Protein AF-0000000072834163 (afdb_homodimer)

Radius of gyration: 26.67 Å; Cα contacts (8 Å, |Δi|>4): 835; chains: 2; bounding box: 104×87×53 Å

InterPro domains:
  IPR005269 Cytokinin riboside 5'-monophosphate phosphoribohydrolase LOG [TIGR00730] (14-188)
  IPR031100 LOG family [PF03641] (57-187)

Sequence (504 aa):
MEENKVGRPSRFRRVCVFCGSSPGKRNCYQDAAVELGKELVARNVGLVYGGGSVGLMGLVSEAVHRGGGHVIGIIPRTLMCKEITGETIGEVRPVASMHQRKAEMARYSDAFIALPGGYGTLEELLEVITWAQLGIHSKPVGLLNVDGYYDSLLAFIDKAVDDGFIQPIQRRLVVSATNAGDLVQKLEVMAALLFTDLPYWPPSLLLYALNSTPNTDWSCRNTSLCRTTWLLGFAGRWSRLHPGNGLHEPCSMEENKVGRPSRFRRVCVFCGSSPGKRNCYQDAAVELGKELVARNVGLVYGGGSVGLMGLVSEAVHRGGGHVIGIIPRTLMCKEITGETIGEVRPVASMHQRKAEMARYSDAFIALPGGYGTLEELLEVITWAQLGIHSKPVGLLNVDGYYDSLLAFIDKAVDDGFIQPIQRRLVVSATNAGDLVQKLEVMAALLFTDLPYWPPSLLLYALNSTPNTDWSCRNTSLCRTTWLLGFAGRWSRLHPGNGLHEPCS

Secondary structure (DSSP, 8-state):
----------S-SEEEEE--SS--SSHHHHHHHHHHHHHHHHTT-EEEE---SSHHHHHHHHHHHHTT--EEEEEEHHHHHHH--SS--SEEEEES-HHHHHHHHHHT-SEEEE-S--HHHHHHHHHHHHHHHTTS----EEEE-GGGTTHHHHHHHHHHHHTTSS-GGGGGGEEEESSHHHHHHHHHHHHHHHHS------HHHHHHHHHS---S-TT--S-TTHHHHHHHHHHHHHHHH-----------/----------S-SEEEEE--SS--SSHHHHHHHHHHHHHHHHTT-EEEE---SSHHHHHHHHHHHHTT--EEEEEEHHHHHHH--SS--SEEEEES-HHHHHHHHHHT-SEEEE-S--HHHHHHHHHHHHHHHTTS----EEEE-GGGTTHHHHHHHHHHHHTTSS-GGGGGGEEEESSHHHHHHHHHHHHHHHHS------HHHHHHHHHS---S-TT--S-TTHHHHHHHHHHHHHHHH-----------

Structure (mmCIF, N/CA/C/O backbone):
data_AF-0000000072834163-model_v1
#
loop_
_entity.id
_entity.type
_entity.pdbx_description
1 polymer "Cytokinin riboside 5'-monophosphate phosphoribohydrolase"
#
loop_
_atom_site.group_PDB
_atom_site.id
_atom_site.type_symbol
_atom_site.label_atom_id
_atom_site.label_alt_id
_atom_site.label_comp_id
_atom_site.label_asym_id
_atom_site.label_entity_id
_atom_site.label_seq_id
_atom_site.pdbx_PDB_ins_code
_atom_site.Cartn_x
_atom_site.Cartn_y
_atom_site.Cartn_z
_atom_site.occupancy
_atom_site.B_iso_or_equiv
_atom_site.auth_seq_id
_atom_site.auth_comp_id
_atom_site.auth_asym_id
_atom_site.auth_atom_id
_atom_site.pdbx_PDB_model_num
ATOM 1 N N . MET A 1 1 ? 8.844 -44.906 -23.516 1 28.97 1 MET A N 1
ATOM 2 C CA . MET A 1 1 ? 9.812 -44.125 -22.766 1 28.97 1 MET A CA 1
ATOM 3 C C . MET A 1 1 ? 9.375 -42.656 -22.703 1 28.97 1 MET A C 1
ATOM 5 O O . MET A 1 1 ? 9.438 -41.938 -23.703 1 28.97 1 MET A O 1
ATOM 9 N N . GLU A 1 2 ? 8.203 -42.312 -22.125 1 31.52 2 GLU A N 1
ATOM 10 C CA . GLU A 1 2 ? 7.461 -41.062 -22.141 1 31.52 2 GLU A CA 1
ATOM 11 C C . GLU A 1 2 ? 8.367 -39.875 -21.797 1 31.52 2 GLU A C 1
ATOM 13 O O . GLU A 1 2 ? 9.117 -39.938 -20.828 1 31.52 2 GLU A O 1
ATOM 18 N N . GLU A 1 3 ? 8.977 -39.281 -22.781 1 35.22 3 GLU A N 1
ATOM 19 C CA . GLU A 1 3 ? 9.789 -38.062 -22.641 1 35.22 3 GLU A CA 1
ATOM 20 C C . GLU A 1 3 ? 9.289 -37.188 -21.484 1 35.22 3 GLU A C 1
ATOM 22 O O . GLU A 1 3 ? 8.156 -36.719 -21.516 1 35.22 3 GLU A O 1
ATOM 27 N N . ASN A 1 4 ? 9.523 -37.531 -20.297 1 38.59 4 ASN A N 1
ATOM 28 C CA . ASN A 1 4 ? 9.305 -36.781 -19.062 1 38.59 4 ASN A CA 1
ATOM 29 C C . ASN A 1 4 ? 9.414 -35.281 -19.281 1 38.59 4 ASN A C 1
ATOM 31 O O . ASN A 1 4 ? 10.469 -34.781 -19.688 1 38.59 4 ASN A O 1
ATOM 35 N N . LYS A 1 5 ? 8.469 -34.656 -20.016 1 41.66 5 LYS A N 1
ATOM 36 C CA . LYS A 1 5 ? 8.375 -33.219 -20.234 1 41.66 5 LYS A CA 1
ATOM 37 C C . LYS A 1 5 ? 9.133 -32.469 -19.141 1 41.66 5 LYS A C 1
ATOM 39 O O . LYS A 1 5 ? 8.641 -32.312 -18.016 1 41.66 5 LYS A O 1
ATOM 44 N N . VAL A 1 6 ? 10.445 -32.594 -18.922 1 45.59 6 VAL A N 1
ATOM 45 C CA . VAL A 1 6 ? 11.375 -31.922 -18.016 1 45.59 6 VAL A CA 1
ATOM 46 C C . VAL A 1 6 ? 11.039 -30.438 -17.938 1 45.59 6 VAL A C 1
ATOM 48 O O . VAL A 1 6 ? 11.164 -29.719 -18.922 1 45.59 6 VAL A O 1
ATOM 51 N N . GLY A 1 7 ? 10.039 -30.125 -17.25 1 53.53 7 GLY A N 1
ATOM 52 C CA . GLY A 1 7 ? 9.602 -28.75 -17.047 1 53.53 7 GLY A CA 1
ATOM 53 C C . GLY A 1 7 ? 10.758 -27.766 -16.953 1 53.53 7 GLY A C 1
ATOM 54 O O . GLY A 1 7 ? 11.914 -28.172 -16.828 1 53.53 7 GLY A O 1
ATOM 55 N N . ARG A 1 8 ? 10.773 -26.547 -17.688 1 63.5 8 ARG A N 1
ATOM 56 C CA . ARG A 1 8 ? 11.789 -25.5 -17.609 1 63.5 8 ARG A CA 1
ATOM 57 C C . ARG A 1 8 ? 12.188 -25.234 -16.172 1 63.5 8 ARG A C 1
ATOM 59 O O . ARG A 1 8 ? 11.352 -24.875 -15.336 1 63.5 8 ARG A O 1
ATOM 66 N N . PRO A 1 9 ? 13.305 -25.844 -15.766 1 78.38 9 PRO A N 1
ATOM 67 C CA . PRO A 1 9 ? 13.734 -25.578 -14.398 1 78.38 9 PRO A CA 1
ATOM 68 C C . PRO A 1 9 ? 13.695 -24.094 -14.031 1 78.38 9 PRO A C 1
ATOM 70 O O . PRO A 1 9 ? 13.922 -23.234 -14.898 1 78.38 9 PRO A O 1
ATOM 73 N N . SER A 1 10 ? 13.031 -23.766 -12.961 1 87 10 SER A N 1
ATOM 74 C CA . SER A 1 10 ? 12.961 -22.391 -12.469 1 87 10 SER A CA 1
ATOM 75 C C . SER A 1 10 ? 13.953 -22.172 -11.328 1 87 10 SER A C 1
ATOM 77 O O . SER A 1 10 ? 14.297 -23.109 -10.602 1 87 10 SER A O 1
ATOM 79 N N . ARG A 1 11 ? 14.438 -21.016 -11.281 1 90.62 11 ARG A N 1
ATOM 80 C CA . ARG A 1 11 ? 15.289 -20.625 -10.164 1 90.62 11 ARG A CA 1
ATOM 81 C C . ARG A 1 11 ? 14.484 -20.531 -8.867 1 90.62 11 ARG A C 1
ATOM 83 O O . ARG A 1 11 ? 15.055 -20.484 -7.777 1 90.62 11 ARG A O 1
ATOM 90 N N . PHE A 1 12 ? 13.18 -20.547 -9.039 1 96.94 12 PHE A N 1
ATOM 91 C CA . PHE A 1 12 ? 12.32 -20.359 -7.879 1 96.94 12 PHE A CA 1
ATOM 92 C C . PHE A 1 12 ? 11.789 -21.688 -7.375 1 96.94 12 PHE A C 1
ATOM 94 O O . PHE A 1 12 ? 11.367 -22.531 -8.164 1 96.94 12 PHE A O 1
ATOM 101 N N . ARG A 1 13 ? 11.859 -21.844 -6.129 1 97.81 13 ARG A N 1
ATOM 102 C CA . ARG A 1 13 ? 11.164 -22.969 -5.516 1 97.81 13 ARG A CA 1
ATOM 103 C C . ARG A 1 13 ? 9.688 -22.641 -5.281 1 97.81 13 ARG A C 1
ATOM 105 O O . ARG A 1 13 ? 8.82 -23.484 -5.512 1 97.81 13 ARG A O 1
ATOM 112 N N . ARG A 1 14 ? 9.438 -21.375 -4.801 1 98.75 14 ARG A N 1
ATOM 113 C CA . ARG A 1 14 ? 8.078 -20.922 -4.539 1 98.75 14 ARG A CA 1
ATOM 114 C C . ARG A 1 14 ? 7.91 -19.453 -4.898 1 98.75 14 ARG A C 1
ATOM 116 O O . ARG A 1 14 ? 8.82 -18.656 -4.68 1 98.75 14 ARG A O 1
ATOM 123 N N . VAL A 1 15 ? 6.75 -19.156 -5.375 1 98.81 15 VAL A N 1
ATOM 124 C CA . VAL A 1 15 ? 6.398 -17.781 -5.691 1 98.81 15 VAL A CA 1
ATOM 125 C C . VAL A 1 15 ? 5.168 -17.359 -4.891 1 98.81 15 VAL A C 1
ATOM 127 O O . VAL A 1 15 ? 4.211 -18.125 -4.762 1 98.81 15 VAL A O 1
ATOM 130 N N . CYS A 1 16 ? 5.246 -16.156 -4.352 1 98.94 16 CYS A N 1
ATOM 131 C CA . CYS A 1 16 ? 4.105 -15.57 -3.652 1 98.94 16 CYS A CA 1
ATOM 132 C C . CYS A 1 16 ? 3.195 -14.828 -4.621 1 98.94 16 CYS A C 1
ATOM 134 O O . CYS A 1 16 ? 3.66 -13.984 -5.387 1 98.94 16 CYS A O 1
ATOM 136 N N . VAL A 1 17 ? 1.932 -15.164 -4.566 1 98.94 17 VAL A N 1
ATOM 137 C CA . VAL A 1 17 ? 0.979 -14.484 -5.438 1 98.94 17 VAL A CA 1
ATOM 138 C C . VAL A 1 17 ? -0.027 -13.703 -4.598 1 98.94 17 VAL A C 1
ATOM 140 O O . VAL A 1 17 ? -0.688 -14.273 -3.725 1 98.94 17 VAL A O 1
ATOM 143 N N . PHE A 1 18 ? -0.089 -12.406 -4.84 1 98.88 18 PHE A N 1
ATOM 144 C CA . PHE A 1 18 ? -1.137 -11.539 -4.32 1 98.88 18 PHE A CA 1
ATOM 145 C C . PHE A 1 18 ? -2.256 -11.367 -5.34 1 98.88 18 PHE A C 1
ATOM 147 O O . PHE A 1 18 ? -1.998 -11.047 -6.504 1 98.88 18 PHE A O 1
ATOM 154 N N . CYS A 1 19 ? -3.496 -11.539 -4.898 1 98.75 19 CYS A N 1
ATOM 155 C CA . CYS A 1 19 ? -4.582 -11.352 -5.855 1 98.75 19 CYS A CA 1
ATOM 156 C C . CYS A 1 19 ? -5.914 -11.164 -5.145 1 98.75 19 CYS A C 1
ATOM 158 O O . CYS A 1 19 ? -5.992 -11.297 -3.92 1 98.75 19 CYS A O 1
ATOM 160 N N . GLY A 1 20 ? -6.891 -10.844 -5.934 1 98.06 20 GLY A N 1
ATOM 161 C CA . GLY A 1 20 ? -8.18 -10.461 -5.379 1 98.06 20 GLY A CA 1
ATOM 162 C C . GLY A 1 20 ? -8.953 -11.633 -4.809 1 98.06 20 GLY A C 1
ATOM 163 O O . GLY A 1 20 ? -8.945 -12.727 -5.379 1 98.06 20 GLY A O 1
ATOM 164 N N . SER A 1 21 ? -9.648 -11.383 -3.689 1 96.5 21 SER A N 1
ATOM 165 C CA . SER A 1 21 ? -10.648 -12.32 -3.193 1 96.5 21 SER A CA 1
ATOM 166 C C . SER A 1 21 ? -11.891 -12.328 -4.082 1 96.5 21 SER A C 1
ATOM 168 O O . SER A 1 21 ? -12.727 -13.219 -3.975 1 96.5 21 SER A O 1
ATOM 170 N N . SER A 1 22 ? -11.984 -11.391 -4.965 1 97.12 22 SER A N 1
ATOM 171 C CA . SER A 1 22 ? -13.016 -11.312 -5.996 1 97.12 22 SER A CA 1
ATOM 172 C C . SER A 1 22 ? -12.508 -11.852 -7.328 1 97.12 22 SER A C 1
ATOM 174 O O . SER A 1 22 ? -11.32 -11.719 -7.645 1 97.12 22 SER A O 1
ATOM 176 N N . PRO A 1 23 ? -13.398 -12.438 -8.125 1 97.62 23 PRO A N 1
ATOM 177 C CA . PRO A 1 23 ? -12.984 -12.906 -9.445 1 97.62 23 PRO A CA 1
ATOM 178 C C . PRO A 1 23 ? -12.859 -11.773 -10.461 1 97.62 23 PRO A C 1
ATOM 180 O O . PRO A 1 23 ? -12.336 -11.977 -11.562 1 97.62 23 PRO A O 1
ATOM 183 N N . GLY A 1 24 ? -13.328 -10.602 -10.141 1 97.69 24 GLY A N 1
ATOM 184 C CA . GLY A 1 24 ? -13.445 -9.531 -11.117 1 97.69 24 GLY A CA 1
ATOM 185 C C . GLY A 1 24 ? -14.664 -9.688 -12.016 1 97.69 24 GLY A C 1
ATOM 186 O O . GLY A 1 24 ? -15.438 -10.633 -11.867 1 97.69 24 GLY A O 1
ATOM 187 N N . LYS A 1 25 ? -14.875 -8.758 -12.906 1 97.94 25 LYS A N 1
ATOM 188 C CA . LYS A 1 25 ? -16.078 -8.734 -13.734 1 97.94 25 LYS A CA 1
ATOM 189 C C . LYS A 1 25 ? -15.797 -9.266 -15.133 1 97.94 25 LYS A C 1
ATOM 191 O O . LYS A 1 25 ? -16.719 -9.492 -15.922 1 97.94 25 LYS A O 1
ATOM 196 N N . ARG A 1 26 ? -14.531 -9.461 -15.422 1 97.69 26 ARG A N 1
ATOM 197 C CA . ARG A 1 26 ? -14.164 -9.898 -16.766 1 97.69 26 ARG A CA 1
ATOM 198 C C . ARG A 1 26 ? -13.469 -11.258 -16.719 1 97.69 26 ARG A C 1
ATOM 200 O O . ARG A 1 26 ? -12.648 -11.508 -15.836 1 97.69 26 ARG A O 1
ATOM 207 N N . ASN A 1 27 ? -13.648 -12.07 -17.672 1 98.06 27 ASN A N 1
ATOM 208 C CA . ASN A 1 27 ? -13.117 -13.43 -17.734 1 98.06 27 ASN A CA 1
ATOM 209 C C . ASN A 1 27 ? -11.602 -13.438 -17.891 1 98.06 27 ASN A C 1
ATOM 211 O O . ASN A 1 27 ? -10.93 -14.367 -17.438 1 98.06 27 ASN A O 1
ATOM 215 N N . CYS A 1 28 ? -11.109 -12.391 -18.453 1 98.38 28 CYS A N 1
ATOM 216 C CA . CYS A 1 28 ? -9.672 -12.359 -18.719 1 98.38 28 CYS A CA 1
ATOM 217 C C . CYS A 1 28 ? -8.883 -12.406 -17.422 1 98.38 28 CYS A C 1
ATOM 219 O O . CYS A 1 28 ? -7.773 -12.938 -17.375 1 98.38 28 CYS A O 1
ATOM 221 N N . TYR A 1 29 ? -9.453 -11.883 -16.359 1 98.69 29 TYR A N 1
ATOM 222 C CA . TYR A 1 29 ? -8.773 -11.93 -15.078 1 98.69 29 TYR A CA 1
ATOM 223 C C . TYR A 1 29 ? -8.734 -13.352 -14.531 1 98.69 29 TYR A C 1
ATOM 225 O O . TYR A 1 29 ? -7.703 -13.797 -14.023 1 98.69 29 TYR A O 1
ATOM 233 N N . GLN A 1 30 ? -9.805 -14.016 -14.664 1 98.75 30 GLN A N 1
ATOM 234 C CA . GLN A 1 30 ? -9.898 -15.398 -14.203 1 98.75 30 GLN A CA 1
ATOM 235 C C . GLN A 1 30 ? -8.992 -16.312 -15.023 1 98.75 30 GLN A C 1
ATOM 237 O O . GLN A 1 30 ? -8.281 -17.156 -14.469 1 98.75 30 GLN A O 1
ATOM 242 N N . ASP A 1 31 ? -9.016 -16.062 -16.297 1 98.75 31 ASP A N 1
ATOM 243 C CA . ASP A 1 31 ? -8.148 -16.828 -17.188 1 98.75 31 ASP A CA 1
ATOM 244 C C . ASP A 1 31 ? -6.676 -16.625 -16.812 1 98.75 31 ASP A C 1
ATOM 246 O O . ASP A 1 31 ? -5.895 -17.578 -16.812 1 98.75 31 ASP A O 1
ATOM 250 N N . ALA A 1 32 ? -6.328 -15.422 -16.516 1 98.81 32 ALA A N 1
ATOM 251 C CA . ALA A 1 32 ? -4.945 -15.102 -16.156 1 98.81 32 ALA A CA 1
ATOM 252 C C . ALA A 1 32 ? -4.52 -15.82 -14.891 1 98.81 32 ALA A C 1
ATOM 254 O O . ALA A 1 32 ? -3.379 -16.281 -14.781 1 98.81 32 ALA A O 1
ATOM 255 N N . ALA A 1 33 ? -5.402 -15.922 -13.93 1 98.88 33 ALA A N 1
ATOM 256 C CA . ALA A 1 33 ? -5.105 -16.641 -12.695 1 98.88 33 ALA A CA 1
ATOM 257 C C . ALA A 1 33 ? -4.832 -18.109 -12.961 1 98.88 33 ALA A C 1
ATOM 259 O O . ALA A 1 33 ? -3.85 -18.672 -12.461 1 98.88 33 ALA A O 1
ATOM 260 N N . VAL A 1 34 ? -5.672 -18.719 -13.742 1 98.88 34 VAL A N 1
ATOM 261 C CA . VAL A 1 34 ? -5.523 -20.125 -14.078 1 98.88 34 VAL A CA 1
ATOM 262 C C . VAL A 1 34 ? -4.23 -20.344 -14.875 1 98.88 34 VAL A C 1
ATOM 264 O O . VAL A 1 34 ? -3.465 -21.266 -14.586 1 98.88 34 VAL A O 1
ATOM 267 N N . GLU A 1 35 ? -3.984 -19.469 -15.805 1 98.81 35 GLU A N 1
ATOM 268 C CA . GLU A 1 35 ? -2.783 -19.562 -16.625 1 98.81 35 GLU A CA 1
ATOM 269 C C . GLU A 1 35 ? -1.521 -19.422 -15.781 1 98.81 35 GLU A C 1
ATOM 271 O O . GLU A 1 35 ? -0.521 -20.094 -16.031 1 98.81 35 GLU A O 1
ATOM 276 N N . LEU A 1 36 ? -1.562 -18.484 -14.859 1 98.88 36 LEU A N 1
ATOM 277 C CA . LEU A 1 36 ? -0.415 -18.359 -13.961 1 98.88 36 LEU A CA 1
ATOM 278 C C . LEU A 1 36 ? -0.188 -19.656 -13.188 1 98.88 36 LEU A C 1
ATOM 280 O O . LEU A 1 36 ? 0.947 -20.125 -13.062 1 98.88 36 LEU A O 1
ATOM 284 N N . GLY A 1 37 ? -1.259 -20.234 -12.648 1 98.88 37 GLY A N 1
ATOM 285 C CA . GLY A 1 37 ? -1.137 -21.516 -11.969 1 98.88 37 GLY A CA 1
ATOM 286 C C . GLY A 1 37 ? -0.509 -22.594 -12.828 1 98.88 37 GLY A C 1
ATOM 287 O O . GLY A 1 37 ? 0.399 -23.297 -12.391 1 98.88 37 GLY A O 1
ATOM 288 N N . LYS A 1 38 ? -0.965 -22.703 -14.047 1 98.69 38 LYS A N 1
ATOM 289 C CA . LYS A 1 38 ? -0.432 -23.688 -14.984 1 98.69 38 LYS A CA 1
ATOM 290 C C . LYS A 1 38 ? 1.049 -23.438 -15.258 1 98.69 38 LYS A C 1
ATOM 292 O O . LYS A 1 38 ? 1.832 -24.391 -15.367 1 98.69 38 LYS A O 1
ATOM 297 N N . GLU A 1 39 ? 1.393 -22.156 -15.406 1 98.5 39 GLU A N 1
ATOM 298 C CA . GLU A 1 39 ? 2.785 -21.797 -15.648 1 98.5 39 GLU A CA 1
ATOM 299 C C . GLU A 1 39 ? 3.678 -22.219 -14.484 1 98.5 39 GLU A C 1
ATOM 301 O O . GLU A 1 39 ? 4.777 -22.734 -14.695 1 98.5 39 GLU A O 1
ATOM 306 N N . LEU A 1 40 ? 3.221 -22.016 -13.281 1 98.56 40 LEU A N 1
ATOM 307 C CA . LEU A 1 40 ? 3.986 -22.422 -12.102 1 98.56 40 LEU A CA 1
ATOM 308 C C . LEU A 1 40 ? 4.184 -23.938 -12.07 1 98.56 40 LEU A C 1
ATOM 310 O O . LEU A 1 40 ? 5.293 -24.406 -11.82 1 98.56 40 LEU A O 1
ATOM 314 N N . VAL A 1 41 ? 3.154 -24.672 -12.367 1 98.44 41 VAL A N 1
ATOM 315 C CA . VAL A 1 41 ? 3.223 -26.125 -12.391 1 98.44 41 VAL A CA 1
ATOM 316 C C . VAL A 1 41 ? 4.215 -26.578 -13.453 1 98.44 41 VAL A C 1
ATOM 318 O O . VAL A 1 41 ? 5.051 -27.453 -13.195 1 98.44 41 VAL A O 1
ATOM 321 N N . ALA A 1 42 ? 4.109 -25.953 -14.586 1 97.62 42 ALA A N 1
ATOM 322 C CA . ALA A 1 42 ? 4.973 -26.328 -15.703 1 97.62 42 ALA A CA 1
ATOM 323 C C . ALA A 1 42 ? 6.445 -26.125 -15.352 1 97.62 42 ALA A C 1
ATOM 325 O O . ALA A 1 42 ? 7.316 -26.828 -15.859 1 97.62 42 ALA A O 1
ATOM 326 N N . ARG A 1 43 ? 6.688 -25.234 -14.461 1 97.06 43 ARG A N 1
ATOM 327 C CA . ARG A 1 43 ? 8.055 -24.906 -14.086 1 97.06 43 ARG A CA 1
ATOM 328 C C . ARG A 1 43 ? 8.438 -25.578 -12.773 1 97.06 43 ARG A C 1
ATOM 330 O O . ARG A 1 43 ? 9.539 -25.359 -12.25 1 97.06 43 ARG A O 1
ATOM 337 N N . ASN A 1 44 ? 7.562 -26.297 -12.25 1 97.56 44 ASN A N 1
ATOM 338 C CA . ASN A 1 44 ? 7.754 -26.984 -10.977 1 97.56 44 ASN A CA 1
ATOM 339 C C . ASN A 1 44 ? 7.996 -25.984 -9.844 1 97.56 44 ASN A C 1
ATOM 341 O O . ASN A 1 44 ? 8.922 -26.172 -9.047 1 97.56 44 ASN A O 1
ATOM 345 N N . VAL A 1 45 ? 7.25 -24.953 -9.844 1 98.38 45 VAL A N 1
ATOM 346 C CA . VAL A 1 45 ? 7.328 -23.906 -8.828 1 98.38 45 VAL A CA 1
ATOM 347 C C . VAL A 1 45 ? 6.102 -23.969 -7.926 1 98.38 45 VAL A C 1
ATOM 349 O O . VAL A 1 45 ? 4.969 -24.062 -8.406 1 98.38 45 VAL A O 1
ATOM 352 N N . GLY A 1 46 ? 6.309 -23.922 -6.59 1 98.69 46 GLY A N 1
ATOM 353 C CA . GLY A 1 46 ? 5.207 -23.922 -5.641 1 98.69 46 GLY A CA 1
ATOM 354 C C . GLY A 1 46 ? 4.559 -22.562 -5.488 1 98.69 46 GLY A C 1
ATOM 355 O O . GLY A 1 46 ? 5.137 -21.547 -5.871 1 98.69 46 GLY A O 1
ATOM 356 N N . LEU A 1 47 ? 3.395 -22.609 -4.906 1 98.88 47 LEU A N 1
ATOM 357 C CA . LEU A 1 47 ? 2.611 -21.391 -4.691 1 98.88 47 LEU A CA 1
ATOM 358 C C . LEU A 1 47 ? 2.514 -21.062 -3.207 1 98.88 47 LEU A C 1
ATOM 360 O O . LEU A 1 47 ? 2.219 -21.938 -2.391 1 98.88 47 LEU A O 1
ATOM 364 N N . VAL A 1 48 ? 2.779 -19.844 -2.883 1 98.94 48 VAL A N 1
ATOM 365 C CA . VAL A 1 48 ? 2.42 -19.234 -1.605 1 98.94 48 VAL A CA 1
ATOM 366 C C . VAL A 1 48 ? 1.396 -18.125 -1.83 1 98.94 48 VAL A C 1
ATOM 368 O O . VAL A 1 48 ? 1.573 -17.281 -2.707 1 98.94 48 VAL A O 1
ATOM 371 N N . TYR A 1 49 ? 0.282 -18.156 -1.101 1 98.75 49 TYR A N 1
ATOM 372 C CA . TYR A 1 49 ? -0.731 -17.125 -1.31 1 98.75 49 TYR A CA 1
ATOM 373 C C . TYR A 1 49 ? -1.527 -16.875 -0.034 1 98.75 49 TYR A C 1
ATOM 375 O O . TYR A 1 49 ? -1.195 -17.406 1.026 1 98.75 49 TYR A O 1
ATOM 383 N N . GLY A 1 50 ? -2.541 -16.062 -0.132 1 97.75 50 GLY A N 1
ATOM 384 C CA . GLY A 1 50 ? -3.223 -15.562 1.052 1 97.75 50 GLY A CA 1
ATOM 385 C C . GLY A 1 50 ? -4.191 -16.562 1.648 1 97.75 50 GLY A C 1
ATOM 386 O O . GLY A 1 50 ? -4.875 -16.266 2.629 1 97.75 50 GLY A O 1
ATOM 387 N N . GLY A 1 51 ? -4.379 -17.641 1.058 1 97.31 51 GLY A N 1
ATOM 388 C CA . GLY A 1 51 ? -5.035 -18.766 1.691 1 97.31 51 GLY A CA 1
ATOM 389 C C . GLY A 1 51 ? -6.523 -18.844 1.395 1 97.31 51 GLY A C 1
ATOM 390 O O . GLY A 1 51 ? -7.199 -19.797 1.794 1 97.31 51 GLY A O 1
ATOM 391 N N . GLY A 1 52 ? -7.082 -17.906 0.729 1 95.06 52 GLY A N 1
ATOM 392 C CA . GLY A 1 52 ? -8.5 -17.938 0.421 1 95.06 52 GLY A CA 1
ATOM 393 C C . GLY A 1 52 ? -8.852 -18.891 -0.699 1 95.06 52 GLY A C 1
ATOM 394 O O . GLY A 1 52 ? -8.039 -19.125 -1.597 1 95.06 52 GLY A O 1
ATOM 395 N N . SER A 1 53 ? -10.086 -19.375 -0.662 1 95.81 53 SER A N 1
ATOM 396 C CA . SER A 1 53 ? -10.555 -20.281 -1.704 1 95.81 53 SER A CA 1
ATOM 397 C C . SER A 1 53 ? -11.5 -19.578 -2.67 1 95.81 53 SER A C 1
ATOM 399 O O . SER A 1 53 ? -12.133 -20.219 -3.51 1 95.81 53 SER A O 1
ATOM 401 N N . VAL A 1 54 ? -11.562 -18.266 -2.566 1 95.69 54 VAL A N 1
ATOM 402 C CA . VAL A 1 54 ? -12.516 -17.5 -3.355 1 95.69 54 VAL A CA 1
ATOM 403 C C . VAL A 1 54 ? -11.773 -16.594 -4.332 1 95.69 54 VAL A C 1
ATOM 405 O O . VAL A 1 54 ? -10.57 -16.344 -4.168 1 95.69 54 VAL A O 1
ATOM 408 N N . GLY A 1 55 ? -12.484 -16.172 -5.363 1 97.38 55 GLY A N 1
ATOM 409 C CA . GLY A 1 55 ? -11.938 -15.195 -6.293 1 97.38 55 GLY A CA 1
ATOM 410 C C . GLY A 1 55 ? -10.75 -15.719 -7.078 1 97.38 55 GLY A C 1
ATOM 411 O O . GLY A 1 55 ? -10.703 -16.891 -7.43 1 97.38 55 GLY A O 1
ATOM 412 N N . LEU A 1 56 ? -9.867 -14.797 -7.363 1 98.69 56 LEU A N 1
ATOM 413 C CA . LEU A 1 56 ? -8.664 -15.188 -8.086 1 98.69 56 LEU A CA 1
ATOM 414 C C . LEU A 1 56 ? -7.77 -16.062 -7.219 1 98.69 56 LEU A C 1
ATOM 416 O O . LEU A 1 56 ? -7.059 -16.938 -7.734 1 98.69 56 LEU A O 1
ATOM 420 N N . MET A 1 57 ? -7.844 -15.836 -5.914 1 98.38 57 MET A N 1
ATOM 421 C CA . MET A 1 57 ? -7.09 -16.672 -4.992 1 98.38 57 MET A CA 1
ATOM 422 C C . MET A 1 57 ? -7.469 -18.141 -5.164 1 98.38 57 MET A C 1
ATOM 424 O O . MET A 1 57 ? -6.598 -19 -5.277 1 98.38 57 MET A O 1
ATOM 428 N N . GLY A 1 58 ? -8.766 -18.375 -5.203 1 97.94 58 GLY A N 1
ATOM 429 C CA . GLY A 1 58 ? -9.227 -19.75 -5.398 1 97.94 58 GLY A CA 1
ATOM 430 C C . GLY A 1 58 ? -8.805 -20.344 -6.727 1 97.94 58 GLY A C 1
ATOM 431 O O . GLY A 1 58 ? -8.367 -21.484 -6.785 1 97.94 58 GLY A O 1
ATOM 432 N N . LEU A 1 59 ? -8.836 -19.578 -7.738 1 98.38 59 LEU A N 1
ATOM 433 C CA . LEU A 1 59 ? -8.562 -20.062 -9.086 1 98.38 59 LEU A CA 1
ATOM 434 C C . LEU A 1 59 ? -7.086 -20.422 -9.25 1 98.38 59 LEU A C 1
ATOM 436 O O . LEU A 1 59 ? -6.754 -21.484 -9.773 1 98.38 59 LEU A O 1
ATOM 440 N N . VAL A 1 60 ? -6.199 -19.562 -8.797 1 98.75 60 VAL A N 1
ATOM 441 C CA . VAL A 1 60 ? -4.773 -19.812 -8.977 1 98.75 60 VAL A CA 1
ATOM 442 C C . VAL A 1 60 ? -4.336 -20.984 -8.102 1 98.75 60 VAL A C 1
ATOM 444 O O . VAL A 1 60 ? -3.555 -21.828 -8.531 1 98.75 60 VAL A O 1
ATOM 447 N N . SER A 1 61 ? -4.816 -21.031 -6.852 1 98.62 61 SER A N 1
ATOM 448 C CA . SER A 1 61 ? -4.43 -22.109 -5.945 1 98.62 61 SER A CA 1
ATOM 449 C C . SER A 1 61 ? -4.953 -23.453 -6.438 1 98.62 61 SER A C 1
ATOM 451 O O . SER A 1 61 ? -4.246 -24.469 -6.371 1 98.62 61 SER A O 1
ATOM 453 N N . GLU A 1 62 ? -6.141 -23.469 -6.949 1 98.12 62 GLU A N 1
ATOM 454 C CA . GLU A 1 62 ? -6.715 -24.703 -7.496 1 98.12 62 GLU A CA 1
ATOM 455 C C . GLU A 1 62 ? -5.93 -25.188 -8.711 1 98.12 62 GLU A C 1
ATOM 457 O O . GLU A 1 62 ? -5.68 -26.391 -8.852 1 98.12 62 GLU A O 1
ATOM 462 N N . ALA A 1 63 ? -5.648 -24.25 -9.57 1 98.75 63 ALA A N 1
ATOM 463 C CA . ALA A 1 63 ? -4.898 -24.594 -10.773 1 98.75 63 ALA A CA 1
ATOM 464 C C . ALA A 1 63 ? -3.561 -25.234 -10.422 1 98.75 63 ALA A C 1
ATOM 466 O O . ALA A 1 63 ? -3.17 -26.234 -11.023 1 98.75 63 ALA A O 1
ATOM 467 N N . VAL A 1 64 ? -2.885 -24.672 -9.469 1 98.81 64 VAL A N 1
ATOM 468 C CA . VAL A 1 64 ? -1.598 -25.219 -9.055 1 98.81 64 VAL A CA 1
ATOM 469 C C . VAL A 1 64 ? -1.805 -26.594 -8.414 1 98.81 64 VAL A C 1
ATOM 471 O O . VAL A 1 64 ? -1.113 -27.547 -8.758 1 98.81 64 VAL A O 1
ATOM 474 N N . HIS A 1 65 ? -2.732 -26.703 -7.547 1 98.44 65 HIS A N 1
ATOM 475 C CA . HIS A 1 65 ? -2.992 -27.938 -6.801 1 98.44 65 HIS A CA 1
ATOM 476 C C . HIS A 1 65 ? -3.404 -29.062 -7.73 1 98.44 65 HIS A C 1
ATOM 478 O O . HIS A 1 65 ? -2.887 -30.188 -7.625 1 98.44 65 HIS A O 1
ATOM 484 N N . ARG A 1 66 ? -4.258 -28.797 -8.57 1 97.56 66 ARG A N 1
ATOM 485 C CA . ARG A 1 66 ? -4.746 -29.812 -9.508 1 97.56 66 ARG A CA 1
ATOM 486 C C . ARG A 1 66 ? -3.635 -30.266 -10.453 1 97.56 66 ARG A C 1
ATOM 488 O O . ARG A 1 66 ? -3.633 -31.406 -10.914 1 97.56 66 ARG A O 1
ATOM 495 N N . GLY A 1 67 ? -2.768 -29.375 -10.734 1 98.06 67 GLY A N 1
ATOM 496 C CA . GLY A 1 67 ? -1.635 -29.719 -11.586 1 98.06 67 GLY A CA 1
ATOM 497 C C . GLY A 1 67 ? -0.547 -30.484 -10.859 1 98.06 67 GLY A C 1
ATOM 498 O O . GLY A 1 67 ? 0.474 -30.828 -11.453 1 98.06 67 GLY A O 1
ATOM 499 N N . GLY A 1 68 ? -0.72 -30.688 -9.594 1 97.56 68 GLY A N 1
ATOM 500 C CA . GLY A 1 68 ? 0.221 -31.453 -8.797 1 97.56 68 GLY A CA 1
ATOM 501 C C . GLY A 1 68 ? 1.249 -30.594 -8.086 1 97.56 68 GLY A C 1
ATOM 502 O O . GLY A 1 68 ? 2.201 -31.125 -7.5 1 97.56 68 GLY A O 1
ATOM 503 N N . GLY A 1 69 ? 1.053 -29.266 -8.18 1 97.75 69 GLY A N 1
ATOM 504 C CA . GLY A 1 69 ? 1.983 -28.375 -7.516 1 97.75 69 GLY A CA 1
ATOM 505 C C . GLY A 1 69 ? 1.722 -28.234 -6.031 1 97.75 69 GLY A C 1
ATOM 506 O O . GLY A 1 69 ? 0.632 -28.547 -5.551 1 97.75 69 GLY A O 1
ATOM 507 N N . HIS A 1 70 ? 2.736 -27.719 -5.32 1 98.25 70 HIS A N 1
ATOM 508 C CA . HIS A 1 70 ? 2.619 -27.469 -3.891 1 98.25 70 HIS A CA 1
ATOM 509 C C . HIS A 1 70 ? 2.002 -26.109 -3.617 1 98.25 70 HIS A C 1
ATOM 511 O O . HIS A 1 70 ? 2.383 -25.109 -4.238 1 98.25 70 HIS A O 1
ATOM 517 N N . VAL A 1 71 ? 1.023 -26.109 -2.697 1 98.75 71 VAL A N 1
ATOM 518 C CA . VAL A 1 71 ? 0.3 -24.875 -2.379 1 98.75 71 VAL A CA 1
ATOM 519 C C . VAL A 1 71 ? 0.347 -24.625 -0.874 1 98.75 71 VAL A C 1
ATOM 521 O O . VAL A 1 71 ? -0.028 -25.5 -0.081 1 98.75 71 VAL A O 1
ATOM 524 N N . ILE A 1 72 ? 0.83 -23.406 -0.492 1 98.69 72 ILE A N 1
ATOM 525 C CA . ILE A 1 72 ? 0.799 -22.953 0.892 1 98.69 72 ILE A CA 1
ATOM 526 C C . ILE A 1 72 ? -0.062 -21.703 0.999 1 98.69 72 ILE A C 1
ATOM 528 O O . ILE A 1 72 ? 0.245 -20.672 0.386 1 98.69 72 ILE A O 1
ATOM 532 N N . GLY A 1 73 ? -1.098 -21.828 1.75 1 98.44 73 GLY A N 1
ATOM 533 C CA . GLY A 1 73 ? -1.936 -20.672 2.064 1 98.44 73 GLY A CA 1
ATOM 534 C C . GLY A 1 73 ? -1.735 -20.156 3.475 1 98.44 73 GLY A C 1
ATOM 535 O O . GLY A 1 73 ? -1.79 -20.922 4.438 1 98.44 73 GLY A O 1
ATOM 536 N N . ILE A 1 74 ? -1.462 -18.891 3.613 1 98.5 74 ILE A N 1
ATOM 537 C CA . ILE A 1 74 ? -1.303 -18.25 4.914 1 98.5 74 ILE A CA 1
ATOM 538 C C . ILE A 1 74 ? -2.482 -17.312 5.176 1 98.5 74 ILE A C 1
ATOM 540 O O . ILE A 1 74 ? -2.717 -16.375 4.414 1 98.5 74 ILE A O 1
ATOM 544 N N . ILE A 1 75 ? -3.219 -17.562 6.281 1 97.19 75 ILE A N 1
ATOM 545 C CA . ILE A 1 75 ? -4.477 -16.828 6.434 1 97.19 75 ILE A CA 1
ATOM 546 C C . ILE A 1 75 ? -4.691 -16.484 7.906 1 97.19 75 ILE A C 1
ATOM 548 O O . ILE A 1 75 ? -4.574 -17.344 8.781 1 97.19 75 ILE A O 1
ATOM 552 N N . PRO A 1 76 ? -4.914 -15.18 8.125 1 96.12 76 PRO A N 1
ATOM 553 C CA . PRO A 1 76 ? -5.309 -14.852 9.5 1 96.12 76 PRO A CA 1
ATOM 554 C C . PRO A 1 76 ? -6.59 -15.57 9.93 1 96.12 76 PRO A C 1
ATOM 556 O O . PRO A 1 76 ? -7.547 -15.648 9.156 1 96.12 76 PRO A O 1
ATOM 559 N N . ARG A 1 77 ? -6.656 -15.984 11.133 1 94.62 77 ARG A N 1
ATOM 560 C CA . ARG A 1 77 ? -7.816 -16.688 11.656 1 94.62 77 ARG A CA 1
ATOM 561 C C . ARG A 1 77 ? -9.086 -15.867 11.477 1 94.62 77 ARG A C 1
ATOM 563 O O . ARG A 1 77 ? -10.148 -16.406 11.164 1 94.62 77 ARG A O 1
ATOM 570 N N . THR A 1 78 ? -8.984 -14.602 11.562 1 91 78 THR A N 1
ATOM 571 C CA . THR A 1 78 ? -10.133 -13.703 11.516 1 91 78 THR A CA 1
ATOM 572 C C . THR A 1 78 ? -10.703 -13.617 10.109 1 91 78 THR A C 1
ATOM 574 O O . THR A 1 78 ? -11.852 -13.195 9.922 1 91 78 THR A O 1
ATOM 577 N N . LEU A 1 79 ? -9.953 -14.062 9.133 1 92 79 LEU A N 1
ATOM 578 C CA . LEU A 1 79 ? -10.398 -13.93 7.75 1 92 79 LEU A CA 1
ATOM 579 C C . LEU A 1 79 ? -10.82 -15.281 7.18 1 92 79 LEU A C 1
ATOM 581 O O . LEU A 1 79 ? -11.312 -15.352 6.051 1 92 79 LEU A O 1
ATOM 585 N N . MET A 1 80 ? -10.641 -16.328 7.891 1 92.06 80 MET A N 1
ATOM 586 C CA . MET A 1 80 ? -10.883 -17.688 7.379 1 92.06 80 MET A CA 1
ATOM 587 C C . MET A 1 80 ? -12.336 -17.859 6.973 1 92.06 80 MET A C 1
ATOM 589 O O . MET A 1 80 ? -12.633 -18.391 5.902 1 92.06 80 MET A O 1
ATOM 593 N N . CYS A 1 81 ? -13.219 -17.328 7.77 1 87.38 81 CYS A N 1
ATOM 594 C CA . CYS A 1 81 ? -14.633 -17.516 7.477 1 87.38 81 CYS A CA 1
ATOM 595 C C . CYS A 1 81 ? -15.039 -16.719 6.234 1 87.38 81 CYS A C 1
ATOM 597 O O . CYS A 1 81 ? -15.906 -17.156 5.48 1 87.38 81 CYS A O 1
ATOM 599 N N . LYS A 1 82 ? -14.398 -15.672 6.082 1 88.75 82 LYS A N 1
ATOM 600 C CA . LYS A 1 82 ? -14.742 -14.797 4.965 1 88.75 82 LYS A CA 1
ATOM 601 C C . LYS A 1 82 ? -14.109 -15.289 3.668 1 88.75 82 LYS A C 1
ATOM 603 O O . LYS A 1 82 ? -14.719 -15.195 2.6 1 88.75 82 LYS A O 1
ATOM 608 N N . GLU A 1 83 ? -12.93 -15.82 3.766 1 90.56 83 GLU A N 1
ATOM 609 C CA . GLU A 1 83 ? -12.156 -16.078 2.553 1 90.56 83 GLU A CA 1
ATOM 610 C C . GLU A 1 83 ? -12.117 -17.562 2.229 1 90.56 83 GLU A C 1
ATOM 612 O O . GLU A 1 83 ? -11.656 -17.953 1.154 1 90.56 83 GLU A O 1
ATOM 617 N N . ILE A 1 84 ? -12.555 -18.391 3.045 1 87.12 84 ILE A N 1
ATOM 618 C CA . ILE A 1 84 ? -12.602 -19.828 2.781 1 87.12 84 ILE A CA 1
ATOM 619 C C . ILE A 1 84 ? -14.055 -20.297 2.699 1 87.12 84 ILE A C 1
ATOM 621 O O . ILE A 1 84 ? -14.789 -20.234 3.686 1 87.12 84 ILE A O 1
ATOM 625 N N . THR A 1 85 ? -14.297 -20.609 1.423 1 82.38 85 THR A N 1
ATOM 626 C CA . THR A 1 85 ? -15.625 -21.156 1.195 1 82.38 85 THR A CA 1
ATOM 627 C C . THR A 1 85 ? -15.531 -22.594 0.697 1 82.38 85 THR A C 1
ATOM 629 O O . THR A 1 85 ? -14.961 -22.859 -0.364 1 82.38 85 THR A O 1
ATOM 632 N N . GLY A 1 86 ? -15.75 -23.516 1.563 1 83.56 86 GLY A N 1
ATOM 633 C CA . GLY A 1 86 ? -15.672 -24.922 1.204 1 83.56 86 GLY A CA 1
ATOM 634 C C . GLY A 1 86 ? -14.367 -25.578 1.638 1 83.56 86 GLY A C 1
ATOM 635 O O . GLY A 1 86 ? -13.953 -25.438 2.787 1 83.56 86 GLY A O 1
ATOM 636 N N . GLU A 1 87 ? -13.773 -26.234 0.543 1 84.44 87 GLU A N 1
ATOM 637 C CA . GLU A 1 87 ? -12.57 -27 0.875 1 84.44 87 GLU A CA 1
ATOM 638 C C . GLU A 1 87 ? -11.32 -26.141 0.748 1 84.44 87 GLU A C 1
ATOM 640 O O . GLU A 1 87 ? -11.227 -25.297 -0.147 1 84.44 87 GLU A O 1
ATOM 645 N N . THR A 1 88 ? -10.461 -26.297 1.692 1 86.69 88 THR A N 1
ATOM 646 C CA . THR A 1 88 ? -9.172 -25.625 1.604 1 86.69 88 THR A CA 1
ATOM 647 C C . THR A 1 88 ? -8.297 -26.266 0.532 1 86.69 88 THR A C 1
ATOM 649 O O . THR A 1 88 ? -8.492 -27.438 0.183 1 86.69 88 THR A O 1
ATOM 652 N N . ILE A 1 89 ? -7.434 -25.5 0.063 1 91.88 89 ILE A N 1
ATOM 653 C CA . ILE A 1 89 ? -6.551 -25.969 -0.995 1 91.88 89 ILE A CA 1
ATOM 654 C C . ILE A 1 89 ? -5.121 -26.078 -0.463 1 91.88 89 ILE A C 1
ATOM 656 O O . ILE A 1 89 ? -4.586 -25.125 0.096 1 91.88 89 ILE A O 1
ATOM 660 N N . GLY A 1 90 ? -4.504 -27.25 -0.647 1 95.06 90 GLY A N 1
ATOM 661 C CA . GLY A 1 90 ? -3.135 -27.422 -0.197 1 95.06 90 GLY A CA 1
ATOM 662 C C . GLY A 1 90 ? -2.977 -27.281 1.306 1 95.06 90 GLY A C 1
ATOM 663 O O . GLY A 1 90 ? -3.873 -27.656 2.066 1 95.06 90 GLY A O 1
ATOM 664 N N . GLU A 1 91 ? -1.799 -26.812 1.685 1 96.62 91 GLU A N 1
ATOM 665 C CA . GLU A 1 91 ? -1.498 -26.562 3.09 1 96.62 91 GLU A CA 1
ATOM 666 C C . GLU A 1 91 ? -1.996 -25.188 3.516 1 96.62 91 GLU A C 1
ATOM 668 O O . GLU A 1 91 ? -1.697 -24.172 2.865 1 96.62 91 GLU A O 1
ATOM 673 N N . VAL A 1 92 ? -2.783 -25.172 4.531 1 96.25 92 VAL A N 1
ATOM 674 C CA . VAL A 1 92 ? -3.285 -23.906 5.055 1 96.25 92 VAL A CA 1
ATOM 675 C C . VAL A 1 92 ? -2.654 -23.625 6.414 1 96.25 92 VAL A C 1
ATOM 677 O O . VAL A 1 92 ? -2.721 -24.453 7.324 1 96.25 92 VAL A O 1
ATOM 680 N N . ARG A 1 93 ? -2.096 -22.484 6.543 1 97.38 93 ARG A N 1
ATOM 681 C CA . ARG A 1 93 ? -1.427 -22.078 7.773 1 97.38 93 ARG A CA 1
ATOM 682 C C . ARG A 1 93 ? -2.105 -20.859 8.383 1 97.38 93 ARG A C 1
ATOM 684 O O . ARG A 1 93 ? -1.909 -19.734 7.91 1 97.38 93 ARG A O 1
ATOM 691 N N . PRO A 1 94 ? -2.887 -21.109 9.453 1 97 94 PRO A N 1
ATOM 692 C CA . PRO A 1 94 ? -3.486 -19.969 10.133 1 97 94 PRO A CA 1
ATOM 693 C C . PRO A 1 94 ? -2.461 -19.141 10.914 1 97 94 PRO A C 1
ATOM 695 O O . PRO A 1 94 ? -1.521 -19.703 11.484 1 97 94 PRO A O 1
ATOM 698 N N . VAL A 1 95 ? -2.613 -17.828 10.906 1 97.56 95 VAL A N 1
ATOM 699 C CA . VAL A 1 95 ? -1.749 -16.922 11.664 1 97.56 95 VAL A CA 1
ATOM 700 C C . VAL A 1 95 ? -2.602 -15.977 12.5 1 97.56 95 VAL A C 1
ATOM 702 O O . VAL A 1 95 ? -3.83 -15.984 12.414 1 97.56 95 VAL A O 1
ATOM 705 N N . ALA A 1 96 ? -1.904 -15.133 13.289 1 94.75 96 ALA A N 1
ATOM 706 C CA . ALA A 1 96 ? -2.619 -14.328 14.273 1 94.75 96 ALA A CA 1
ATOM 707 C C . ALA A 1 96 ? -3.047 -12.992 13.68 1 94.75 96 ALA A C 1
ATOM 709 O O . ALA A 1 96 ? -4.02 -12.383 14.141 1 94.75 96 ALA A O 1
ATOM 710 N N . SER A 1 97 ? -2.324 -12.477 12.617 1 92.88 97 SER A N 1
ATOM 711 C CA . SER A 1 97 ? -2.6 -11.125 12.148 1 92.88 97 SER A CA 1
ATOM 712 C C . SER A 1 97 ? -2.275 -10.977 10.664 1 92.88 97 SER A C 1
ATOM 714 O O . SER A 1 97 ? -1.59 -11.828 10.086 1 92.88 97 SER A O 1
ATOM 716 N N . MET A 1 98 ? -2.775 -9.875 10.117 1 93.25 98 MET A N 1
ATOM 717 C CA . MET A 1 98 ? -2.461 -9.539 8.727 1 93.25 98 MET A CA 1
ATOM 718 C C . MET A 1 98 ? -0.961 -9.32 8.547 1 93.25 98 MET A C 1
ATOM 720 O O . MET A 1 98 ? -0.398 -9.672 7.512 1 93.25 98 MET A O 1
ATOM 724 N N . HIS A 1 99 ? -0.334 -8.734 9.586 1 92.31 99 HIS A N 1
ATOM 725 C CA . HIS A 1 99 ? 1.105 -8.508 9.547 1 92.31 99 HIS A CA 1
ATOM 726 C C . HIS A 1 99 ? 1.873 -9.82 9.5 1 92.31 99 HIS A C 1
ATOM 728 O O . HIS A 1 99 ? 2.768 -9.992 8.664 1 92.31 99 HIS A O 1
ATOM 734 N N . GLN A 1 100 ? 1.522 -10.766 10.336 1 94.88 100 GLN A N 1
ATOM 735 C CA . GLN A 1 100 ? 2.166 -12.078 10.328 1 94.88 100 GLN A CA 1
ATOM 736 C C . GLN A 1 100 ? 1.917 -12.805 9.008 1 94.88 100 GLN A C 1
ATOM 738 O O . GLN A 1 100 ? 2.793 -13.516 8.508 1 94.88 100 GLN A O 1
ATOM 743 N N . ARG A 1 101 ? 0.698 -12.664 8.453 1 96.75 101 ARG A N 1
ATOM 744 C CA . ARG A 1 101 ? 0.386 -13.234 7.148 1 96.75 101 ARG A CA 1
ATOM 745 C C . ARG A 1 101 ? 1.404 -12.797 6.102 1 96.75 101 ARG A C 1
ATOM 747 O O . ARG A 1 101 ? 2.014 -13.633 5.43 1 96.75 101 ARG A O 1
ATOM 754 N N . LYS A 1 102 ? 1.624 -11.492 5.992 1 96.81 102 LYS A N 1
ATOM 755 C CA . LYS A 1 102 ? 2.518 -10.945 4.977 1 96.81 102 LYS A CA 1
ATOM 756 C C . LYS A 1 102 ? 3.961 -11.359 5.23 1 96.81 102 LYS A C 1
ATOM 758 O O . LYS A 1 102 ? 4.695 -11.688 4.293 1 96.81 102 LYS A O 1
ATOM 763 N N . ALA A 1 103 ? 4.367 -11.391 6.484 1 95.38 103 ALA A N 1
ATOM 764 C CA . ALA A 1 103 ? 5.727 -11.789 6.84 1 95.38 103 ALA A CA 1
ATOM 765 C C . ALA A 1 103 ? 5.984 -13.25 6.461 1 95.38 103 ALA A C 1
ATOM 767 O O . ALA A 1 103 ? 7.031 -13.57 5.891 1 95.38 103 ALA A O 1
ATOM 768 N N . GLU A 1 104 ? 5.066 -14.125 6.781 1 97.75 104 GLU A N 1
ATOM 769 C CA . GLU A 1 104 ? 5.215 -15.539 6.469 1 97.75 104 GLU A CA 1
ATOM 770 C C . GLU A 1 104 ? 5.168 -15.781 4.961 1 97.75 104 GLU A C 1
ATOM 772 O O . GLU A 1 104 ? 5.934 -16.594 4.434 1 97.75 104 GLU A O 1
ATOM 777 N N . MET A 1 105 ? 4.27 -15.078 4.293 1 98.62 105 MET A N 1
ATOM 778 C CA . MET A 1 105 ? 4.215 -15.203 2.842 1 98.62 105 MET A CA 1
ATOM 779 C C . MET A 1 105 ? 5.551 -14.812 2.211 1 98.62 105 MET A C 1
ATOM 781 O O . MET A 1 105 ? 6.039 -15.5 1.314 1 98.62 105 MET A O 1
ATOM 785 N N . ALA A 1 106 ? 6.078 -13.758 2.707 1 97.88 106 ALA A N 1
ATOM 786 C CA . ALA A 1 106 ? 7.367 -13.297 2.189 1 97.88 106 ALA A CA 1
ATOM 787 C C . ALA A 1 106 ? 8.477 -14.297 2.508 1 97.88 106 ALA A C 1
ATOM 789 O O . ALA A 1 106 ? 9.328 -14.578 1.662 1 97.88 106 ALA A O 1
ATOM 790 N N . ARG A 1 107 ? 8.43 -14.852 3.691 1 97.12 107 ARG A N 1
ATOM 791 C CA . ARG A 1 107 ? 9.453 -15.789 4.148 1 97.12 107 ARG A CA 1
ATOM 792 C C . ARG A 1 107 ? 9.477 -17.047 3.287 1 97.12 107 ARG A C 1
ATOM 794 O O . ARG A 1 107 ? 10.539 -17.578 2.977 1 97.12 107 ARG A O 1
ATOM 801 N N . TYR A 1 108 ? 8.414 -17.469 2.809 1 98.12 108 TYR A N 1
ATOM 802 C CA . TYR A 1 108 ? 8.297 -18.75 2.143 1 98.12 108 TYR A CA 1
ATOM 803 C C . TYR A 1 108 ? 8.406 -18.594 0.629 1 98.12 108 TYR A C 1
ATOM 805 O O . TYR A 1 108 ? 8.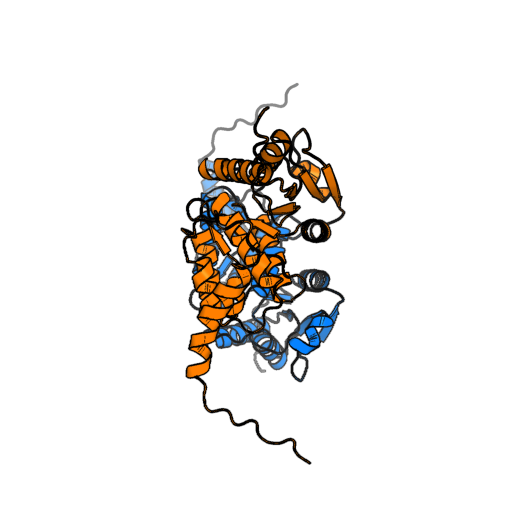148 -19.547 -0.118 1 98.12 108 TYR A O 1
ATOM 813 N N . SER A 1 109 ? 8.805 -17.438 0.153 1 98.56 109 SER A N 1
ATOM 814 C CA . SER A 1 109 ? 8.766 -17.219 -1.29 1 98.56 109 SER A CA 1
ATOM 815 C C . SER A 1 109 ? 10.102 -16.688 -1.805 1 98.56 109 SER A C 1
ATOM 817 O O . SER A 1 109 ? 10.844 -16.047 -1.064 1 98.56 109 SER A O 1
ATOM 819 N N . ASP A 1 110 ? 10.312 -16.906 -3.035 1 98 110 ASP A N 1
ATOM 820 C CA . ASP A 1 110 ? 11.531 -16.469 -3.693 1 98 110 ASP A CA 1
ATOM 821 C C . ASP A 1 110 ? 11.266 -15.242 -4.57 1 98 110 ASP A C 1
ATOM 823 O O . ASP A 1 110 ? 12.203 -14.547 -4.977 1 98 110 ASP A O 1
ATOM 827 N N . ALA A 1 111 ? 10.078 -15.039 -4.875 1 98.5 111 ALA A N 1
ATOM 828 C CA . ALA A 1 111 ? 9.625 -13.938 -5.719 1 98.5 111 ALA A CA 1
ATOM 829 C C . ALA A 1 111 ? 8.156 -13.609 -5.449 1 98.5 111 ALA A C 1
ATOM 831 O O . ALA A 1 111 ? 7.461 -14.359 -4.762 1 98.5 111 ALA A O 1
ATOM 832 N N . PHE A 1 112 ? 7.707 -12.484 -5.973 1 98.88 112 PHE A N 1
ATOM 833 C CA . PHE A 1 112 ? 6.336 -12.031 -5.758 1 98.88 112 PHE A CA 1
ATOM 834 C C . PHE A 1 112 ? 5.668 -11.688 -7.082 1 98.88 112 PHE A C 1
ATOM 836 O O . PHE A 1 112 ? 6.289 -11.094 -7.965 1 98.88 112 PHE A O 1
ATOM 843 N N . ILE A 1 113 ? 4.398 -12.078 -7.195 1 98.94 113 ILE A N 1
ATOM 844 C CA . ILE A 1 113 ? 3.58 -11.695 -8.344 1 98.94 113 ILE A CA 1
ATOM 845 C C . ILE A 1 113 ? 2.242 -11.141 -7.859 1 98.94 113 ILE A C 1
ATOM 847 O O . ILE A 1 113 ? 1.608 -11.719 -6.973 1 98.94 113 ILE A O 1
ATOM 851 N N . ALA A 1 114 ? 1.852 -10.062 -8.43 1 98.94 114 ALA A N 1
ATOM 852 C CA . ALA A 1 114 ? 0.506 -9.555 -8.172 1 98.94 114 ALA A CA 1
ATOM 853 C C . ALA A 1 114 ? -0.399 -9.773 -9.383 1 98.94 114 ALA A C 1
ATOM 855 O O . ALA A 1 114 ? -0.123 -9.258 -10.469 1 98.94 114 ALA A O 1
ATOM 856 N N . LEU A 1 115 ? -1.432 -10.539 -9.211 1 98.94 115 LEU A N 1
ATOM 857 C CA . LEU A 1 115 ? -2.598 -10.555 -10.086 1 98.94 115 LEU A CA 1
ATOM 858 C C . LEU A 1 115 ? -3.549 -9.414 -9.742 1 98.94 115 LEU A C 1
ATOM 860 O O . LEU A 1 115 ? -3.418 -8.781 -8.688 1 98.94 115 LEU A O 1
ATOM 864 N N . PRO A 1 116 ? -4.465 -9.109 -10.648 1 98.88 116 PRO A N 1
ATOM 865 C CA . PRO A 1 116 ? -5.438 -8.055 -10.336 1 98.88 116 PRO A CA 1
ATOM 866 C C . PRO A 1 116 ? -6.105 -8.266 -8.977 1 98.88 116 PRO A C 1
ATOM 868 O O . PRO A 1 116 ? -6.355 -9.398 -8.57 1 98.88 116 PRO A O 1
ATOM 871 N N . GLY A 1 117 ? -6.379 -7.172 -8.305 1 98.75 117 GLY A N 1
ATOM 872 C CA . GLY A 1 117 ? -6.98 -7.188 -6.98 1 98.75 117 GLY A CA 1
ATOM 873 C C . GLY A 1 117 ? -7.359 -5.809 -6.4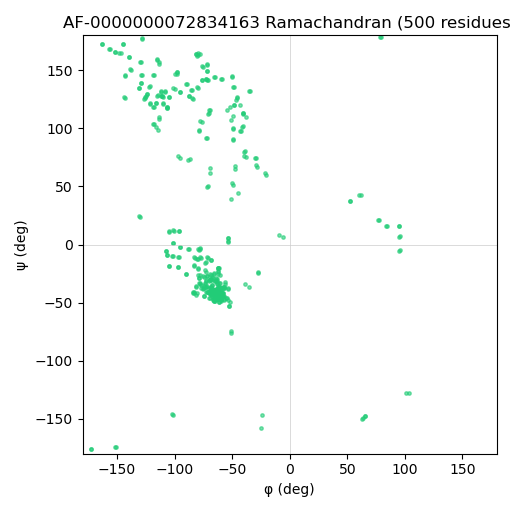8 1 98.75 117 GLY A C 1
ATOM 874 O O . GLY A 1 117 ? -7.328 -4.836 -7.238 1 98.75 117 GLY A O 1
ATOM 875 N N . GLY A 1 118 ? -7.828 -5.785 -5.254 1 98.31 118 GLY A N 1
ATOM 876 C CA . GLY A 1 118 ? -8.281 -4.543 -4.648 1 98.31 118 GLY A CA 1
ATOM 877 C C . GLY A 1 118 ? -7.273 -3.947 -3.684 1 98.31 118 GLY A C 1
ATOM 878 O O . GLY A 1 118 ? -6.066 -4.027 -3.912 1 98.31 118 GLY A O 1
ATOM 879 N N . TYR A 1 119 ? -7.762 -3.297 -2.625 1 98.25 119 TYR A N 1
ATOM 880 C CA . TYR A 1 119 ? -6.926 -2.615 -1.645 1 98.25 119 TYR A CA 1
ATOM 881 C C . TYR A 1 119 ? -5.969 -3.594 -0.971 1 98.25 119 TYR A C 1
ATOM 883 O O . TYR A 1 119 ? -4.789 -3.285 -0.781 1 98.25 119 TYR A O 1
ATOM 891 N N . GLY A 1 120 ? -6.484 -4.742 -0.6 1 97.31 120 GLY A N 1
ATOM 892 C CA . GLY A 1 120 ? -5.641 -5.727 0.06 1 97.31 120 GLY A CA 1
ATOM 893 C C . GLY A 1 120 ? -4.465 -6.168 -0.787 1 97.31 120 GLY A C 1
ATOM 894 O O . GLY A 1 120 ? -3.334 -6.242 -0.297 1 97.31 120 GLY A O 1
ATOM 895 N N . THR A 1 121 ? -4.691 -6.441 -2.014 1 98.56 121 THR A N 1
ATOM 896 C CA . THR A 1 121 ? -3.643 -6.848 -2.939 1 98.56 121 THR A CA 1
ATOM 897 C C . THR A 1 121 ? -2.605 -5.738 -3.104 1 98.56 121 THR A C 1
ATOM 899 O O . THR A 1 121 ? -1.401 -5.992 -3.047 1 98.56 121 THR A O 1
ATOM 902 N N . LEU A 1 122 ? -3.086 -4.562 -3.287 1 98.5 122 LEU A N 1
ATOM 903 C CA . LEU A 1 122 ? -2.197 -3.416 -3.451 1 98.5 122 LEU A CA 1
ATOM 904 C C . LEU A 1 122 ? -1.35 -3.203 -2.201 1 98.5 122 LEU A C 1
ATOM 906 O O . LEU A 1 122 ? -0.156 -2.908 -2.301 1 98.5 122 LEU A O 1
ATOM 910 N N . GLU A 1 123 ? -1.955 -3.297 -1.082 1 98.06 123 GLU A N 1
ATOM 911 C CA . GLU A 1 123 ? -1.242 -3.139 0.182 1 98.06 123 GLU A CA 1
ATOM 912 C C . GLU A 1 123 ? -0.156 -4.199 0.338 1 98.06 123 GLU A C 1
ATOM 914 O O . GLU A 1 123 ? 0.973 -3.889 0.722 1 98.06 123 GLU A O 1
ATOM 919 N N . GLU A 1 124 ? -0.454 -5.469 0.055 1 98.12 124 GLU A N 1
ATOM 920 C CA . GLU A 1 124 ? 0.53 -6.547 0.1 1 98.12 124 GLU A CA 1
ATOM 921 C C . GLU A 1 124 ? 1.688 -6.273 -0.856 1 98.12 124 GLU A C 1
ATOM 923 O O . GLU A 1 124 ? 2.854 -6.43 -0.487 1 98.12 124 GLU A O 1
ATOM 928 N N . LEU A 1 125 ? 1.357 -5.848 -2 1 98.5 125 LEU A N 1
ATOM 929 C CA . LEU A 1 125 ? 2.344 -5.539 -3.031 1 98.5 125 LEU A CA 1
ATOM 930 C C . LEU A 1 125 ? 3.283 -4.43 -2.568 1 98.5 125 LEU A C 1
ATOM 932 O O . LEU A 1 125 ? 4.504 -4.578 -2.635 1 98.5 125 LEU A O 1
ATOM 936 N N . LEU A 1 126 ? 2.693 -3.385 -2.092 1 98.19 126 LEU A N 1
ATOM 937 C CA . LEU A 1 126 ? 3.494 -2.219 -1.736 1 98.19 126 LEU A CA 1
ATOM 938 C C . LEU A 1 126 ? 4.359 -2.508 -0.515 1 98.19 126 LEU A C 1
ATOM 940 O O . LEU A 1 126 ? 5.465 -1.97 -0.391 1 98.19 126 LEU A O 1
ATOM 944 N N . GLU A 1 127 ? 3.891 -3.355 0.33 1 97.25 127 GLU A N 1
ATOM 945 C CA . GLU A 1 127 ? 4.723 -3.725 1.472 1 97.25 127 GLU A CA 1
ATOM 946 C C . GLU A 1 127 ? 6.004 -4.414 1.021 1 97.25 127 GLU A C 1
ATOM 948 O O . GLU A 1 127 ? 7.098 -4.059 1.466 1 97.25 127 GLU A O 1
ATOM 953 N N . VAL A 1 128 ? 5.938 -5.328 0.111 1 97.81 128 VAL A N 1
ATOM 954 C CA . VAL A 1 128 ? 7.141 -6.047 -0.3 1 97.81 128 VAL A CA 1
ATOM 955 C C . VAL A 1 128 ? 8.031 -5.129 -1.131 1 97.81 128 VAL A C 1
ATOM 957 O O . VAL A 1 128 ? 9.258 -5.25 -1.1 1 97.81 128 VAL A O 1
ATOM 960 N N . ILE A 1 129 ? 7.457 -4.207 -1.854 1 97.56 129 ILE A N 1
ATOM 961 C CA . ILE A 1 129 ? 8.25 -3.232 -2.592 1 97.56 129 ILE A CA 1
ATOM 962 C C . ILE A 1 129 ? 9.016 -2.346 -1.614 1 97.56 129 ILE A C 1
ATOM 964 O O . ILE A 1 129 ? 10.219 -2.107 -1.79 1 97.56 129 ILE A O 1
ATOM 968 N N . THR A 1 130 ? 8.289 -1.898 -0.578 1 96.44 130 THR A N 1
ATOM 969 C CA . THR A 1 130 ? 8.93 -1.053 0.422 1 96.44 130 THR A CA 1
ATOM 970 C C . THR A 1 130 ? 10.047 -1.81 1.136 1 96.44 130 THR A C 1
ATOM 972 O O . THR A 1 130 ? 11.109 -1.248 1.407 1 96.44 130 THR A O 1
ATOM 975 N N . TRP A 1 131 ? 9.844 -3.059 1.426 1 94.75 131 TRP A N 1
ATOM 976 C CA . TRP A 1 131 ? 10.867 -3.879 2.064 1 94.75 131 TRP A CA 1
ATOM 977 C C . TRP A 1 131 ? 12.094 -4.012 1.17 1 94.75 131 TRP A C 1
ATOM 979 O O . TRP A 1 131 ? 13.234 -3.977 1.652 1 94.75 131 TRP A O 1
ATOM 989 N N . ALA A 1 132 ? 11.883 -4.184 -0.09 1 94.62 132 ALA A N 1
ATOM 990 C CA . ALA A 1 132 ? 12.992 -4.223 -1.035 1 94.62 132 ALA A CA 1
ATOM 991 C C . ALA A 1 132 ? 13.734 -2.891 -1.066 1 94.62 132 ALA A C 1
ATOM 993 O O . ALA A 1 132 ? 14.969 -2.857 -1.045 1 94.62 132 ALA A O 1
ATOM 994 N N . GLN A 1 133 ? 12.984 -1.831 -1.093 1 93.38 133 GLN A N 1
ATOM 995 C CA . GLN A 1 133 ? 13.547 -0.487 -1.096 1 93.38 133 GLN A CA 1
ATOM 996 C C . GLN A 1 133 ? 14.43 -0.259 0.128 1 93.38 133 GLN A C 1
ATOM 998 O O . GLN A 1 133 ? 15.469 0.403 0.039 1 93.38 133 GLN A O 1
ATOM 1003 N N . LEU A 1 134 ? 14.016 -0.808 1.236 1 90.19 134 LEU A N 1
ATOM 1004 C CA . LEU A 1 134 ? 14.719 -0.604 2.498 1 90.19 134 LEU A CA 1
ATOM 1005 C C . LEU A 1 134 ? 15.828 -1.64 2.68 1 90.19 134 LEU A C 1
ATOM 1007 O O . LEU A 1 134 ? 16.5 -1.652 3.707 1 90.19 134 LEU A O 1
ATOM 1011 N N . GLY A 1 135 ? 15.922 -2.559 1.755 1 88.69 135 GLY A N 1
ATOM 1012 C CA . GLY A 1 135 ? 17 -3.535 1.789 1 88.69 135 GLY A CA 1
ATOM 1013 C C . GLY A 1 135 ? 16.703 -4.719 2.689 1 88.69 135 GLY A C 1
ATOM 1014 O O . GLY A 1 135 ? 17.609 -5.453 3.082 1 88.69 135 GLY A O 1
ATOM 1015 N N . ILE A 1 136 ? 15.484 -4.895 3.055 1 89.5 136 ILE A N 1
ATOM 1016 C CA . ILE A 1 136 ? 15.086 -6.004 3.914 1 89.5 136 ILE A CA 1
ATOM 1017 C C . ILE A 1 136 ? 15.117 -7.309 3.123 1 89.5 136 ILE A C 1
ATOM 1019 O O . ILE A 1 136 ? 15.43 -8.367 3.674 1 89.5 136 ILE A O 1
ATOM 1023 N N . HIS A 1 137 ? 14.805 -7.262 1.854 1 92.56 137 HIS A N 1
ATOM 1024 C CA . HIS A 1 137 ? 14.992 -8.391 0.948 1 92.56 137 HIS A CA 1
ATOM 1025 C C . HIS A 1 137 ? 15.383 -7.918 -0.447 1 92.56 137 HIS A C 1
ATOM 1027 O O . HIS A 1 137 ? 15.359 -6.719 -0.73 1 92.56 137 HIS A O 1
ATOM 1033 N N . SER A 1 138 ? 15.711 -8.875 -1.268 1 93.69 138 SER A N 1
ATOM 1034 C CA . SER A 1 138 ? 16.094 -8.539 -2.633 1 93.69 138 SER A CA 1
ATOM 1035 C C . SER A 1 138 ? 15.344 -9.391 -3.648 1 93.69 138 SER A C 1
ATOM 1037 O O . SER A 1 138 ? 15.852 -9.648 -4.746 1 93.69 138 SER A O 1
ATOM 1039 N N . LYS A 1 139 ? 14.25 -9.859 -3.277 1 96 139 LYS A N 1
ATOM 1040 C CA . LYS A 1 139 ? 13.445 -10.719 -4.137 1 96 139 LYS A CA 1
ATOM 1041 C C . LYS A 1 139 ? 12.734 -9.914 -5.219 1 96 139 LYS A C 1
ATOM 1043 O O . LYS A 1 139 ? 12.258 -8.812 -4.961 1 96 139 LYS A O 1
ATOM 1048 N N . PRO A 1 140 ? 12.656 -10.461 -6.414 1 96.94 140 PRO A N 1
ATOM 1049 C CA . PRO A 1 140 ? 12 -9.719 -7.492 1 96.94 140 PRO A CA 1
ATOM 1050 C C . PRO A 1 140 ? 10.484 -9.641 -7.32 1 96.94 140 PRO A C 1
ATOM 1052 O O . PRO A 1 140 ? 9.875 -10.562 -6.77 1 96.94 140 PRO A O 1
ATOM 1055 N N . VAL A 1 141 ? 9.891 -8.523 -7.812 1 98.5 141 VAL A N 1
ATOM 1056 C CA . VAL A 1 141 ? 8.461 -8.25 -7.711 1 98.5 141 VAL A CA 1
ATOM 1057 C C . VAL A 1 141 ? 7.887 -7.98 -9.102 1 98.5 141 VAL A C 1
ATOM 1059 O O . VAL A 1 141 ? 8.406 -7.148 -9.844 1 98.5 141 VAL A O 1
ATOM 1062 N N . GLY A 1 142 ? 6.793 -8.727 -9.453 1 98.75 142 GLY A N 1
ATOM 1063 C CA . GLY A 1 142 ? 6.211 -8.594 -10.781 1 98.75 142 GLY A CA 1
ATOM 1064 C C . GLY A 1 142 ? 4.715 -8.352 -10.75 1 98.75 142 GLY A C 1
ATOM 1065 O O . GLY A 1 142 ? 4.012 -8.875 -9.891 1 98.75 142 GLY A O 1
ATOM 1066 N N . LEU A 1 143 ? 4.242 -7.574 -11.711 1 98.88 143 LEU A N 1
ATOM 1067 C CA . LEU A 1 143 ? 2.822 -7.34 -11.953 1 98.88 143 LEU A CA 1
ATOM 1068 C C . LEU A 1 143 ? 2.361 -8.086 -13.203 1 98.88 143 LEU A C 1
ATOM 1070 O O . LEU A 1 143 ? 2.906 -7.875 -14.297 1 98.88 143 LEU A O 1
ATOM 1074 N N . LEU A 1 144 ? 1.437 -8.984 -12.961 1 98.94 144 LEU A N 1
ATOM 1075 C CA . LEU A 1 144 ? 0.762 -9.516 -14.141 1 98.94 144 LEU A CA 1
ATOM 1076 C C . LEU A 1 144 ? -0.296 -8.539 -14.648 1 98.94 144 LEU A C 1
ATOM 1078 O O . LEU A 1 144 ? -1.434 -8.547 -14.172 1 98.94 144 LEU A O 1
ATOM 1082 N N . ASN A 1 145 ? 0.045 -7.766 -15.648 1 98.88 145 ASN A N 1
ATOM 1083 C CA . ASN A 1 145 ? -0.756 -6.648 -16.125 1 98.88 145 ASN A CA 1
ATOM 1084 C C . ASN A 1 145 ? -1.771 -7.098 -17.172 1 98.88 145 ASN A C 1
ATOM 1086 O O . ASN A 1 145 ? -1.668 -6.73 -18.344 1 98.88 145 ASN A O 1
ATOM 1090 N N . VAL A 1 146 ? -2.752 -7.766 -16.672 1 98.56 146 VAL A N 1
ATOM 1091 C CA . VAL A 1 146 ? -3.805 -8.344 -17.516 1 98.56 146 VAL A CA 1
ATOM 1092 C C . VAL A 1 146 ? -4.652 -7.23 -18.109 1 98.56 146 VAL A C 1
ATOM 1094 O O . VAL A 1 146 ? -5.309 -6.473 -17.391 1 98.56 146 VAL A O 1
ATOM 1097 N N . ASP A 1 147 ? -4.629 -7.105 -19.375 1 97.75 147 ASP A N 1
ATOM 1098 C CA . ASP A 1 147 ? -5.438 -6.141 -20.109 1 97.75 147 ASP A CA 1
ATOM 1099 C C . ASP A 1 147 ? -5.266 -4.73 -19.547 1 97.75 147 ASP A C 1
ATOM 1101 O O . ASP A 1 147 ? -6.242 -3.996 -19.391 1 97.75 147 ASP A O 1
ATOM 1105 N N . GLY A 1 148 ? -4.168 -4.434 -19.172 1 98.44 148 GLY A N 1
ATOM 1106 C CA . GLY A 1 148 ? -3.822 -3.086 -18.75 1 98.44 148 GLY A CA 1
ATOM 1107 C C . GLY A 1 148 ? -4.324 -2.75 -17.344 1 98.44 148 GLY A C 1
ATOM 1108 O O . GLY A 1 148 ? -4.457 -1.575 -17 1 98.44 148 GLY A O 1
ATOM 1109 N N . TYR A 1 149 ? -4.602 -3.744 -16.547 1 98.75 149 TYR A N 1
ATOM 1110 C CA . TYR A 1 149 ? -5.18 -3.514 -15.227 1 98.75 149 TYR A CA 1
ATOM 1111 C C . TYR A 1 149 ? -4.289 -2.6 -14.398 1 98.75 149 TYR A C 1
ATOM 1113 O O . TYR A 1 149 ? -4.785 -1.741 -13.664 1 98.75 149 TYR A O 1
ATOM 1121 N N . TYR A 1 150 ? -2.982 -2.719 -14.523 1 98.81 150 TYR A N 1
ATOM 1122 C CA . TYR A 1 150 ? -2.051 -1.997 -13.664 1 98.81 150 TYR A CA 1
ATOM 1123 C C . TYR A 1 150 ? -1.483 -0.775 -14.375 1 98.81 150 TYR A C 1
ATOM 1125 O O . TYR A 1 150 ? -0.542 -0.146 -13.891 1 98.81 150 TYR A O 1
ATOM 1133 N N . ASP A 1 151 ? -2.061 -0.38 -15.539 1 98.75 151 ASP A N 1
ATOM 1134 C CA . ASP A 1 151 ? -1.508 0.732 -16.297 1 98.75 151 ASP A CA 1
ATOM 1135 C C . ASP A 1 151 ? -1.497 2.018 -15.477 1 98.75 151 ASP A C 1
ATOM 1137 O O . ASP A 1 151 ? -0.496 2.736 -15.453 1 98.75 151 ASP A O 1
ATOM 1141 N N . SER A 1 152 ? -2.584 2.314 -14.836 1 98.75 152 SER A N 1
ATOM 1142 C CA . SER A 1 152 ? -2.676 3.553 -14.07 1 98.75 152 SER A CA 1
ATOM 1143 C C . SER A 1 152 ? -1.76 3.518 -12.852 1 98.75 152 SER A C 1
ATOM 1145 O O . SER A 1 152 ? -1.204 4.547 -12.453 1 98.75 152 SER A O 1
ATOM 1147 N N . LEU A 1 153 ? -1.609 2.365 -12.203 1 98.69 153 LEU A N 1
ATOM 1148 C CA . LEU A 1 153 ? -0.669 2.238 -11.094 1 98.69 153 LEU A CA 1
ATOM 1149 C C . LEU A 1 153 ? 0.76 2.496 -11.562 1 98.69 153 LEU A C 1
ATOM 1151 O O . LEU A 1 153 ? 1.51 3.221 -10.898 1 98.69 153 LEU A O 1
ATOM 1155 N N . LEU A 1 154 ? 1.112 1.892 -12.688 1 98.62 154 LEU A N 1
ATOM 1156 C CA . LEU A 1 154 ? 2.449 2.08 -13.242 1 98.62 154 LEU A CA 1
ATOM 1157 C C . LEU A 1 154 ? 2.684 3.541 -13.609 1 98.62 154 LEU A C 1
ATOM 1159 O O . LEU A 1 154 ? 3.773 4.074 -13.398 1 98.62 154 LEU A O 1
ATOM 1163 N N . ALA A 1 155 ? 1.672 4.148 -14.109 1 98.69 155 ALA A N 1
ATOM 1164 C CA . ALA A 1 155 ? 1.762 5.574 -14.406 1 98.69 155 ALA A CA 1
ATOM 1165 C C . ALA A 1 155 ? 2.004 6.387 -13.141 1 98.69 155 ALA A C 1
ATOM 1167 O O . ALA A 1 155 ? 2.758 7.359 -13.156 1 98.69 155 ALA A O 1
ATOM 1168 N N . PHE A 1 156 ? 1.413 6.008 -12.125 1 98.69 156 PHE A N 1
ATOM 1169 C CA . PHE A 1 156 ? 1.617 6.695 -10.859 1 98.69 156 PHE A CA 1
ATOM 1170 C C . PHE A 1 156 ? 3.061 6.551 -10.391 1 98.69 156 PHE A C 1
ATOM 1172 O O . PHE A 1 156 ? 3.672 7.52 -9.938 1 98.69 156 PHE A O 1
ATOM 1179 N N . ILE A 1 157 ? 3.547 5.359 -10.445 1 98.38 157 ILE A N 1
ATOM 1180 C CA . ILE A 1 157 ? 4.926 5.117 -10.039 1 98.38 157 ILE A CA 1
ATOM 1181 C C . ILE A 1 157 ? 5.871 5.965 -10.883 1 98.38 157 ILE A C 1
ATOM 1183 O O . ILE A 1 157 ? 6.805 6.578 -10.359 1 98.38 157 ILE A O 1
ATOM 1187 N N . ASP A 1 158 ? 5.605 6.047 -12.164 1 98.56 158 ASP A N 1
ATOM 1188 C CA . ASP A 1 158 ? 6.426 6.871 -13.047 1 98.56 158 ASP A CA 1
ATOM 1189 C C . ASP A 1 158 ? 6.332 8.344 -12.672 1 98.56 158 ASP A C 1
ATOM 1191 O O . ASP A 1 158 ? 7.336 9.062 -12.688 1 98.56 158 ASP A O 1
ATOM 1195 N N . LYS A 1 159 ? 5.141 8.789 -12.344 1 98.44 159 LYS A N 1
ATOM 1196 C CA . LYS A 1 159 ? 4.945 10.156 -11.883 1 98.44 159 LYS A CA 1
ATOM 1197 C C . LYS A 1 159 ? 5.758 10.438 -10.625 1 98.44 159 LYS A C 1
ATOM 1199 O O . LYS A 1 159 ? 6.379 11.492 -10.5 1 98.44 159 LYS A O 1
ATOM 1204 N N . ALA A 1 160 ? 5.754 9.523 -9.695 1 98.62 160 ALA A N 1
ATOM 1205 C CA . ALA A 1 160 ? 6.508 9.656 -8.453 1 98.62 160 ALA A CA 1
ATOM 1206 C C . ALA A 1 160 ? 8.008 9.734 -8.719 1 98.62 160 ALA A C 1
ATOM 1208 O O . ALA A 1 160 ? 8.734 10.461 -8.039 1 98.62 160 ALA A O 1
ATOM 1209 N N . VAL A 1 161 ? 8.484 8.969 -9.695 1 98.38 161 VAL A N 1
ATOM 1210 C CA . VAL A 1 161 ? 9.883 9.031 -10.094 1 98.38 161 VAL A CA 1
ATOM 1211 C C . VAL A 1 161 ? 10.195 10.398 -10.703 1 98.38 161 VAL A C 1
ATOM 1213 O O . VAL A 1 161 ? 11.148 11.062 -10.297 1 98.38 161 VAL A O 1
ATOM 1216 N N . ASP A 1 162 ? 9.352 10.805 -11.602 1 98.31 162 ASP A N 1
ATOM 1217 C CA . ASP A 1 162 ? 9.555 12.062 -12.305 1 98.31 162 ASP A CA 1
ATOM 1218 C C . ASP A 1 162 ? 9.555 13.242 -11.344 1 98.31 162 ASP A C 1
ATOM 1220 O O . ASP A 1 162 ? 10.297 14.211 -11.539 1 98.31 162 ASP A O 1
ATOM 1224 N N . ASP A 1 163 ? 8.773 13.117 -10.305 1 98.5 163 ASP A N 1
ATOM 1225 C CA . ASP A 1 163 ? 8.609 14.234 -9.375 1 98.5 163 ASP A CA 1
ATOM 1226 C C . ASP A 1 163 ? 9.562 14.102 -8.188 1 98.5 163 ASP A C 1
ATOM 1228 O O . ASP A 1 163 ? 9.555 14.945 -7.285 1 98.5 163 ASP A O 1
ATOM 1232 N N . GLY A 1 164 ? 10.352 13.016 -8.141 1 98.38 164 GLY A N 1
ATOM 1233 C CA . GLY A 1 164 ? 11.477 12.953 -7.219 1 98.38 164 GLY A CA 1
ATOM 1234 C C . GLY A 1 164 ? 11.141 12.266 -5.91 1 98.38 164 GLY A C 1
ATOM 1235 O O . GLY A 1 164 ? 11.891 12.367 -4.938 1 98.38 164 GLY A O 1
ATOM 1236 N N . PHE A 1 165 ? 10.016 11.531 -5.867 1 98.62 165 PHE A N 1
ATOM 1237 C CA . PHE A 1 165 ? 9.625 10.867 -4.629 1 98.62 165 PHE A CA 1
ATOM 1238 C C . PHE A 1 165 ? 10.07 9.414 -4.625 1 98.62 165 PHE A C 1
ATOM 1240 O O . PHE A 1 165 ? 10.117 8.773 -3.574 1 98.62 165 PHE A O 1
ATOM 1247 N N . ILE A 1 166 ? 10.344 8.883 -5.801 1 98.06 166 ILE A N 1
ATOM 1248 C CA . ILE A 1 166 ? 10.961 7.574 -5.977 1 98.06 166 ILE A CA 1
ATOM 1249 C C . ILE A 1 166 ? 12.234 7.715 -6.809 1 98.06 166 ILE A C 1
ATOM 1251 O O . ILE A 1 166 ? 12.242 8.383 -7.848 1 98.06 166 ILE A O 1
ATOM 1255 N N . GLN A 1 167 ? 13.32 7.152 -6.301 1 96.62 167 GLN A N 1
ATOM 1256 C CA . GLN A 1 167 ? 14.547 7.188 -7.086 1 96.62 167 GLN A CA 1
ATOM 1257 C C . GLN A 1 167 ? 14.406 6.375 -8.367 1 96.62 167 GLN A C 1
ATOM 1259 O O . GLN A 1 167 ? 13.789 5.309 -8.367 1 96.62 167 GLN A O 1
ATOM 1264 N N . PRO A 1 168 ? 15.016 6.867 -9.391 1 95.62 168 PRO A N 1
ATOM 1265 C CA . PRO A 1 168 ? 14.906 6.164 -10.664 1 95.62 168 PRO A CA 1
ATOM 1266 C C . PRO A 1 168 ? 15.305 4.695 -10.57 1 95.62 168 PRO A C 1
ATOM 1268 O O . PRO A 1 168 ? 14.641 3.824 -11.133 1 95.62 168 PRO A O 1
ATOM 1271 N N . ILE A 1 169 ? 16.281 4.34 -9.812 1 92.62 169 ILE A N 1
ATOM 1272 C CA . ILE A 1 169 ? 16.781 2.969 -9.703 1 92.62 169 ILE A CA 1
ATOM 1273 C C . ILE A 1 169 ? 15.719 2.098 -9.031 1 92.62 169 ILE A C 1
ATOM 1275 O O . ILE A 1 169 ? 15.633 0.897 -9.305 1 92.62 169 ILE A O 1
ATOM 1279 N N . GLN A 1 170 ? 14.914 2.734 -8.203 1 94.81 170 GLN A N 1
ATOM 1280 C CA . GLN A 1 170 ? 13.898 1.986 -7.465 1 94.81 170 GLN A CA 1
ATOM 1281 C C . GLN A 1 170 ? 12.672 1.715 -8.336 1 94.81 170 GLN A C 1
ATOM 1283 O O . GLN A 1 170 ? 11.812 0.915 -7.973 1 94.81 170 GLN A O 1
ATOM 1288 N N . ARG A 1 171 ? 12.578 2.381 -9.5 1 95.06 171 ARG A N 1
ATOM 1289 C CA . ARG A 1 171 ? 11.523 2.057 -10.461 1 95.06 171 ARG A CA 1
ATOM 1290 C C . ARG A 1 171 ? 11.664 0.624 -10.961 1 95.06 171 ARG A C 1
ATOM 1292 O O . ARG A 1 171 ? 10.664 -0.03 -11.266 1 95.06 171 ARG A O 1
ATOM 1299 N N . ARG A 1 172 ? 12.852 0.083 -10.883 1 90.06 172 ARG A N 1
ATOM 1300 C CA . ARG A 1 172 ? 13.172 -1.226 -11.438 1 90.06 172 ARG A CA 1
ATOM 1301 C C . ARG A 1 172 ? 12.758 -2.344 -10.492 1 90.06 172 ARG A C 1
ATOM 1303 O O . ARG A 1 172 ? 12.742 -3.518 -10.875 1 90.06 172 ARG A O 1
ATOM 1310 N N . LEU A 1 173 ? 12.422 -1.975 -9.305 1 91.44 173 LEU A N 1
ATOM 1311 C CA . LEU A 1 173 ? 11.992 -2.967 -8.328 1 91.44 173 LEU A CA 1
ATOM 1312 C C . LEU A 1 173 ? 10.734 -3.689 -8.797 1 91.44 173 LEU A C 1
ATOM 1314 O O . LEU A 1 173 ? 10.422 -4.777 -8.312 1 91.44 173 LEU A O 1
ATOM 1318 N N . VAL A 1 174 ? 10.039 -3.051 -9.734 1 95.75 174 VAL A N 1
ATOM 1319 C CA . VAL A 1 174 ? 8.766 -3.596 -10.188 1 95.75 174 VAL A CA 1
ATOM 1320 C C . VAL A 1 174 ? 8.828 -3.846 -11.695 1 95.75 174 VAL A C 1
ATOM 1322 O O . VAL A 1 174 ? 9.047 -2.918 -12.477 1 95.75 174 VAL A O 1
ATOM 1325 N N . VAL A 1 175 ? 8.609 -5.07 -12.102 1 96.75 175 VAL A N 1
ATOM 1326 C CA . VAL A 1 175 ? 8.508 -5.391 -13.523 1 96.75 175 VAL A CA 1
ATOM 1327 C C . VAL A 1 175 ? 7.086 -5.848 -13.852 1 96.75 175 VAL A C 1
ATOM 1329 O O . VAL A 1 175 ? 6.332 -6.242 -12.961 1 96.75 175 VAL A O 1
ATOM 1332 N N . SER A 1 176 ? 6.715 -5.715 -15.102 1 98.5 176 SER A N 1
ATOM 1333 C CA . SER A 1 176 ? 5.363 -6.102 -15.5 1 98.5 176 SER A CA 1
ATOM 1334 C C . SER A 1 176 ? 5.367 -6.832 -16.828 1 98.5 176 SER A C 1
ATOM 1336 O O . SER A 1 176 ? 6.297 -6.688 -17.625 1 98.5 176 SER A O 1
ATOM 1338 N N . ALA A 1 177 ? 4.445 -7.672 -17.016 1 98.69 177 ALA A N 1
ATOM 1339 C CA . ALA A 1 177 ? 4.164 -8.359 -18.281 1 98.69 177 ALA A CA 1
ATOM 1340 C C . ALA A 1 177 ? 2.674 -8.648 -18.422 1 98.69 177 ALA A C 1
ATOM 1342 O O . ALA A 1 177 ? 1.929 -8.609 -17.438 1 98.69 177 ALA A O 1
ATOM 1343 N N . THR A 1 178 ? 2.225 -8.992 -19.656 1 98.38 178 THR A N 1
ATOM 1344 C CA . THR A 1 178 ? 0.8 -9.148 -19.922 1 98.38 178 THR A CA 1
ATOM 1345 C C . THR A 1 178 ? 0.393 -10.617 -19.828 1 98.38 178 THR A C 1
ATOM 1347 O O . THR A 1 178 ? -0.797 -10.938 -19.812 1 98.38 178 THR A O 1
ATOM 1350 N N . ASN A 1 179 ? 1.42 -11.492 -19.75 1 98 179 ASN A N 1
ATOM 1351 C CA . ASN A 1 179 ? 1.12 -12.914 -19.594 1 98 179 ASN A CA 1
ATOM 1352 C C . ASN A 1 179 ? 2.076 -13.586 -18.609 1 98 179 ASN A C 1
ATOM 1354 O O . ASN A 1 179 ? 3.17 -13.078 -18.344 1 98 179 ASN A O 1
ATOM 1358 N N . ALA A 1 180 ? 1.658 -14.742 -18.125 1 98.5 180 ALA A N 1
ATOM 1359 C CA . ALA A 1 180 ? 2.328 -15.43 -17.031 1 98.5 180 ALA A CA 1
ATOM 1360 C C . ALA A 1 180 ? 3.73 -15.875 -17.438 1 98.5 180 ALA A C 1
ATOM 1362 O O . ALA A 1 180 ? 4.691 -15.68 -16.688 1 98.5 180 ALA A O 1
ATOM 1363 N N . GLY A 1 181 ? 3.854 -16.453 -18.594 1 97.69 181 GLY A N 1
ATOM 1364 C CA . GLY A 1 181 ? 5.145 -16.938 -19.031 1 97.69 181 GLY A CA 1
ATOM 1365 C C . GLY A 1 181 ? 6.203 -15.859 -19.125 1 97.69 181 GLY A C 1
ATOM 1366 O O . GLY A 1 181 ? 7.301 -16.016 -18.578 1 97.69 181 GLY A O 1
ATOM 1367 N N . ASP A 1 182 ? 5.867 -14.758 -19.75 1 98.06 182 ASP A N 1
ATOM 1368 C CA . ASP A 1 182 ? 6.785 -13.633 -19.875 1 98.06 182 ASP A CA 1
ATOM 1369 C C . ASP A 1 182 ? 7.148 -13.055 -18.516 1 98.06 182 ASP A C 1
ATOM 1371 O O . ASP A 1 182 ? 8.305 -12.688 -18.281 1 98.06 182 ASP A O 1
ATOM 1375 N N . LEU A 1 183 ? 6.188 -12.984 -17.672 1 98.62 183 LEU A N 1
ATOM 1376 C CA . LEU A 1 183 ? 6.438 -12.391 -16.359 1 98.62 183 LEU A CA 1
ATOM 1377 C C . LEU A 1 183 ? 7.41 -13.242 -15.547 1 98.62 183 LEU A C 1
ATOM 1379 O O . LEU A 1 183 ? 8.367 -12.719 -14.969 1 98.62 183 LEU A O 1
ATOM 1383 N N . VAL A 1 184 ? 7.176 -14.547 -15.477 1 97.75 184 VAL A N 1
ATOM 1384 C CA . VAL A 1 184 ? 8.039 -15.422 -14.695 1 97.75 184 VAL A CA 1
ATOM 1385 C C . VAL A 1 184 ? 9.461 -15.375 -15.258 1 97.75 184 VAL A C 1
ATOM 1387 O O . VAL A 1 184 ? 10.438 -15.352 -14.5 1 97.75 184 VAL A O 1
ATOM 1390 N N . GLN A 1 185 ? 9.578 -15.297 -16.547 1 96.12 185 GLN A N 1
ATOM 1391 C CA . GLN A 1 185 ? 10.891 -15.188 -17.172 1 96.12 185 GLN A CA 1
ATOM 1392 C C . GLN A 1 185 ? 11.586 -13.891 -16.766 1 96.12 185 GLN A C 1
ATOM 1394 O O . GLN A 1 185 ? 12.773 -13.906 -16.422 1 96.12 185 GLN A O 1
ATOM 1399 N N . LYS A 1 186 ? 10.883 -12.812 -16.828 1 96.81 186 LYS A N 1
ATOM 1400 C CA . LYS A 1 186 ? 11.445 -11.531 -16.422 1 96.81 186 LYS A CA 1
ATOM 1401 C C . LYS A 1 186 ? 11.914 -11.562 -14.977 1 96.81 186 LYS A C 1
ATOM 1403 O O . LYS A 1 186 ? 12.969 -11.031 -14.641 1 96.81 186 LYS A O 1
ATOM 1408 N N . LEU A 1 187 ? 11.117 -12.18 -14.148 1 97.62 187 LEU A N 1
ATOM 1409 C CA . LEU A 1 187 ? 11.453 -12.281 -12.734 1 97.62 187 LEU A CA 1
ATOM 1410 C C . LEU A 1 187 ? 12.711 -13.109 -12.531 1 97.62 187 LEU A C 1
ATOM 1412 O O . LEU A 1 187 ? 13.547 -12.789 -11.68 1 97.62 187 LEU A O 1
ATOM 1416 N N . GLU A 1 188 ? 12.867 -14.18 -13.273 1 94.75 188 GLU A N 1
ATOM 1417 C CA . GLU A 1 188 ? 14.062 -15.016 -13.172 1 94.75 188 GLU A CA 1
ATOM 1418 C C . GLU A 1 188 ? 15.312 -14.258 -13.602 1 94.75 188 GLU A C 1
ATOM 1420 O O . GLU A 1 188 ? 16.359 -14.383 -12.969 1 94.75 188 GLU A O 1
ATOM 1425 N N . VAL A 1 189 ? 15.164 -13.492 -14.633 1 92.88 189 VAL A N 1
ATOM 1426 C CA . VAL A 1 189 ? 16.281 -12.672 -15.094 1 92.88 189 VAL A CA 1
ATOM 1427 C C . VAL A 1 189 ? 16.656 -11.664 -14.016 1 92.88 189 VAL A C 1
ATOM 1429 O O . VAL A 1 189 ? 17.844 -11.477 -13.719 1 92.88 189 VAL A O 1
ATOM 1432 N N . MET A 1 190 ? 15.664 -11.07 -13.453 1 92.69 190 MET A N 1
ATOM 1433 C CA . MET A 1 190 ? 15.906 -10.094 -12.398 1 92.69 190 MET A CA 1
ATOM 1434 C C . MET A 1 190 ? 16.578 -10.75 -11.195 1 92.69 190 MET A C 1
ATOM 1436 O O . MET A 1 190 ? 17.5 -10.172 -10.602 1 92.69 190 MET A O 1
ATOM 1440 N N . ALA A 1 191 ? 16.109 -11.906 -10.836 1 91.06 191 ALA A N 1
ATOM 1441 C CA . ALA A 1 191 ? 16.703 -12.633 -9.711 1 91.06 191 ALA A CA 1
ATOM 1442 C C . ALA A 1 191 ? 18.172 -12.922 -9.953 1 91.06 191 ALA A C 1
ATOM 1444 O O . ALA A 1 191 ? 18.984 -12.859 -9.023 1 91.06 191 ALA A O 1
ATOM 1445 N N . ALA A 1 192 ? 18.5 -13.227 -11.156 1 85.88 192 ALA A N 1
ATOM 1446 C CA . ALA A 1 192 ? 19.891 -13.516 -11.523 1 85.88 192 ALA A CA 1
ATOM 1447 C C . ALA A 1 192 ? 20.75 -12.266 -11.414 1 85.88 192 ALA A C 1
ATOM 1449 O O . ALA A 1 192 ? 21.922 -12.336 -11 1 85.88 192 ALA A O 1
ATOM 1450 N N . LEU A 1 193 ? 20.172 -11.164 -11.727 1 80 193 LEU A N 1
ATOM 1451 C CA . LEU A 1 193 ? 20.906 -9.898 -11.688 1 80 193 LEU A CA 1
ATOM 1452 C C . LEU A 1 193 ? 21.109 -9.43 -10.258 1 80 193 LEU A C 1
ATOM 1454 O O . LEU A 1 193 ? 22.141 -8.82 -9.938 1 80 193 LEU A O 1
ATOM 1458 N N . LEU A 1 194 ? 20.141 -9.648 -9.469 1 72.44 194 LEU A N 1
ATOM 1459 C CA . LEU A 1 194 ? 20.219 -9.242 -8.07 1 72.44 194 LEU A CA 1
ATOM 1460 C C . LEU A 1 194 ? 21.234 -10.094 -7.309 1 72.44 194 LEU A C 1
ATOM 1462 O O . LEU A 1 194 ? 21.844 -9.633 -6.34 1 72.44 194 LEU A O 1
ATOM 1466 N N . PHE A 1 195 ? 21.344 -11.344 -7.508 1 57.75 195 PHE A N 1
ATOM 1467 C CA . PHE A 1 195 ? 22.297 -12.25 -6.867 1 57.75 195 PHE A CA 1
ATOM 1468 C C . PHE A 1 195 ? 23.719 -11.945 -7.324 1 57.75 195 PHE A C 1
ATOM 1470 O O . PHE A 1 195 ? 24.688 -12.203 -6.59 1 57.75 195 PHE A O 1
ATOM 1477 N N . THR A 1 196 ? 23.781 -11.742 -8.609 1 50.38 196 THR A N 1
ATOM 1478 C CA . THR A 1 196 ? 25.156 -11.5 -9.047 1 50.38 196 THR A CA 1
ATOM 1479 C C . THR A 1 196 ? 25.656 -10.148 -8.531 1 50.38 196 THR A C 1
ATOM 1481 O O . THR A 1 196 ? 24.984 -9.125 -8.711 1 50.38 196 THR A O 1
ATOM 1484 N N . ASP A 1 197 ? 25.781 -10.094 -7.109 1 44.56 197 ASP A N 1
ATOM 1485 C CA . ASP A 1 197 ? 26.5 -8.945 -6.57 1 44.56 197 ASP A CA 1
ATOM 1486 C C . ASP A 1 197 ? 27.172 -8.148 -7.684 1 44.56 197 ASP A C 1
ATOM 1488 O O . ASP A 1 197 ? 28.312 -7.699 -7.535 1 44.56 197 ASP A O 1
ATOM 1492 N N . LEU A 1 198 ? 26.938 -8.414 -8.93 1 38.25 198 LEU A N 1
ATOM 1493 C CA . LEU A 1 198 ? 27.719 -7.699 -9.922 1 38.25 198 LEU A CA 1
ATOM 1494 C C . LEU A 1 198 ? 27.688 -6.195 -9.672 1 38.25 198 LEU A C 1
ATOM 1496 O O . LEU A 1 198 ? 26.609 -5.625 -9.469 1 38.25 198 LEU A O 1
ATOM 1500 N N . PRO A 1 199 ? 28.766 -5.605 -9.195 1 37.12 199 PRO A N 1
ATOM 1501 C CA . PRO A 1 199 ? 28.844 -4.16 -8.977 1 37.12 199 PRO A CA 1
ATOM 1502 C C . PRO A 1 199 ? 27.875 -3.371 -9.844 1 37.12 199 PRO A C 1
ATOM 1504 O O . PRO A 1 199 ? 27.234 -3.939 -10.734 1 37.12 199 PRO A O 1
ATOM 1507 N N . TYR A 1 200 ? 28.297 -2.072 -10.289 1 35.72 200 TYR A N 1
ATOM 1508 C CA . TYR A 1 200 ? 27.812 -0.927 -11.055 1 35.72 200 TYR A CA 1
ATOM 1509 C C . TYR A 1 200 ? 27.266 -1.364 -12.398 1 35.72 200 TYR A C 1
ATOM 1511 O O . TYR A 1 200 ? 27.984 -1.415 -13.398 1 35.72 200 TYR A O 1
ATOM 1519 N N . TRP A 1 201 ? 26.594 -2.424 -12.531 1 39.12 201 TRP A N 1
ATOM 1520 C CA . TRP A 1 201 ? 26.109 -2.439 -13.914 1 39.12 201 TRP A CA 1
ATOM 1521 C C . TRP A 1 201 ? 25.359 -1.157 -14.242 1 39.12 201 TRP A C 1
ATOM 1523 O O . TRP A 1 201 ? 24.484 -0.727 -13.484 1 39.12 201 TRP A O 1
ATOM 1533 N N . PRO A 1 202 ? 25.812 -0.37 -15.125 1 38.25 202 PRO A N 1
ATOM 1534 C CA . PRO A 1 202 ? 25.078 0.853 -15.445 1 38.25 202 PRO A CA 1
ATOM 1535 C C . PRO A 1 202 ? 23.594 0.596 -15.688 1 38.25 202 PRO A C 1
ATOM 1537 O O . PRO A 1 202 ? 23.219 -0.476 -16.172 1 38.25 202 PRO A O 1
ATOM 1540 N N . PRO A 1 203 ? 22.766 1.207 -14.906 1 40 203 PRO A N 1
ATOM 1541 C CA . PRO A 1 203 ? 21.312 1.148 -15.078 1 40 203 PRO A CA 1
ATOM 1542 C C . PRO A 1 203 ? 20.906 0.915 -16.531 1 40 203 PRO A C 1
ATOM 1544 O O . PRO A 1 203 ? 19.844 0.341 -16.781 1 40 203 PRO A O 1
ATOM 1547 N N . SER A 1 204 ? 21.75 1.279 -17.453 1 40.94 204 SER A N 1
ATOM 1548 C CA . SER A 1 204 ? 21.422 1.209 -18.859 1 40.94 204 SER A CA 1
ATOM 1549 C C . SER A 1 204 ? 21.375 -0.235 -19.359 1 40.94 204 SER A C 1
ATOM 1551 O O . SER A 1 204 ? 20.594 -0.577 -20.234 1 40.94 204 SER A O 1
ATOM 1553 N N . LEU A 1 205 ? 22.266 -1.018 -18.938 1 42.62 205 LEU A N 1
ATOM 1554 C CA . LEU A 1 205 ? 22.344 -2.369 -19.484 1 42.62 205 LEU A CA 1
ATOM 1555 C C . LEU A 1 205 ? 21.188 -3.225 -18.969 1 42.62 205 LEU A C 1
ATOM 1557 O O . LEU A 1 205 ? 20.672 -4.078 -19.688 1 42.62 205 LEU A O 1
ATOM 1561 N N . LEU A 1 206 ? 20.859 -2.99 -17.781 1 43.91 206 LEU A N 1
ATOM 1562 C CA . LEU A 1 206 ? 19.75 -3.725 -17.188 1 43.91 206 LEU A CA 1
ATOM 1563 C C . LEU A 1 206 ? 18.453 -3.436 -17.922 1 43.91 206 LEU A C 1
ATOM 1565 O O . LEU A 1 206 ? 17.656 -4.344 -18.172 1 43.91 206 LEU A O 1
ATOM 1569 N N . LEU A 1 207 ? 18.234 -2.248 -18.297 1 44.28 207 LEU A N 1
ATOM 1570 C CA . LEU A 1 207 ? 17.031 -1.87 -19.047 1 44.28 207 LEU A CA 1
ATOM 1571 C C . LEU A 1 207 ? 17 -2.562 -20.391 1 44.28 207 LEU A C 1
ATOM 1573 O O . LEU A 1 207 ? 15.938 -2.975 -20.859 1 44.28 207 LEU A O 1
ATOM 1577 N N . TYR A 1 208 ? 18.156 -2.662 -21.047 1 40.25 208 TYR A N 1
ATOM 1578 C CA . TYR A 1 208 ? 18.234 -3.305 -22.359 1 40.25 208 TYR A CA 1
ATOM 1579 C C . TYR A 1 208 ? 17.875 -4.785 -22.266 1 40.25 208 TYR A C 1
ATOM 1581 O O . TYR A 1 208 ? 17.188 -5.32 -23.125 1 40.25 208 TYR A O 1
ATOM 1589 N N . ALA A 1 209 ? 18.359 -5.363 -21.25 1 42.25 209 ALA A N 1
ATOM 1590 C CA . ALA A 1 209 ? 18.125 -6.797 -21.109 1 42.25 209 ALA A CA 1
ATOM 1591 C C . ALA A 1 209 ? 16.641 -7.074 -20.828 1 42.25 209 ALA A C 1
ATOM 1593 O O . ALA A 1 209 ? 16.094 -8.055 -21.328 1 42.25 209 ALA A O 1
ATOM 1594 N N . LEU A 1 210 ? 16.047 -6.223 -20.047 1 45.47 210 LEU A N 1
ATOM 1595 C CA . LEU A 1 210 ? 14.648 -6.414 -19.672 1 45.47 210 LEU A CA 1
ATOM 1596 C C . LEU A 1 210 ? 13.719 -6.113 -20.828 1 45.47 210 LEU A C 1
ATOM 1598 O O . LEU A 1 210 ? 12.617 -6.672 -20.922 1 45.47 210 LEU A O 1
ATOM 1602 N N . ASN A 1 211 ? 14.031 -5.109 -21.656 1 41.16 211 ASN A N 1
ATOM 1603 C CA . ASN A 1 211 ? 13.219 -4.754 -22.812 1 41.16 211 ASN A CA 1
ATOM 1604 C C . ASN A 1 211 ? 13.539 -5.637 -24.016 1 41.16 211 ASN A C 1
ATOM 1606 O O . ASN A 1 211 ? 12.891 -5.523 -25.062 1 41.16 211 ASN A O 1
ATOM 1610 N N . SER A 1 212 ? 14.68 -6.344 -24.047 1 34.47 212 SER A N 1
ATOM 1611 C CA . SER A 1 212 ? 15.016 -7.152 -25.219 1 34.47 212 SER A CA 1
ATOM 1612 C C . SER A 1 212 ? 14.227 -8.453 -25.234 1 34.47 212 SER A C 1
ATOM 1614 O O . SER A 1 212 ? 14.094 -9.117 -24.203 1 34.47 212 SER A O 1
ATOM 1616 N N . THR A 1 213 ? 13.266 -8.57 -26.078 1 34.81 213 THR A N 1
ATOM 1617 C CA . THR A 1 213 ? 12.633 -9.836 -26.422 1 34.81 213 THR A CA 1
ATOM 1618 C C . THR A 1 213 ? 13.68 -10.938 -26.562 1 34.81 213 THR A C 1
ATOM 1620 O O . THR A 1 213 ? 14.664 -10.789 -27.297 1 34.81 213 THR A O 1
ATOM 1623 N N . PRO A 1 214 ? 13.844 -11.789 -25.578 1 33.72 214 PRO A N 1
ATOM 1624 C CA . PRO A 1 214 ? 14.836 -12.852 -25.734 1 33.72 214 PRO A CA 1
ATOM 1625 C C . PRO A 1 214 ? 14.68 -13.609 -27.062 1 33.72 214 PRO A C 1
ATOM 1627 O O . PRO A 1 214 ? 13.719 -14.367 -27.219 1 33.72 214 PRO A O 1
ATOM 1630 N N . ASN A 1 215 ? 14.641 -13.062 -28.203 1 30.53 215 ASN A N 1
ATOM 1631 C CA . ASN A 1 215 ? 14.797 -14.039 -29.281 1 30.53 215 ASN A CA 1
ATOM 1632 C C . ASN A 1 215 ? 16.062 -14.883 -29.094 1 30.53 215 ASN A C 1
ATOM 1634 O O . ASN A 1 215 ? 16.656 -15.328 -30.062 1 30.53 215 ASN A O 1
ATOM 1638 N N . THR A 1 216 ? 16.859 -14.727 -27.984 1 31.09 216 THR A N 1
ATOM 1639 C CA . THR A 1 216 ? 18.078 -15.539 -28 1 31.09 216 THR A CA 1
ATOM 1640 C C . THR A 1 216 ? 17.734 -17.016 -27.797 1 31.09 216 THR A C 1
ATOM 1642 O O . THR A 1 216 ? 16.859 -17.344 -27.016 1 31.09 216 THR A O 1
ATOM 1645 N N . ASP A 1 217 ? 17.938 -17.812 -28.828 1 28.17 217 ASP A N 1
ATOM 1646 C CA . ASP A 1 217 ? 17.953 -19.266 -28.828 1 28.17 217 ASP A CA 1
ATOM 1647 C C . ASP A 1 217 ? 18.641 -19.812 -27.578 1 28.17 217 ASP A C 1
ATOM 1649 O O . ASP A 1 217 ? 19.859 -19.672 -27.422 1 28.17 217 ASP A O 1
ATOM 1653 N N . TRP A 1 218 ? 18 -19.859 -26.5 1 30.52 218 TRP A N 1
ATOM 1654 C CA . TRP A 1 218 ? 18.453 -20.422 -25.234 1 30.52 218 TRP A CA 1
ATOM 1655 C C . TRP A 1 218 ? 18.922 -21.859 -25.406 1 30.52 218 TRP A C 1
ATOM 1657 O O . TRP A 1 218 ? 19.156 -22.578 -24.422 1 30.52 218 TRP A O 1
ATOM 1667 N N . SER A 1 219 ? 18.984 -22.375 -26.641 1 27.94 219 SER A N 1
ATOM 1668 C CA . SER A 1 219 ? 19.516 -23.719 -26.766 1 27.94 219 SER A CA 1
ATOM 1669 C C . SER A 1 219 ? 20.969 -23.797 -26.312 1 27.94 219 SER A C 1
ATOM 1671 O O . SER A 1 219 ? 21.609 -24.828 -26.438 1 27.94 219 SER A O 1
ATOM 1673 N N . CYS A 1 220 ? 21.688 -22.578 -26.281 1 28.03 220 CYS A N 1
ATOM 1674 C CA . CYS A 1 220 ? 23.109 -22.734 -25.938 1 28.03 220 CYS A CA 1
ATOM 1675 C C . CYS A 1 220 ? 23.281 -23.109 -24.469 1 28.03 220 CYS A C 1
ATOM 1677 O O . CYS A 1 220 ? 23.391 -22.234 -23.609 1 28.03 220 CYS A O 1
ATOM 1679 N N . ARG A 1 221 ? 22.594 -24.125 -23.906 1 30.94 221 ARG A N 1
ATOM 1680 C CA . ARG A 1 221 ? 22.531 -24.641 -22.547 1 30.94 221 ARG A CA 1
ATOM 1681 C C . ARG A 1 221 ? 23.922 -24.906 -22 1 30.94 221 ARG A C 1
ATOM 1683 O O . ARG A 1 221 ? 24.203 -24.625 -20.828 1 30.94 221 ARG A O 1
ATOM 1690 N N . ASN A 1 222 ? 24.734 -26.016 -22.406 1 26.5 222 ASN A N 1
ATOM 1691 C CA . ASN A 1 222 ? 25.75 -26.812 -21.734 1 26.5 222 ASN A CA 1
ATOM 1692 C C . ASN A 1 222 ? 27.109 -26.109 -21.75 1 26.5 222 ASN A C 1
ATOM 1694 O O . ASN A 1 222 ? 28.094 -26.656 -21.25 1 26.5 222 ASN A O 1
ATOM 1698 N N . THR A 1 223 ? 27.609 -25.484 -22.875 1 25.45 223 THR A N 1
ATOM 1699 C CA . THR A 1 223 ? 29.062 -25.406 -22.922 1 25.45 223 THR A CA 1
ATOM 1700 C C . THR A 1 223 ? 29.578 -24.266 -22.047 1 25.45 223 THR A C 1
ATOM 1702 O O . THR A 1 223 ? 28.906 -23.234 -21.906 1 25.45 223 THR A O 1
ATOM 1705 N N . SER A 1 224 ? 30.75 -24.422 -21.109 1 27.78 224 SER A N 1
ATOM 1706 C CA . SER A 1 224 ? 31.625 -23.656 -20.25 1 27.78 224 SER A CA 1
ATOM 1707 C C . SER A 1 224 ? 31.922 -22.281 -20.844 1 27.78 224 SER A C 1
ATOM 1709 O O . SER A 1 224 ? 32.312 -21.359 -20.125 1 27.78 224 SER A O 1
ATOM 1711 N N . LEU A 1 225 ? 32.062 -22.172 -22.203 1 26.94 225 LEU A N 1
ATOM 1712 C CA . LEU A 1 225 ? 32.656 -21.047 -22.922 1 26.94 225 LEU A CA 1
ATOM 1713 C C . LEU A 1 225 ? 31.656 -19.891 -23.031 1 26.94 225 LEU A C 1
ATOM 1715 O O . LEU A 1 225 ? 32 -18.812 -23.516 1 26.94 225 LEU A O 1
ATOM 1719 N N . CYS A 1 226 ? 30.375 -20.156 -23.047 1 28.25 226 CYS A N 1
ATOM 1720 C CA . CYS A 1 226 ? 29.469 -19.062 -23.391 1 28.25 226 CYS A CA 1
ATOM 1721 C C . CYS A 1 226 ? 29.375 -18.047 -22.266 1 28.25 226 CYS A C 1
ATOM 1723 O O . CYS A 1 226 ? 28.656 -17.062 -22.375 1 28.25 226 CYS A O 1
ATOM 1725 N N . ARG A 1 227 ? 29.672 -18.484 -21.062 1 30.14 227 ARG A N 1
ATOM 1726 C CA . ARG A 1 227 ? 29.641 -17.547 -19.938 1 30.14 227 ARG A CA 1
ATOM 1727 C C . ARG A 1 227 ? 30.594 -16.375 -20.172 1 30.14 227 ARG A C 1
ATOM 1729 O O . ARG A 1 227 ? 30.328 -15.258 -19.734 1 30.14 227 ARG A O 1
ATOM 1736 N N . THR A 1 228 ? 31.828 -16.656 -20.656 1 29.92 228 THR A N 1
ATOM 1737 C CA . THR A 1 228 ? 32.938 -15.727 -20.719 1 29.92 228 THR A CA 1
ATOM 1738 C C . THR A 1 228 ? 32.781 -14.75 -21.891 1 29.92 228 THR A C 1
ATOM 1740 O O . THR A 1 228 ? 33.344 -13.656 -21.875 1 29.92 228 THR A O 1
ATOM 1743 N N . THR A 1 229 ? 32.188 -15.258 -23.016 1 29.7 229 THR A N 1
ATOM 1744 C CA . THR A 1 229 ? 32.312 -14.43 -24.219 1 29.7 229 THR A CA 1
ATOM 1745 C C . THR A 1 229 ? 31.375 -13.234 -24.141 1 29.7 229 THR A C 1
ATOM 1747 O O . THR A 1 229 ? 31.641 -12.195 -24.766 1 29.7 229 THR A O 1
ATOM 1750 N N . TRP A 1 230 ? 30.172 -13.461 -23.594 1 31.31 230 TRP A N 1
ATOM 1751 C CA . TRP A 1 230 ? 29.344 -12.266 -23.625 1 31.31 230 TRP A CA 1
ATOM 1752 C C . TRP A 1 230 ? 29.938 -11.172 -22.734 1 31.31 230 TRP A C 1
ATOM 1754 O O . TRP A 1 230 ? 29.766 -9.984 -23.016 1 31.31 230 TRP A O 1
ATOM 1764 N N . LEU A 1 231 ? 30.75 -11.586 -21.719 1 30.92 231 LEU A N 1
ATOM 1765 C CA . LEU A 1 231 ? 31.469 -10.617 -20.906 1 30.92 231 LEU A CA 1
ATOM 1766 C C . LEU A 1 231 ? 32.594 -9.953 -21.719 1 30.92 231 LEU A C 1
ATOM 1768 O O . LEU A 1 231 ? 32.844 -8.758 -21.562 1 30.92 231 LEU A O 1
ATOM 1772 N N . LEU A 1 232 ? 33.25 -10.766 -22.578 1 31.28 232 LEU A N 1
ATOM 1773 C CA . LEU A 1 232 ? 34.438 -10.258 -23.25 1 31.28 232 LEU A CA 1
ATOM 1774 C C . LEU A 1 232 ? 34.062 -9.281 -24.359 1 31.28 232 LEU A C 1
ATOM 1776 O O . LEU A 1 232 ? 34.812 -8.336 -24.641 1 31.28 232 LEU A O 1
ATOM 1780 N N . GLY A 1 233 ? 33.062 -9.656 -25.141 1 30.62 233 GLY A N 1
ATOM 1781 C CA . GLY A 1 233 ? 32.812 -8.703 -26.203 1 30.62 233 GLY A CA 1
ATOM 1782 C C . GLY A 1 233 ? 32.438 -7.316 -25.703 1 30.62 233 GLY A C 1
ATOM 1783 O O . GLY A 1 233 ? 32.844 -6.312 -26.297 1 30.62 233 GLY A O 1
ATOM 1784 N N . PHE A 1 234 ? 31.688 -7.285 -24.609 1 31.02 234 PHE A N 1
ATOM 1785 C CA . PHE A 1 234 ? 31.297 -5.973 -24.109 1 31.02 234 PHE A CA 1
ATOM 1786 C C . PHE A 1 234 ? 32.438 -5.32 -23.328 1 31.02 234 PHE A C 1
ATOM 1788 O O . PHE A 1 234 ? 32.375 -4.133 -23.016 1 31.02 234 PHE A O 1
ATOM 1795 N N . ALA A 1 235 ? 33.344 -6.094 -22.75 1 29.39 235 ALA A N 1
ATOM 1796 C CA . ALA A 1 235 ? 34.531 -5.512 -22.125 1 29.39 235 ALA A CA 1
ATOM 1797 C C . ALA A 1 235 ? 35.406 -4.805 -23.141 1 29.39 235 ALA A C 1
ATOM 1799 O O . ALA A 1 235 ? 36.219 -3.949 -22.781 1 29.39 235 ALA A O 1
ATOM 1800 N N . GLY A 1 236 ? 35.406 -5.289 -24.344 1 29 236 GLY A N 1
ATOM 1801 C CA . GLY A 1 236 ? 36.344 -4.684 -25.281 1 29 236 GLY A CA 1
ATOM 1802 C C . GLY A 1 236 ? 36.031 -3.234 -25.594 1 29 236 GLY A C 1
ATOM 1803 O O . GLY A 1 236 ? 36.938 -2.432 -25.828 1 29 236 GLY A O 1
ATOM 1804 N N . ARG A 1 237 ? 34.75 -2.938 -25.719 1 30.5 237 ARG A N 1
ATOM 1805 C CA . ARG A 1 237 ? 34.562 -1.574 -26.203 1 30.5 237 ARG A CA 1
ATOM 1806 C C . ARG A 1 237 ? 34.719 -0.566 -25.078 1 30.5 237 ARG A C 1
ATOM 1808 O O . ARG A 1 237 ? 34.812 0.638 -25.312 1 30.5 237 ARG A O 1
ATOM 1815 N N . TRP A 1 238 ? 34.562 -1.076 -23.828 1 27.83 238 TRP A N 1
ATOM 1816 C CA . TRP A 1 238 ? 34.625 -0.07 -22.766 1 27.83 238 TRP A CA 1
ATOM 1817 C C . TRP A 1 238 ? 36.062 0.383 -22.531 1 27.83 238 TRP A C 1
ATOM 1819 O O . TRP A 1 238 ? 36.312 1.451 -21.969 1 27.83 238 TRP A O 1
ATOM 1829 N N . SER A 1 239 ? 37.031 -0.474 -22.812 1 29.19 239 SER A N 1
ATOM 1830 C CA . SER A 1 239 ? 38.406 0.028 -22.578 1 29.19 239 SER A CA 1
ATOM 1831 C C . SER A 1 239 ? 38.656 1.3 -23.375 1 29.19 239 SER A C 1
ATOM 1833 O O . SER A 1 239 ? 39.594 2.033 -23.078 1 29.19 239 SER A O 1
ATOM 1835 N N . ARG A 1 240 ? 38.125 1.36 -24.562 1 31.48 240 ARG A N 1
ATOM 1836 C CA . ARG A 1 240 ? 38.625 2.465 -25.375 1 31.48 240 ARG A CA 1
ATOM 1837 C C . ARG A 1 240 ? 38.094 3.801 -24.875 1 31.48 240 ARG A C 1
ATOM 1839 O O . ARG A 1 240 ? 38.594 4.863 -25.266 1 31.48 240 ARG A O 1
ATOM 1846 N N . LEU A 1 241 ? 36.906 3.832 -24.219 1 27.84 241 LEU A N 1
ATOM 1847 C CA . LEU A 1 241 ? 36.406 5.191 -24.062 1 27.84 241 LEU A CA 1
ATOM 1848 C C . LEU A 1 241 ? 37.031 5.879 -22.859 1 27.84 241 LEU A C 1
ATOM 1850 O O . LEU A 1 241 ? 36.938 7.102 -22.719 1 27.84 241 LEU A O 1
ATOM 1854 N N . HIS A 1 242 ? 37.25 5.258 -21.672 1 26.2 242 HIS A N 1
ATOM 1855 C CA . HIS A 1 242 ? 37.75 6.117 -20.609 1 26.2 242 HIS A CA 1
ATOM 1856 C C . HIS A 1 242 ? 39.281 6.012 -20.5 1 26.2 242 HIS A C 1
ATOM 1858 O O . HIS A 1 242 ? 39.781 5.082 -19.875 1 26.2 242 HIS A O 1
ATOM 1864 N N . PRO A 1 243 ? 40.031 6.637 -21.406 1 28.05 243 PRO A N 1
ATOM 1865 C CA . PRO A 1 243 ? 41.5 6.656 -21.344 1 28.05 243 PRO A CA 1
ATOM 1866 C C . PRO A 1 243 ? 42.031 7.145 -20 1 28.05 243 PRO A C 1
ATOM 1868 O O . PRO A 1 243 ? 43.125 6.746 -19.578 1 28.05 243 PRO A O 1
ATOM 1871 N N . GLY A 1 244 ? 41.5 8.312 -19.453 1 29.03 244 GLY A N 1
ATOM 1872 C CA . GLY A 1 244 ? 42.312 9.281 -18.766 1 29.03 244 GLY A CA 1
ATOM 1873 C C . GLY A 1 244 ? 42.688 8.859 -17.359 1 29.03 244 GLY A C 1
ATOM 1874 O O . GLY A 1 244 ? 43.375 9.586 -16.641 1 29.03 244 GLY A O 1
ATOM 1875 N N . ASN A 1 245 ? 41.844 8.164 -16.609 1 27.11 245 ASN A N 1
ATOM 1876 C CA . ASN A 1 245 ? 42.188 8.367 -15.195 1 27.11 245 ASN A CA 1
ATOM 1877 C C . ASN A 1 245 ? 43.469 7.652 -14.812 1 27.11 245 ASN A C 1
ATOM 1879 O O . ASN A 1 245 ? 43.594 6.438 -15 1 27.11 245 ASN A O 1
ATOM 1883 N N . GLY A 1 246 ? 44.625 8.336 -14.906 1 26.73 246 GLY A N 1
ATOM 1884 C CA . GLY A 1 246 ? 45.969 8.094 -14.398 1 26.73 246 GLY A CA 1
ATOM 1885 C C . GLY A 1 246 ? 45.969 7.547 -12.984 1 26.73 246 GLY A C 1
ATOM 1886 O O . GLY A 1 246 ? 45.188 7.961 -12.148 1 26.73 246 GLY A O 1
ATOM 1887 N N . LEU A 1 247 ? 46.375 6.336 -12.773 1 26.8 247 LEU A N 1
ATOM 1888 C CA . LEU A 1 247 ? 46.688 5.621 -11.547 1 26.8 247 LEU A CA 1
ATOM 1889 C C . LEU A 1 247 ? 47.594 6.465 -10.648 1 26.8 247 LEU A C 1
ATOM 1891 O O . LEU A 1 247 ? 48.75 6.746 -11.008 1 26.8 247 LEU A O 1
ATOM 1895 N N . HIS A 1 248 ? 47.094 7.621 -10.078 1 24.41 248 HIS A N 1
ATOM 1896 C CA . HIS A 1 248 ? 47.938 8.422 -9.195 1 24.41 248 HIS A CA 1
ATOM 1897 C C . HIS A 1 248 ? 48.719 7.543 -8.219 1 24.41 248 HIS A C 1
ATOM 1899 O O . HIS A 1 248 ? 48.188 6.543 -7.727 1 24.41 248 HIS A O 1
ATOM 1905 N N . GLU A 1 249 ? 50.031 7.566 -8.227 1 25.44 249 GLU A N 1
ATOM 1906 C CA . GLU A 1 249 ? 51.156 6.973 -7.496 1 25.44 249 GLU A CA 1
ATOM 1907 C C . GLU A 1 249 ? 50.969 7.102 -5.988 1 25.44 249 GLU A C 1
ATOM 1909 O O . GLU A 1 249 ? 50.344 8.055 -5.52 1 25.44 249 GLU A O 1
ATOM 1914 N N . PRO A 1 250 ? 51.25 5.996 -5.207 1 23.88 250 PRO A N 1
ATOM 1915 C CA . PRO A 1 250 ? 51.219 5.832 -3.754 1 23.88 250 PRO A CA 1
ATOM 1916 C C . PRO A 1 250 ? 51.969 6.949 -3.012 1 23.88 250 PRO A C 1
ATOM 1918 O O . PRO A 1 250 ? 52.906 7.523 -3.539 1 23.88 250 PRO A O 1
ATOM 1921 N N . CYS A 1 251 ? 51.25 8.031 -2.443 1 23.7 251 CYS A N 1
ATOM 1922 C CA . CYS A 1 251 ? 51.969 9 -1.624 1 23.7 251 CYS A CA 1
ATOM 1923 C C . CYS A 1 251 ? 53 8.312 -0.719 1 23.7 251 CYS A C 1
ATOM 1925 O O . CYS A 1 251 ? 52.656 7.359 -0.012 1 23.7 251 CYS A O 1
ATOM 1927 N N . SER A 1 252 ? 54.312 8.484 -0.898 1 22.94 252 SER A N 1
ATOM 1928 C CA . SER A 1 252 ? 55.438 8.25 -0.008 1 22.94 25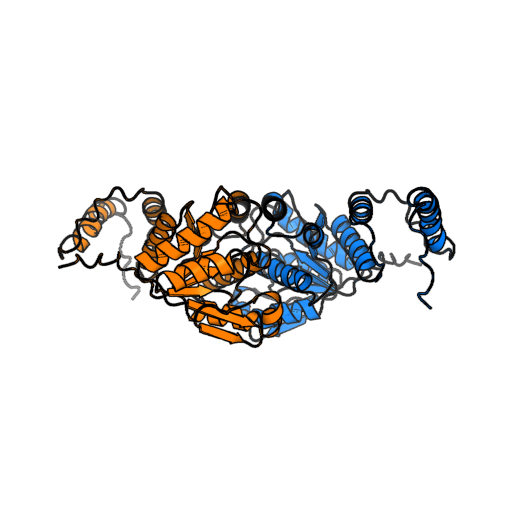2 SER A CA 1
ATOM 1929 C C . SER A 1 252 ? 55.25 8.984 1.317 1 22.94 252 SER A C 1
ATOM 1931 O O . SER A 1 252 ? 54.875 10.148 1.339 1 22.94 252 SER A O 1
ATOM 1933 N N . MET B 1 1 ? -8.141 44.344 23.344 1 29.09 1 MET B N 1
ATOM 1934 C CA . MET B 1 1 ? -8.875 43.125 23.594 1 29.09 1 MET B CA 1
ATOM 1935 C C . MET B 1 1 ? -8.766 42.188 22.406 1 29.09 1 MET B C 1
ATOM 1937 O O . MET B 1 1 ? -9.344 42.438 21.344 1 29.09 1 MET B O 1
ATOM 1941 N N . GLU B 1 2 ? -7.555 41.719 22 1 31.28 2 GLU B N 1
ATOM 1942 C CA . GLU B 1 2 ? -7.137 41.062 20.781 1 31.28 2 GLU B CA 1
ATOM 1943 C C . GLU B 1 2 ? -8.07 39.906 20.438 1 31.28 2 GLU B C 1
ATOM 1945 O O . GLU B 1 2 ? -8.375 39.062 21.281 1 31.28 2 GLU B O 1
ATOM 1950 N N . GLU B 1 3 ? -9.109 40.125 19.672 1 35.19 3 GLU B N 1
ATOM 1951 C CA . GLU B 1 3 ? -10.047 39.125 19.156 1 35.19 3 GLU B CA 1
ATOM 1952 C C . GLU B 1 3 ? -9.367 37.781 18.953 1 35.19 3 GLU B C 1
ATOM 1954 O O . GLU B 1 3 ? -8.43 37.688 18.156 1 35.19 3 GLU B O 1
ATOM 1959 N N . ASN B 1 4 ? -9.086 37.062 19.953 1 37.66 4 ASN B N 1
ATOM 1960 C CA . ASN B 1 4 ? -8.594 35.688 20.016 1 37.66 4 ASN B CA 1
ATOM 1961 C C . ASN B 1 4 ? -9.062 34.875 18.812 1 37.66 4 ASN B C 1
ATOM 1963 O O . ASN B 1 4 ? -10.266 34.688 18.609 1 37.66 4 ASN B O 1
ATOM 1967 N N . LYS B 1 5 ? -8.594 35.188 17.578 1 41.38 5 LYS B N 1
ATOM 1968 C CA . LYS B 1 5 ? -8.859 34.438 16.359 1 41.38 5 LYS B CA 1
ATOM 1969 C C . LYS B 1 5 ? -9.281 33 16.672 1 41.38 5 LYS B C 1
ATOM 1971 O O . LYS B 1 5 ? -8.438 32.156 17.016 1 41.38 5 LYS B O 1
ATOM 1976 N N . VAL B 1 6 ? -10.352 32.656 17.406 1 45.31 6 VAL B N 1
ATOM 1977 C CA . VAL B 1 6 ? -10.969 31.391 17.766 1 45.31 6 VAL B CA 1
ATOM 1978 C C . VAL B 1 6 ? -10.898 30.438 16.578 1 45.31 6 VAL B C 1
ATOM 1980 O O . VAL B 1 6 ? -11.508 30.688 15.531 1 45.31 6 VAL B O 1
ATOM 1983 N N . GLY B 1 7 ? -9.781 29.938 16.359 1 52.75 7 GLY B N 1
ATOM 1984 C CA . GLY B 1 7 ? -9.562 28.984 15.281 1 52.75 7 GLY B CA 1
ATOM 1985 C C . GLY B 1 7 ? -10.742 28.078 15.039 1 52.75 7 GLY B C 1
ATOM 1986 O O . GLY B 1 7 ? -11.695 28.062 15.828 1 52.75 7 GLY B O 1
ATOM 1987 N N . ARG B 1 8 ? -11.281 27.828 13.734 1 63.12 8 ARG B N 1
ATOM 1988 C CA . ARG B 1 8 ? -12.359 26.906 13.383 1 63.12 8 ARG B CA 1
ATOM 1989 C C . ARG B 1 8 ? -12.211 25.594 14.125 1 63.12 8 ARG B C 1
ATOM 1991 O O . ARG B 1 8 ? -11.203 24.906 13.992 1 63.12 8 ARG B O 1
ATOM 1998 N N . PRO B 1 9 ? -12.945 25.469 15.234 1 78.19 9 PRO B N 1
ATOM 1999 C CA . PRO B 1 9 ? -12.852 24.203 15.953 1 78.19 9 PRO B CA 1
ATOM 2000 C C . PRO B 1 9 ? -12.945 22.984 15.031 1 78.19 9 PRO B C 1
ATOM 2002 O O . PRO B 1 9 ? -13.641 23.047 14.008 1 78.19 9 PRO B O 1
ATOM 2005 N N . SER B 1 10 ? -12 22.109 15.109 1 86.94 10 SER B N 1
ATOM 2006 C CA . SER B 1 10 ? -12 20.875 14.336 1 86.94 10 SER B CA 1
ATOM 2007 C C . SER B 1 10 ? -12.516 19.703 15.164 1 86.94 10 SER B C 1
ATOM 2009 O O . SER B 1 10 ? -12.383 19.703 16.391 1 86.94 10 SER B O 1
ATOM 2011 N N . ARG B 1 11 ? -13.133 18.859 14.516 1 90.44 11 ARG B N 1
ATOM 2012 C CA . ARG B 1 11 ? -13.555 17.609 15.148 1 90.44 11 ARG B CA 1
ATOM 2013 C C . ARG B 1 11 ? -12.352 16.734 15.492 1 90.44 11 ARG B C 1
ATOM 2015 O O . ARG B 1 11 ? -12.469 15.789 16.281 1 90.44 11 ARG B O 1
ATOM 2022 N N . PHE B 1 12 ? -11.227 17.109 14.93 1 96.88 12 PHE B N 1
ATOM 2023 C CA . PHE B 1 12 ? -10.039 16.281 15.109 1 96.88 12 PHE B CA 1
ATOM 2024 C C . PHE B 1 12 ? -9.125 16.875 16.172 1 96.88 12 PHE B C 1
ATOM 2026 O O . PHE B 1 12 ? -8.891 18.078 16.203 1 96.88 12 PHE B O 1
ATOM 2033 N N . ARG B 1 13 ? -8.68 16.031 17 1 97.81 13 ARG B N 1
ATOM 2034 C CA . ARG B 1 13 ? -7.609 16.438 17.922 1 97.81 13 ARG B CA 1
ATOM 2035 C C . ARG B 1 13 ? -6.246 16.312 17.25 1 97.81 13 ARG B C 1
ATOM 2037 O O . ARG B 1 13 ? -5.387 17.188 17.422 1 97.81 13 ARG B O 1
ATOM 2044 N N . ARG B 1 14 ? -6.07 15.195 16.484 1 98.69 14 ARG B N 1
ATOM 2045 C CA . ARG B 1 14 ? -4.816 14.945 15.766 1 98.69 14 ARG B CA 1
ATOM 2046 C C . ARG B 1 14 ? -5.078 14.297 14.414 1 98.69 14 ARG B C 1
ATOM 2048 O O . ARG B 1 14 ? -5.969 13.453 14.281 1 98.69 14 ARG B O 1
ATOM 2055 N N . VAL B 1 15 ? -4.25 14.664 13.492 1 98.81 15 VAL B N 1
ATOM 2056 C CA . VAL B 1 15 ? -4.301 14.078 12.156 1 98.81 15 VAL B CA 1
ATOM 2057 C C . VAL B 1 15 ? -2.955 13.438 11.82 1 98.81 15 VAL B C 1
ATOM 2059 O O . VAL B 1 15 ? -1.899 14.008 12.102 1 98.81 15 VAL B O 1
ATOM 2062 N N . CYS B 1 16 ? -3.041 12.242 11.258 1 98.94 16 CYS B N 1
ATOM 2063 C CA . CYS B 1 16 ? -1.846 11.555 10.773 1 98.94 16 CYS B CA 1
ATOM 2064 C C . CYS B 1 16 ? -1.525 11.953 9.344 1 98.94 16 CYS B C 1
ATOM 2066 O O . CYS B 1 16 ? -2.393 11.898 8.469 1 98.94 16 CYS B O 1
ATOM 2068 N N . VAL B 1 17 ? -0.295 12.367 9.148 1 98.94 17 VAL B N 1
ATOM 2069 C CA . VAL B 1 17 ? 0.114 12.75 7.801 1 98.94 17 VAL B CA 1
ATOM 2070 C C . VAL B 1 17 ? 1.205 11.805 7.305 1 98.94 17 VAL B C 1
ATOM 2072 O O . VAL B 1 17 ? 2.24 11.641 7.953 1 98.94 17 VAL B O 1
ATOM 2075 N N . PHE B 1 18 ? 0.937 11.156 6.188 1 98.88 18 PHE B N 1
ATOM 2076 C CA . PHE B 1 18 ? 1.927 10.398 5.434 1 98.88 18 PHE B CA 1
ATOM 2077 C C . PHE B 1 18 ? 2.521 11.242 4.316 1 98.88 18 PHE B C 1
ATOM 2079 O O . PHE B 1 18 ? 1.786 11.852 3.535 1 98.88 18 PHE B O 1
ATOM 2086 N N . CYS B 1 19 ? 3.842 11.25 4.211 1 98.75 19 CYS B N 1
ATOM 2087 C CA . CYS B 1 19 ? 4.426 12.039 3.131 1 98.75 19 CYS B CA 1
ATOM 2088 C C . CYS B 1 19 ? 5.871 11.633 2.877 1 98.75 19 CYS B C 1
ATOM 2090 O O . CYS B 1 19 ? 6.434 10.828 3.621 1 98.75 19 CYS B O 1
ATOM 2092 N N . GLY B 1 20 ? 6.402 12.188 1.83 1 98.06 20 GLY B N 1
ATOM 2093 C CA . GLY B 1 20 ? 7.711 11.766 1.361 1 98.06 20 GLY B CA 1
ATOM 2094 C C . GLY B 1 20 ? 8.844 12.234 2.252 1 98.06 20 GLY B C 1
ATOM 2095 O O . GLY B 1 20 ? 8.82 13.359 2.756 1 98.06 20 GLY B O 1
ATOM 2096 N N . SER B 1 21 ? 9.844 11.367 2.408 1 96.5 21 SER B N 1
ATOM 2097 C CA . SER B 1 21 ? 11.109 11.789 3 1 96.5 21 SER B CA 1
ATOM 2098 C C . SER B 1 21 ? 11.906 12.672 2.043 1 96.5 21 SER B C 1
ATOM 2100 O O . SER B 1 21 ? 12.875 13.312 2.445 1 96.5 21 SER B O 1
ATOM 2102 N N . SER B 1 22 ? 11.5 12.75 0.829 1 97.19 22 SER B N 1
ATOM 2103 C CA . SER B 1 22 ? 12.016 13.648 -0.194 1 97.19 22 SER B CA 1
ATOM 2104 C C . SER B 1 22 ? 11.148 14.898 -0.331 1 97.19 22 SER B C 1
ATOM 2106 O O . SER B 1 22 ? 9.93 14.836 -0.145 1 97.19 22 SER B O 1
ATOM 2108 N N . PRO B 1 23 ? 11.773 16.016 -0.678 1 97.62 23 PRO B N 1
ATOM 2109 C CA . PRO B 1 23 ? 10.977 17.234 -0.896 1 97.62 23 PRO B CA 1
ATOM 2110 C C . PRO B 1 23 ? 10.266 17.234 -2.25 1 97.62 23 PRO B C 1
ATOM 2112 O O . PRO B 1 23 ? 9.414 18.078 -2.502 1 97.62 23 PRO B O 1
ATOM 2115 N N . GLY B 1 24 ? 10.594 16.312 -3.117 1 97.75 24 GLY B N 1
ATOM 2116 C CA . GLY B 1 24 ? 10.133 16.375 -4.496 1 97.75 24 GLY B CA 1
ATOM 2117 C C . GLY B 1 24 ? 10.922 17.359 -5.336 1 97.75 24 GLY B C 1
ATOM 2118 O O . GLY B 1 24 ? 11.859 18 -4.844 1 97.75 24 GLY B O 1
ATOM 2119 N N . LYS B 1 25 ? 10.609 17.484 -6.602 1 97.94 25 LYS B N 1
ATOM 2120 C CA . LYS B 1 25 ? 11.391 18.297 -7.527 1 97.94 25 LYS B CA 1
ATOM 2121 C C . LYS B 1 25 ? 10.695 19.641 -7.789 1 97.94 25 LYS B C 1
ATOM 2123 O O . LYS B 1 25 ? 11.289 20.531 -8.391 1 97.94 25 LYS B O 1
ATOM 2128 N N . ARG B 1 26 ? 9.469 19.734 -7.328 1 97.69 26 ARG B N 1
ATOM 2129 C CA . ARG B 1 26 ? 8.711 20.953 -7.598 1 97.69 26 ARG B CA 1
ATOM 2130 C C . ARG B 1 26 ? 8.352 21.672 -6.301 1 97.69 26 ARG B C 1
ATOM 2132 O O . ARG B 1 26 ? 7.977 21.031 -5.316 1 97.69 26 ARG B O 1
ATOM 2139 N N . ASN B 1 27 ? 8.305 22.938 -6.301 1 98.12 27 ASN B N 1
ATOM 2140 C CA . ASN B 1 27 ? 8.055 23.75 -5.117 1 98.12 27 ASN B CA 1
ATOM 2141 C C . ASN B 1 27 ? 6.617 23.609 -4.625 1 98.12 27 ASN B C 1
ATOM 2143 O O . ASN B 1 27 ? 6.352 23.75 -3.43 1 98.12 27 ASN B O 1
ATOM 2147 N N . CYS B 1 28 ? 5.758 23.266 -5.527 1 98.38 28 CYS B N 1
ATOM 2148 C CA . CYS B 1 28 ? 4.352 23.188 -5.148 1 98.38 28 CYS B CA 1
ATOM 2149 C C . CYS B 1 28 ? 4.133 22.094 -4.102 1 98.38 28 CYS B C 1
ATOM 2151 O O . CYS B 1 28 ? 3.242 22.219 -3.26 1 98.38 28 CYS B O 1
ATOM 2153 N N . TYR B 1 29 ? 4.965 21.078 -4.129 1 98.69 29 TYR B N 1
ATOM 2154 C CA . TYR B 1 29 ? 4.84 20.031 -3.127 1 98.69 29 TYR B CA 1
ATOM 2155 C C . TYR B 1 29 ? 5.27 20.531 -1.754 1 98.69 29 TYR B C 1
ATOM 2157 O O . TYR B 1 29 ? 4.609 20.25 -0.75 1 98.69 29 TYR B O 1
ATOM 2165 N N . GLN B 1 30 ? 6.309 21.266 -1.736 1 98.75 30 GLN B N 1
ATOM 2166 C CA . GLN B 1 30 ? 6.816 21.828 -0.491 1 98.75 30 GLN B CA 1
ATOM 2167 C C . GLN B 1 30 ? 5.848 22.859 0.078 1 98.75 30 GLN B C 1
ATOM 2169 O O . GLN B 1 30 ? 5.562 22.859 1.278 1 98.75 30 GLN B O 1
ATOM 2174 N N . ASP B 1 31 ? 5.34 23.656 -0.814 1 98.81 31 ASP B N 1
ATOM 2175 C CA . ASP B 1 31 ? 4.352 24.641 -0.402 1 98.81 31 ASP B CA 1
ATOM 2176 C C . ASP B 1 31 ? 3.121 23.969 0.206 1 98.81 31 ASP B C 1
ATOM 2178 O O . ASP B 1 31 ? 2.584 24.438 1.211 1 98.81 31 ASP B O 1
ATOM 2182 N N . ALA B 1 32 ? 2.709 22.906 -0.386 1 98.81 32 ALA B N 1
ATOM 2183 C CA . ALA B 1 32 ? 1.53 22.188 0.09 1 98.81 32 ALA B CA 1
ATOM 2184 C C . ALA B 1 32 ? 1.757 21.625 1.492 1 98.81 32 ALA B C 1
ATOM 2186 O O . ALA B 1 32 ? 0.847 21.641 2.324 1 98.81 32 ALA B O 1
ATOM 2187 N N . ALA B 1 33 ? 2.939 21.141 1.749 1 98.88 33 ALA B N 1
ATOM 2188 C CA . ALA B 1 33 ? 3.27 20.625 3.076 1 98.88 33 ALA B CA 1
ATOM 2189 C C . ALA B 1 33 ? 3.188 21.719 4.129 1 98.88 33 ALA B C 1
ATOM 2191 O O . ALA B 1 33 ? 2.588 21.531 5.188 1 98.88 33 ALA B O 1
ATOM 2192 N N . VAL B 1 34 ? 3.762 22.844 3.832 1 98.88 34 VAL B N 1
ATOM 2193 C CA . VAL B 1 34 ? 3.756 23.969 4.746 1 98.88 34 VAL B CA 1
ATOM 2194 C C . VAL B 1 34 ? 2.324 24.469 4.957 1 98.88 34 VAL B C 1
ATOM 2196 O O . VAL B 1 34 ? 1.904 24.719 6.09 1 98.88 34 VAL B O 1
ATOM 2199 N N . GLU B 1 35 ? 1.58 24.547 3.889 1 98.81 35 GLU B N 1
ATOM 2200 C CA . GLU B 1 35 ? 0.194 25.016 3.959 1 98.81 35 GLU B CA 1
ATOM 2201 C C . GLU B 1 35 ? -0.654 24.062 4.805 1 98.81 35 GLU B C 1
ATOM 2203 O O . GLU B 1 35 ? -1.533 24.5 5.547 1 98.81 35 GLU B O 1
ATOM 2208 N N . LEU B 1 36 ? -0.432 22.781 4.609 1 98.88 36 LEU B N 1
ATOM 2209 C CA . LEU B 1 36 ? -1.156 21.828 5.445 1 98.88 36 LEU B CA 1
ATOM 2210 C C . LEU B 1 36 ? -0.834 22.047 6.918 1 98.88 36 LEU B C 1
ATOM 2212 O O . LEU B 1 36 ? -1.733 22.047 7.762 1 98.88 36 LEU B O 1
ATOM 2216 N N . GLY B 1 37 ? 0.45 22.203 7.227 1 98.88 37 GLY B N 1
ATOM 2217 C CA . GLY B 1 37 ? 0.83 22.5 8.602 1 98.88 37 GLY B CA 1
ATOM 2218 C C . GLY B 1 37 ? 0.129 23.719 9.164 1 98.88 37 GLY B C 1
ATOM 2219 O O . GLY B 1 37 ? -0.4 23.688 10.273 1 98.88 37 GLY B O 1
ATOM 2220 N N . LYS B 1 38 ? 0.096 24.781 8.406 1 98.62 38 LYS B N 1
ATOM 2221 C CA . LYS B 1 38 ? -0.562 26.016 8.82 1 98.62 38 LYS B CA 1
ATOM 2222 C C . LYS B 1 38 ? -2.055 25.797 9.047 1 98.62 38 LYS B C 1
ATOM 2224 O O . LYS B 1 38 ? -2.633 26.344 9.992 1 98.62 38 LYS B O 1
ATOM 2229 N N . GLU B 1 39 ? -2.656 25.016 8.148 1 98.5 39 GLU B N 1
ATOM 2230 C CA . GLU B 1 39 ? -4.078 24.703 8.273 1 98.5 39 GLU B CA 1
ATOM 2231 C C . GLU B 1 39 ? -4.371 23.953 9.57 1 98.5 39 GLU B C 1
ATOM 2233 O O . GLU B 1 39 ? -5.352 24.234 10.25 1 98.5 39 GLU B O 1
ATOM 2238 N N . LEU B 1 40 ? -3.533 23.016 9.914 1 98.56 40 LEU B N 1
ATOM 2239 C CA . LEU B 1 40 ? -3.711 22.25 11.148 1 98.56 40 LEU B CA 1
ATOM 2240 C C . LEU B 1 40 ? -3.604 23.172 12.367 1 98.56 40 LEU B C 1
ATOM 2242 O O . LEU B 1 40 ? -4.43 23.094 13.281 1 98.56 40 LEU B O 1
ATOM 2246 N N . VAL B 1 41 ? -2.646 24.062 12.359 1 98.44 41 VAL B N 1
ATOM 2247 C CA . VAL B 1 41 ? -2.449 25 13.453 1 98.44 41 VAL B CA 1
ATOM 2248 C C . VAL B 1 41 ? -3.672 25.906 13.586 1 98.44 41 VAL B C 1
ATOM 2250 O O . VAL B 1 41 ? -4.176 26.125 14.688 1 98.44 41 VAL B O 1
ATOM 2253 N N . ALA B 1 42 ? -4.125 26.359 12.461 1 97.62 42 ALA B N 1
ATOM 2254 C CA . ALA B 1 42 ? -5.266 27.281 12.453 1 97.62 42 ALA B CA 1
ATOM 2255 C C . ALA B 1 42 ? -6.504 26.609 13.047 1 97.62 42 ALA B C 1
ATOM 2257 O O . ALA B 1 42 ? -7.359 27.297 13.625 1 97.62 42 ALA B O 1
ATOM 2258 N N . ARG B 1 43 ? -6.539 25.328 12.977 1 97 43 ARG B N 1
ATOM 2259 C CA . ARG B 1 43 ? -7.699 24.578 13.453 1 97 43 ARG B CA 1
ATOM 2260 C C . ARG B 1 43 ? -7.426 23.969 14.828 1 97 43 ARG B C 1
ATOM 2262 O O . ARG B 1 43 ? -8.266 23.25 15.367 1 97 43 ARG B O 1
ATOM 2269 N N . ASN B 1 44 ? -6.305 24.219 15.32 1 97.56 44 ASN B N 1
ATOM 2270 C CA . ASN B 1 44 ? -5.867 23.672 16.594 1 97.56 44 ASN B CA 1
ATOM 2271 C C . ASN B 1 44 ? -5.84 22.156 16.578 1 97.56 44 ASN B C 1
ATOM 2273 O O . ASN B 1 44 ? -6.34 21.5 17.5 1 97.56 44 ASN B O 1
ATOM 2277 N N . VAL B 1 45 ? -5.352 21.625 15.516 1 98.38 45 VAL B N 1
ATOM 2278 C CA . VAL B 1 45 ? -5.23 20.172 15.328 1 98.38 45 VAL B CA 1
ATOM 2279 C C . VAL B 1 45 ? -3.758 19.766 15.406 1 98.38 45 VAL B C 1
ATOM 2281 O O . VAL B 1 45 ? -2.9 20.391 14.781 1 98.38 45 VAL B O 1
ATOM 2284 N N . GLY B 1 46 ? -3.451 18.719 16.203 1 98.69 46 GLY B N 1
ATOM 2285 C CA . GLY B 1 46 ? -2.094 18.203 16.297 1 98.69 46 GLY B CA 1
ATOM 2286 C C . GLY B 1 46 ? -1.692 17.328 15.125 1 98.69 46 GLY B C 1
ATOM 2287 O O . GLY B 1 46 ? -2.549 16.859 14.375 1 98.69 46 GLY B O 1
ATOM 2288 N N . LEU B 1 47 ? -0.401 17.141 15.039 1 98.88 47 LEU B N 1
ATOM 2289 C CA . LEU B 1 47 ? 0.172 16.344 13.953 1 98.88 47 LEU B CA 1
ATOM 2290 C C . LEU B 1 47 ? 0.763 15.039 14.5 1 98.88 47 LEU B C 1
ATOM 2292 O O . LEU B 1 47 ? 1.499 15.055 15.484 1 98.88 47 LEU B O 1
ATOM 2296 N N . VAL B 1 48 ? 0.423 13.969 13.867 1 98.94 48 VAL B N 1
ATOM 2297 C CA . VAL B 1 48 ? 1.124 12.695 13.992 1 98.94 48 VAL B CA 1
ATOM 2298 C C . VAL B 1 48 ? 1.766 12.328 12.648 1 98.94 48 VAL B C 1
ATOM 2300 O O . VAL B 1 48 ? 1.117 12.406 11.602 1 98.94 48 VAL B O 1
ATOM 2303 N N . TYR B 1 49 ? 3.059 12.016 12.648 1 98.69 49 TYR B N 1
ATOM 2304 C CA . TYR B 1 49 ? 3.711 11.695 11.383 1 98.69 49 TYR B CA 1
ATOM 2305 C C . TYR B 1 49 ? 4.871 10.727 11.602 1 98.69 49 TYR B C 1
ATOM 2307 O O . TYR B 1 49 ? 5.066 10.219 12.711 1 98.69 49 TYR B O 1
ATOM 2315 N N . GLY B 1 50 ? 5.609 10.461 10.555 1 97.69 50 GLY B N 1
ATOM 2316 C CA . GLY B 1 50 ? 6.586 9.383 10.578 1 97.69 50 GLY B CA 1
ATOM 2317 C C . GLY B 1 50 ? 7.875 9.758 11.281 1 97.69 50 GLY B C 1
ATOM 2318 O O . GLY B 1 50 ? 8.82 8.961 11.328 1 97.69 50 GLY B O 1
ATOM 2319 N N . GLY B 1 51 ? 8.023 10.922 11.695 1 97.19 51 GLY B N 1
ATOM 2320 C CA . GLY B 1 51 ? 9.07 11.297 12.633 1 97.19 51 GLY B CA 1
ATOM 2321 C C . GLY B 1 51 ? 10.312 11.828 11.945 1 97.19 51 GLY B C 1
ATOM 2322 O O . GLY B 1 51 ? 11.25 12.273 12.617 1 97.19 51 GLY B O 1
ATOM 2323 N N . GLY B 1 52 ? 10.391 11.805 10.672 1 94.94 52 GLY B N 1
ATOM 2324 C CA . GLY B 1 52 ? 11.57 12.312 9.977 1 94.94 52 GLY B CA 1
ATOM 2325 C C . GLY B 1 52 ? 11.633 13.828 9.945 1 94.94 52 GLY B C 1
AT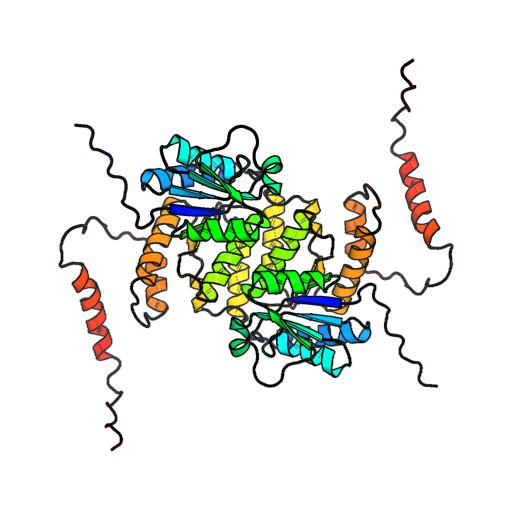OM 2326 O O . GLY B 1 52 ? 10.594 14.5 9.93 1 94.94 52 GLY B O 1
ATOM 2327 N N . SER B 1 53 ? 12.867 14.336 9.859 1 95.69 53 SER B N 1
ATOM 2328 C CA . SER B 1 53 ? 13.055 15.781 9.773 1 95.69 53 SER B CA 1
ATOM 2329 C C . SER B 1 53 ? 13.414 16.203 8.359 1 95.69 53 SER B C 1
ATOM 2331 O O . SER B 1 53 ? 13.797 17.359 8.125 1 95.69 53 SER B O 1
ATOM 2333 N N . VAL B 1 54 ? 13.266 15.297 7.418 1 95.62 54 VAL B N 1
ATOM 2334 C CA . VAL B 1 54 ? 13.695 15.555 6.047 1 95.62 54 VAL B CA 1
ATOM 2335 C C . VAL B 1 54 ? 12.477 15.57 5.121 1 95.62 54 VAL B C 1
ATOM 2337 O O . VAL B 1 54 ? 11.414 15.07 5.477 1 95.62 54 VAL B O 1
ATOM 2340 N N . GLY B 1 55 ? 12.656 16.203 3.969 1 97.38 55 GLY B N 1
ATOM 2341 C CA . GLY B 1 55 ? 11.625 16.172 2.938 1 97.38 55 GLY B CA 1
ATOM 2342 C C . GLY B 1 55 ? 10.352 16.875 3.35 1 97.38 55 GLY B C 1
ATOM 2343 O O . GLY B 1 55 ? 10.391 17.891 4.047 1 97.38 55 GLY B O 1
ATOM 2344 N N . LEU B 1 56 ? 9.273 16.344 2.846 1 98.69 56 LEU B N 1
ATOM 2345 C CA . LEU B 1 56 ? 7.98 16.906 3.195 1 98.69 56 LEU B CA 1
ATOM 2346 C C . LEU B 1 56 ? 7.656 16.672 4.668 1 98.69 56 LEU B C 1
ATOM 2348 O O . LEU B 1 56 ? 6.969 17.484 5.297 1 98.69 56 LEU B O 1
ATOM 2352 N N . MET B 1 57 ? 8.18 15.555 5.18 1 98.31 57 MET B N 1
ATOM 2353 C CA . MET B 1 57 ? 7.996 15.281 6.602 1 98.31 57 MET B CA 1
ATOM 2354 C C . MET B 1 57 ? 8.547 16.422 7.449 1 98.31 57 MET B C 1
ATOM 2356 O O . MET B 1 57 ? 7.871 16.906 8.359 1 98.31 57 MET B O 1
ATOM 2360 N N . GLY B 1 58 ? 9.742 16.844 7.109 1 97.94 58 GLY B N 1
ATOM 2361 C CA . GLY B 1 58 ? 10.344 17.953 7.84 1 97.94 58 GLY B CA 1
ATOM 2362 C C . GLY B 1 58 ? 9.562 19.234 7.715 1 97.94 58 GLY B C 1
ATOM 2363 O O . GLY B 1 58 ? 9.359 19.953 8.703 1 97.94 58 GLY B O 1
ATOM 2364 N N . LEU B 1 59 ? 9.07 19.516 6.586 1 98.31 59 LEU B N 1
ATOM 2365 C CA . LEU B 1 59 ? 8.391 20.781 6.301 1 98.31 59 LEU B CA 1
ATOM 2366 C C . LEU B 1 59 ? 7.062 20.859 7.035 1 98.31 59 LEU B C 1
ATOM 2368 O O . LEU B 1 59 ? 6.754 21.875 7.66 1 98.31 59 LEU B O 1
ATOM 2372 N N . VAL B 1 60 ? 6.273 19.797 6.992 1 98.75 60 VAL B N 1
ATOM 2373 C CA . VAL B 1 60 ? 4.953 19.844 7.613 1 98.75 60 VAL B CA 1
ATOM 2374 C C . VAL B 1 60 ? 5.102 19.859 9.133 1 98.75 60 VAL B C 1
ATOM 2376 O O . VAL B 1 60 ? 4.383 20.578 9.828 1 98.75 60 VAL B O 1
ATOM 2379 N N . SER B 1 61 ? 6.027 19.062 9.68 1 98.62 61 SER B N 1
ATOM 2380 C CA . SER B 1 61 ? 6.219 19.016 11.125 1 98.62 61 SER B CA 1
ATOM 2381 C C . SER B 1 61 ? 6.75 20.344 11.656 1 98.62 61 SER B C 1
ATOM 2383 O O . SER B 1 61 ? 6.316 20.812 12.711 1 98.62 61 SER B O 1
ATOM 2385 N N . GLU B 1 62 ? 7.637 20.938 10.93 1 98.06 62 GLU B N 1
ATOM 2386 C CA . GLU B 1 62 ? 8.172 22.25 11.32 1 98.06 62 GLU B CA 1
ATOM 2387 C C . GLU B 1 62 ? 7.086 23.312 11.305 1 98.06 62 GLU B C 1
ATOM 2389 O O . GLU B 1 62 ? 7.023 24.156 12.211 1 98.06 62 GLU B O 1
ATOM 2394 N N . ALA B 1 63 ? 6.328 23.297 10.25 1 98.75 63 ALA B N 1
ATOM 2395 C CA . ALA B 1 63 ? 5.254 24.281 10.125 1 98.75 63 ALA B CA 1
ATOM 2396 C C . ALA B 1 63 ? 4.289 24.188 11.305 1 98.75 63 ALA B C 1
ATOM 2398 O O . ALA B 1 63 ? 3.891 25.219 11.867 1 98.75 63 ALA B O 1
ATOM 2399 N N . VAL B 1 64 ? 3.934 22.984 11.664 1 98.81 64 VAL B N 1
ATOM 2400 C CA . VAL B 1 64 ? 3.023 22.812 12.789 1 98.81 64 VAL B CA 1
ATOM 2401 C C . VAL B 1 64 ? 3.705 23.25 14.086 1 98.81 64 VAL B C 1
ATOM 2403 O O . VAL B 1 64 ? 3.127 24 14.875 1 98.81 64 VAL B O 1
ATOM 2406 N N . HIS B 1 65 ? 4.898 22.859 14.289 1 98.44 65 HIS B N 1
ATOM 2407 C CA . HIS B 1 65 ? 5.645 23.141 15.508 1 98.44 65 HIS B CA 1
ATOM 2408 C C . HIS B 1 65 ? 5.871 24.641 15.68 1 98.44 65 HIS B C 1
ATOM 2410 O O . HIS B 1 65 ? 5.652 25.188 16.766 1 98.44 65 HIS B O 1
ATOM 2416 N N . ARG B 1 66 ? 6.273 25.25 14.695 1 97.56 66 ARG B N 1
ATOM 2417 C CA . ARG B 1 66 ? 6.539 26.672 14.734 1 97.56 66 ARG B CA 1
ATOM 2418 C C . ARG B 1 66 ? 5.258 27.469 14.969 1 97.56 66 ARG B C 1
ATOM 2420 O O . ARG B 1 66 ? 5.289 28.547 15.57 1 97.56 66 ARG B O 1
ATOM 2427 N N . GLY B 1 67 ? 4.199 26.953 14.5 1 98.06 67 GLY B N 1
ATOM 2428 C CA . GLY B 1 67 ? 2.912 27.594 14.711 1 98.06 67 GLY B CA 1
ATOM 2429 C C . GLY B 1 67 ? 2.342 27.359 16.094 1 98.06 67 GLY B C 1
ATOM 2430 O O . GLY B 1 67 ? 1.253 27.828 16.422 1 98.06 67 GLY B O 1
ATOM 2431 N N . GLY B 1 68 ? 3.014 26.578 16.875 1 97.5 68 GLY B N 1
ATOM 2432 C CA . GLY B 1 68 ? 2.604 26.312 18.25 1 97.5 68 GLY B CA 1
ATOM 2433 C C . GLY B 1 68 ? 1.788 25.047 18.391 1 97.5 68 GLY B C 1
ATOM 2434 O O . GLY B 1 68 ? 1.245 24.781 19.469 1 97.5 68 GLY B O 1
ATOM 2435 N N . GLY B 1 69 ? 1.693 24.281 17.281 1 97.81 69 GLY B N 1
ATOM 2436 C CA . GLY B 1 69 ? 0.935 23.047 17.328 1 97.81 69 GLY B CA 1
ATOM 2437 C C . GLY B 1 69 ? 1.709 21.891 17.953 1 97.81 69 GLY B C 1
ATOM 2438 O O . GLY B 1 69 ? 2.938 21.938 18.031 1 97.81 69 GLY B O 1
ATOM 2439 N N . HIS B 1 70 ? 0.962 20.875 18.359 1 98.25 70 HIS B N 1
ATOM 2440 C CA . HIS B 1 70 ? 1.565 19.672 18.922 1 98.25 70 HIS B CA 1
ATOM 2441 C C . HIS B 1 70 ? 1.978 18.688 17.812 1 98.25 70 HIS B C 1
ATOM 2443 O O . HIS B 1 70 ? 1.215 18.453 16.875 1 98.25 70 HIS B O 1
ATOM 2449 N N . VAL B 1 71 ? 3.217 18.188 17.953 1 98.75 71 VAL B N 1
ATOM 2450 C CA . VAL B 1 71 ? 3.768 17.281 16.953 1 98.75 71 VAL B CA 1
ATOM 2451 C C . VAL B 1 71 ? 4.25 16 17.609 1 98.75 71 VAL B C 1
ATOM 2453 O O . VAL B 1 71 ? 5.047 16.031 18.547 1 98.75 71 VAL B O 1
ATOM 2456 N N . ILE B 1 72 ? 3.742 14.852 17.094 1 98.69 72 ILE B N 1
ATOM 2457 C CA . ILE B 1 72 ? 4.211 13.531 17.516 1 98.69 72 ILE B CA 1
ATOM 2458 C C . ILE B 1 72 ? 4.809 12.797 16.312 1 98.69 72 ILE B C 1
ATOM 2460 O O . ILE B 1 72 ? 4.113 12.539 15.328 1 98.69 72 ILE B O 1
ATOM 2464 N N . GLY B 1 73 ? 6.062 12.508 16.438 1 98.38 73 GLY B N 1
ATOM 2465 C CA . GLY B 1 73 ? 6.734 11.695 15.438 1 98.38 73 GLY B CA 1
ATOM 2466 C C . GLY B 1 73 ? 6.992 10.273 15.906 1 98.38 73 GLY B C 1
ATOM 2467 O O . GLY B 1 73 ? 7.543 10.062 16.984 1 98.38 73 GLY B O 1
ATOM 2468 N N . ILE B 1 74 ? 6.566 9.305 15.141 1 98.44 74 ILE B N 1
ATOM 2469 C CA . ILE B 1 74 ? 6.797 7.898 15.445 1 98.44 74 ILE B CA 1
ATOM 2470 C C . ILE B 1 74 ? 7.793 7.312 14.445 1 98.44 74 ILE B C 1
ATOM 2472 O O . ILE B 1 74 ? 7.543 7.316 13.234 1 98.44 74 ILE B O 1
ATOM 2476 N N . ILE B 1 75 ? 8.914 6.77 14.945 1 97.12 75 ILE B N 1
ATOM 2477 C CA . ILE B 1 75 ? 9.984 6.414 14.016 1 97.12 75 ILE B CA 1
ATOM 2478 C C . ILE B 1 75 ? 10.672 5.133 14.492 1 97.12 75 ILE B C 1
ATOM 2480 O O . ILE B 1 75 ? 11.047 5.02 15.656 1 97.12 75 ILE B O 1
ATOM 2484 N N . PRO B 1 76 ? 10.734 4.172 13.562 1 96.06 76 PRO B N 1
ATOM 2485 C CA . PRO B 1 76 ? 11.547 3.014 13.93 1 96.06 76 PRO B CA 1
ATOM 2486 C C . PRO B 1 76 ? 13 3.385 14.211 1 96.06 76 PRO B C 1
ATOM 2488 O O . PRO B 1 76 ? 13.594 4.184 13.484 1 96.06 76 PRO B O 1
ATOM 2491 N N . ARG B 1 77 ? 13.594 2.773 15.164 1 94.56 77 ARG B N 1
ATOM 2492 C CA . ARG B 1 77 ? 14.977 3.055 15.539 1 94.56 77 ARG B CA 1
ATOM 2493 C C . ARG B 1 77 ? 15.914 2.883 14.344 1 94.56 77 ARG B C 1
ATOM 2495 O O . ARG B 1 77 ? 16.844 3.66 14.172 1 94.56 77 ARG B O 1
ATOM 2502 N N . THR B 1 78 ? 15.609 1.99 13.484 1 90.81 78 THR B N 1
ATOM 2503 C CA . THR B 1 78 ? 16.469 1.646 12.367 1 90.81 78 THR B CA 1
ATOM 2504 C C . THR B 1 78 ? 16.438 2.744 11.305 1 90.81 78 THR B C 1
ATOM 2506 O O . THR B 1 78 ? 17.328 2.822 10.461 1 90.81 78 THR B O 1
ATOM 2509 N N . LEU B 1 79 ? 15.477 3.611 11.375 1 91.94 79 LEU B N 1
ATOM 2510 C CA . LEU B 1 79 ? 15.336 4.633 10.344 1 91.94 79 LEU B CA 1
ATOM 2511 C C . LEU B 1 79 ? 15.742 6.004 10.875 1 91.94 79 LEU B C 1
ATOM 2513 O O . LEU B 1 79 ? 15.781 6.98 10.125 1 91.94 79 LEU B O 1
ATOM 2517 N N . MET B 1 80 ? 16.031 6.125 12.117 1 91.88 80 MET B N 1
ATOM 2518 C CA . MET B 1 80 ? 16.312 7.414 12.75 1 91.88 80 MET B CA 1
ATOM 2519 C C . MET B 1 80 ? 17.516 8.094 12.102 1 91.88 80 MET B C 1
ATOM 2521 O O . MET B 1 80 ? 17.469 9.289 11.797 1 91.88 80 MET B O 1
ATOM 2525 N N . CYS B 1 81 ? 18.516 7.312 11.828 1 87.31 81 CYS B N 1
ATOM 2526 C CA . CYS B 1 81 ? 19.719 7.906 11.266 1 87.31 81 CYS B CA 1
ATOM 2527 C C . CYS B 1 81 ? 19.484 8.391 9.844 1 87.31 81 CYS B C 1
ATOM 2529 O O . CYS B 1 81 ? 20.078 9.391 9.414 1 87.31 81 CYS B O 1
ATOM 2531 N N . LYS B 1 82 ? 18.641 7.723 9.227 1 88.75 82 LYS B N 1
ATOM 2532 C CA . LYS B 1 82 ? 18.375 8.047 7.824 1 88.75 82 LYS B CA 1
ATOM 2533 C C . LYS B 1 82 ? 17.406 9.219 7.711 1 88.75 82 LYS B C 1
ATOM 2535 O O . LYS B 1 82 ? 17.547 10.062 6.82 1 88.75 82 LYS B O 1
ATOM 2540 N N . GLU B 1 83 ? 16.469 9.273 8.602 1 90.62 83 GLU B N 1
ATOM 2541 C CA . GLU B 1 83 ? 15.359 10.203 8.406 1 90.62 83 GLU B CA 1
ATOM 2542 C C . GLU B 1 83 ? 15.469 11.398 9.352 1 90.62 83 GLU B C 1
ATOM 2544 O O . GLU B 1 83 ? 14.711 12.367 9.227 1 90.62 83 GLU B O 1
ATOM 2549 N N . ILE B 1 84 ? 16.312 11.406 10.25 1 87.12 84 ILE B N 1
ATOM 2550 C CA . ILE B 1 84 ? 16.516 12.531 11.156 1 87.12 84 ILE B CA 1
ATOM 2551 C C . ILE B 1 84 ? 17.891 13.156 10.914 1 87.12 84 ILE B C 1
ATOM 2553 O O . ILE B 1 84 ? 18.922 12.516 11.148 1 87.12 84 ILE B O 1
ATOM 2557 N N . THR B 1 85 ? 17.688 14.336 10.312 1 82.31 85 THR B N 1
ATOM 2558 C CA . THR B 1 85 ? 18.906 15.102 10.094 1 82.31 85 THR B CA 1
ATOM 2559 C C . THR B 1 85 ? 18.906 16.375 10.922 1 82.31 85 THR B C 1
ATOM 2561 O O . THR B 1 85 ? 18.047 17.25 10.727 1 82.31 85 THR B O 1
ATOM 2564 N N . GLY B 1 86 ? 19.562 16.344 12.031 1 83.38 86 GLY B N 1
ATOM 2565 C CA . GLY B 1 86 ? 19.625 17.516 12.906 1 83.38 86 GLY B CA 1
ATOM 2566 C C . GLY B 1 86 ? 18.719 17.391 14.125 1 83.38 86 GLY B C 1
ATOM 2567 O O . GLY B 1 86 ? 18.734 16.359 14.812 1 83.38 86 GLY B O 1
ATOM 2568 N N . GLU B 1 87 ? 17.891 18.531 14.234 1 84.25 87 GLU B N 1
ATOM 2569 C CA . GLU B 1 87 ? 17.062 18.562 15.438 1 84.25 87 GLU B CA 1
ATOM 2570 C C . GLU B 1 87 ? 15.719 17.875 15.203 1 84.25 87 GLU B C 1
ATOM 2572 O O . GLU B 1 87 ? 15.141 17.984 14.125 1 84.25 87 GLU B O 1
ATOM 2577 N N . THR B 1 88 ? 15.328 17.109 16.188 1 86.31 88 THR B N 1
ATOM 2578 C CA . THR B 1 88 ? 14.008 16.516 16.125 1 86.31 88 THR B CA 1
ATOM 2579 C C . THR B 1 88 ? 12.922 17.562 16.344 1 86.31 88 THR B C 1
ATOM 2581 O O . THR B 1 88 ? 13.18 18.609 16.938 1 86.31 88 THR B O 1
ATOM 2584 N N . ILE B 1 89 ? 11.828 17.266 15.828 1 91.88 89 ILE B N 1
ATOM 2585 C CA . ILE B 1 89 ? 10.711 18.203 15.93 1 91.88 89 ILE B CA 1
ATOM 2586 C C . ILE B 1 89 ? 9.633 17.625 16.844 1 91.88 89 ILE B C 1
ATOM 2588 O O . ILE B 1 89 ? 9.188 16.484 16.641 1 91.88 89 ILE B O 1
ATOM 2592 N N . GLY B 1 90 ? 9.219 18.406 17.844 1 94.94 90 GLY B N 1
ATOM 2593 C CA . GLY B 1 90 ? 8.18 17.938 18.734 1 94.94 90 GLY B CA 1
ATOM 2594 C C . GLY B 1 90 ? 8.578 16.703 19.531 1 94.94 90 GLY B C 1
ATOM 2595 O O . GLY B 1 90 ? 9.75 16.531 19.875 1 94.94 90 GLY B O 1
ATOM 2596 N N . GLU B 1 91 ? 7.559 15.898 19.828 1 96.56 91 GLU B N 1
ATOM 2597 C CA . GLU B 1 91 ? 7.773 14.641 20.531 1 96.56 91 GLU B CA 1
ATOM 2598 C C . GLU B 1 91 ? 8.141 13.523 19.547 1 96.56 91 GLU B C 1
ATOM 2600 O O . GLU B 1 91 ? 7.445 13.312 18.562 1 96.56 91 GLU B O 1
ATOM 2605 N N . VAL B 1 92 ? 9.234 12.906 19.828 1 96.25 92 VAL B N 1
ATOM 2606 C CA . VAL B 1 92 ? 9.664 11.789 18.984 1 96.25 92 VAL B CA 1
ATOM 2607 C C . VAL B 1 92 ? 9.555 10.484 19.766 1 96.25 92 VAL B C 1
ATOM 2609 O O . VAL B 1 92 ? 10.102 10.359 20.859 1 96.25 92 VAL B O 1
ATOM 2612 N N . ARG B 1 93 ? 8.898 9.547 19.188 1 97.38 93 ARG B N 1
ATOM 2613 C CA . ARG B 1 93 ? 8.68 8.242 19.812 1 97.38 93 ARG B CA 1
ATOM 2614 C C . ARG B 1 93 ? 9.305 7.129 18.984 1 97.38 93 ARG B C 1
ATOM 2616 O O . ARG B 1 93 ? 8.742 6.719 17.969 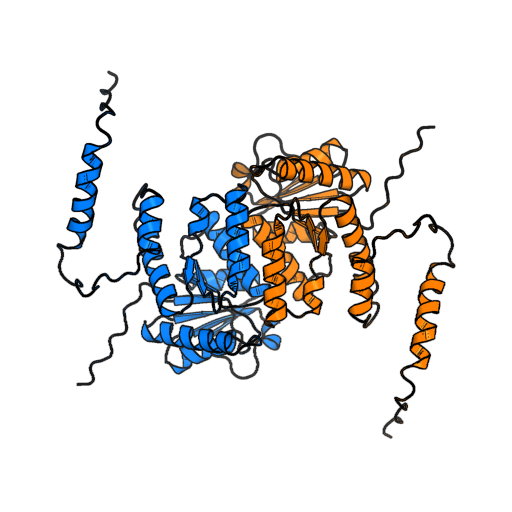1 97.38 93 ARG B O 1
ATOM 2623 N N . PRO B 1 94 ? 10.453 6.641 19.484 1 96.88 94 PRO B N 1
ATOM 2624 C CA . PRO B 1 94 ? 11.047 5.5 18.781 1 96.88 94 PRO B CA 1
ATOM 2625 C C . PRO B 1 94 ? 10.266 4.207 18.984 1 96.88 94 PRO B C 1
ATOM 2627 O O . PRO B 1 94 ? 9.727 3.971 20.062 1 96.88 94 PRO B O 1
ATOM 2630 N N . VAL B 1 95 ? 10.164 3.398 17.938 1 97.5 95 VAL B N 1
ATOM 2631 C CA . VAL B 1 95 ? 9.508 2.1 18.016 1 97.5 95 VAL B CA 1
ATOM 2632 C C . VAL B 1 95 ? 10.422 1.018 17.453 1 97.5 95 VAL B C 1
ATOM 2634 O O . VAL B 1 95 ? 11.508 1.315 16.938 1 97.5 95 VAL B O 1
ATOM 2637 N N . ALA B 1 96 ? 9.922 -0.233 17.531 1 94.75 96 ALA B N 1
ATOM 2638 C CA . ALA B 1 96 ? 10.805 -1.356 17.203 1 94.75 96 ALA B CA 1
ATOM 2639 C C . ALA B 1 96 ? 10.727 -1.708 15.727 1 94.75 96 ALA B C 1
ATOM 2641 O O . ALA B 1 96 ? 11.672 -2.262 15.164 1 94.75 96 ALA B O 1
ATOM 2642 N N . SER B 1 97 ? 9.57 -1.386 15.031 1 92.81 97 SER B N 1
ATOM 2643 C CA . SER B 1 97 ? 9.391 -1.86 13.664 1 92.81 97 SER B CA 1
ATOM 2644 C C . SER B 1 97 ? 8.508 -0.911 12.859 1 92.81 97 SER B C 1
ATOM 2646 O O . SER B 1 97 ? 7.82 -0.062 13.43 1 92.81 97 SER B O 1
ATOM 2648 N N . MET B 1 98 ? 8.562 -1.119 11.539 1 93.19 98 MET B N 1
ATOM 2649 C CA . MET B 1 98 ? 7.691 -0.364 10.641 1 93.19 98 MET B CA 1
ATOM 2650 C C . MET B 1 98 ? 6.223 -0.641 10.953 1 93.19 98 MET B C 1
ATOM 2652 O O . MET B 1 98 ? 5.383 0.258 10.859 1 93.19 98 MET B O 1
ATOM 2656 N N . HIS B 1 99 ? 5.941 -1.902 11.328 1 92.19 99 HIS B N 1
ATOM 2657 C CA . HIS B 1 99 ? 4.578 -2.283 11.688 1 92.19 99 HIS B CA 1
ATOM 2658 C C . HIS B 1 99 ? 4.105 -1.535 12.93 1 92.19 99 HIS B C 1
ATOM 2660 O O . HIS B 1 99 ? 3.012 -0.968 12.938 1 92.19 99 HIS B O 1
ATOM 2666 N N . GLN B 1 100 ? 4.914 -1.479 13.961 1 94.81 100 GLN B N 1
ATOM 2667 C CA . GLN B 1 100 ? 4.566 -0.745 15.172 1 94.81 100 GLN B CA 1
ATOM 2668 C C . GLN B 1 100 ? 4.426 0.748 14.891 1 94.81 100 GLN B C 1
ATOM 2670 O O . GLN B 1 100 ? 3.57 1.417 15.469 1 94.81 100 GLN B O 1
ATOM 2675 N N . ARG B 1 101 ? 5.297 1.286 14.016 1 96.75 101 ARG B N 1
ATOM 2676 C CA . ARG B 1 101 ? 5.191 2.682 13.594 1 96.75 101 ARG B CA 1
ATOM 2677 C C . ARG B 1 101 ? 3.791 2.992 13.078 1 96.75 101 ARG B C 1
ATOM 2679 O O . ARG B 1 101 ? 3.137 3.92 13.562 1 96.75 101 ARG B O 1
ATOM 2686 N N . LYS B 1 102 ? 3.314 2.199 12.141 1 96.81 102 LYS B N 1
ATOM 2687 C CA . LYS B 1 102 ? 2.02 2.443 11.508 1 96.81 102 LYS B CA 1
ATOM 2688 C C . LYS B 1 102 ? 0.88 2.262 12.508 1 96.81 102 LYS B C 1
ATOM 2690 O O . LYS B 1 102 ? -0.08 3.035 12.508 1 96.81 102 LYS B O 1
ATOM 2695 N N . ALA B 1 103 ? 0.991 1.276 13.375 1 95.38 103 ALA B N 1
ATOM 2696 C CA . ALA B 1 103 ? -0.034 1.026 14.383 1 95.38 103 ALA B CA 1
ATOM 2697 C C . ALA B 1 103 ? -0.148 2.199 15.352 1 95.38 103 ALA B C 1
ATOM 2699 O O . ALA B 1 103 ? -1.253 2.643 15.672 1 95.38 103 ALA B O 1
ATOM 2700 N N . GLU B 1 104 ? 0.972 2.688 15.82 1 97.69 104 GLU B N 1
ATOM 2701 C CA . GLU B 1 104 ? 0.978 3.809 16.766 1 97.69 104 GLU B CA 1
ATOM 2702 C C . GLU B 1 104 ? 0.492 5.09 16.094 1 97.69 104 GLU B C 1
ATOM 2704 O O . GLU B 1 104 ? -0.255 5.867 16.688 1 97.69 104 GLU B O 1
ATOM 2709 N N . MET B 1 105 ? 0.918 5.293 14.859 1 98.62 105 MET B N 1
ATOM 2710 C CA . MET B 1 105 ? 0.443 6.465 14.133 1 98.62 105 MET B CA 1
ATOM 2711 C C . MET B 1 105 ? -1.076 6.445 14 1 98.62 105 MET B C 1
ATOM 2713 O O . MET B 1 105 ? -1.733 7.469 14.203 1 98.62 105 MET B O 1
ATOM 2717 N N . ALA B 1 106 ? -1.562 5.293 13.695 1 97.88 106 ALA B N 1
ATOM 2718 C CA . ALA B 1 106 ? -3.008 5.152 13.562 1 97.88 106 ALA B CA 1
ATOM 2719 C C . ALA B 1 106 ? -3.711 5.359 14.898 1 97.88 106 ALA B C 1
ATOM 2721 O O . ALA B 1 106 ? -4.754 6.016 14.961 1 97.88 106 ALA B O 1
ATOM 2722 N N . ARG B 1 107 ? -3.123 4.848 15.938 1 97.19 107 ARG B N 1
ATOM 2723 C CA . ARG B 1 107 ? -3.709 4.922 17.281 1 97.19 107 ARG B CA 1
ATOM 2724 C C . ARG B 1 107 ? -3.822 6.371 17.734 1 97.19 107 ARG B C 1
ATOM 2726 O O . ARG B 1 107 ? -4.809 6.75 18.375 1 97.19 107 ARG B O 1
ATOM 2733 N N . TYR B 1 108 ? -2.961 7.188 17.391 1 98.12 108 TYR B N 1
ATOM 2734 C CA . TYR B 1 108 ? -2.871 8.539 17.922 1 98.12 108 TYR B CA 1
ATOM 2735 C C . TYR B 1 108 ? -3.568 9.539 17.016 1 98.12 108 TYR B C 1
ATOM 2737 O O . TYR B 1 108 ? -3.443 10.758 17.203 1 98.12 108 TYR B O 1
ATOM 2745 N N . SER B 1 109 ? -4.332 9.078 16.047 1 98.56 109 SER B N 1
ATOM 2746 C CA . SER B 1 109 ? -4.883 10.016 15.078 1 98.56 109 SER B CA 1
ATOM 2747 C C . SER B 1 109 ? -6.383 9.812 14.898 1 98.56 109 SER B C 1
ATOM 2749 O O . SER B 1 109 ? -6.895 8.703 15.102 1 98.56 109 SER B O 1
ATOM 2751 N N . ASP B 1 110 ? -7.004 10.828 14.461 1 98 110 ASP B N 1
ATOM 2752 C CA . ASP B 1 110 ? -8.445 10.812 14.227 1 98 110 ASP B CA 1
ATOM 2753 C C . ASP B 1 110 ? -8.758 10.719 12.734 1 98 110 ASP B C 1
ATOM 2755 O O . ASP B 1 110 ? -9.883 10.398 12.352 1 98 110 ASP B O 1
ATOM 2759 N N . ALA B 1 111 ? -7.828 11.023 11.969 1 98.5 111 ALA B N 1
ATOM 2760 C CA . ALA B 1 111 ? -7.934 11.023 10.516 1 98.5 111 ALA B CA 1
ATOM 2761 C C . ALA B 1 111 ? -6.559 10.883 9.867 1 98.5 111 ALA B C 1
ATOM 2763 O O . ALA B 1 111 ? -5.535 10.984 10.539 1 98.5 111 ALA B O 1
ATOM 2764 N N . PHE B 1 112 ? -6.555 10.633 8.57 1 98.88 112 PHE B N 1
ATOM 2765 C CA . PHE B 1 112 ? -5.312 10.43 7.832 1 98.88 112 PHE B CA 1
ATOM 2766 C C . PHE B 1 112 ? -5.27 11.312 6.59 1 98.88 112 PHE B C 1
ATOM 2768 O O . PHE B 1 112 ? -6.277 11.469 5.898 1 98.88 112 PHE B O 1
ATOM 2775 N N . ILE B 1 113 ? -4.094 11.875 6.344 1 98.94 113 ILE B N 1
ATOM 2776 C CA . ILE B 1 113 ? -3.855 12.633 5.117 1 98.94 113 ILE B CA 1
ATOM 2777 C C . ILE B 1 113 ? -2.561 12.156 4.461 1 98.94 113 ILE B C 1
ATOM 2779 O O . ILE B 1 113 ? -1.545 11.977 5.137 1 98.94 113 ILE B O 1
ATOM 2783 N N . ALA B 1 114 ? -2.621 11.953 3.191 1 98.94 114 ALA B N 1
ATOM 2784 C CA . ALA B 1 114 ? -1.397 11.68 2.443 1 98.94 114 ALA B CA 1
ATOM 2785 C C . ALA B 1 114 ? -0.996 12.875 1.592 1 98.94 114 ALA B C 1
ATOM 2787 O O . ALA B 1 114 ? -1.753 13.305 0.717 1 98.94 114 ALA B O 1
ATOM 2788 N N . LEU B 1 115 ? 0.152 13.438 1.874 1 98.94 115 LEU B N 1
ATOM 2789 C CA . LEU B 1 115 ? 0.881 14.312 0.96 1 98.94 115 LEU B CA 1
ATOM 2790 C C . LEU B 1 115 ? 1.669 13.492 -0.059 1 98.94 115 LEU B C 1
ATOM 2792 O O . LEU B 1 115 ? 1.831 12.281 0.101 1 98.94 115 LEU B O 1
ATOM 2796 N N . PRO B 1 116 ? 2.102 14.133 -1.145 1 98.88 116 PRO B N 1
ATOM 2797 C CA . PRO B 1 116 ? 2.912 13.398 -2.119 1 98.88 116 PRO B CA 1
ATOM 2798 C C . PRO B 1 116 ? 4.07 12.648 -1.474 1 98.88 116 PRO B C 1
ATOM 2800 O O . PRO B 1 116 ? 4.656 13.125 -0.499 1 98.88 116 PRO B O 1
ATOM 2803 N N . GLY B 1 117 ? 4.371 11.484 -2.016 1 98.75 117 GLY B N 1
ATOM 2804 C CA . GLY B 1 117 ? 5.422 10.625 -1.501 1 98.75 117 GLY B CA 1
ATOM 2805 C C . GLY B 1 117 ? 5.707 9.43 -2.396 1 98.75 117 GLY B C 1
ATOM 2806 O O . GLY B 1 117 ? 5.211 9.367 -3.523 1 98.75 117 GLY B O 1
ATOM 2807 N N . GLY B 1 118 ? 6.59 8.594 -1.915 1 98.31 118 GLY B N 1
ATOM 2808 C CA . GLY B 1 118 ? 7 7.43 -2.676 1 98.31 118 GLY B CA 1
ATOM 2809 C C . GLY B 1 118 ? 6.348 6.145 -2.199 1 98.31 118 GLY B C 1
ATOM 2810 O O . GLY B 1 118 ? 5.18 6.148 -1.805 1 98.31 118 GLY B O 1
ATOM 2811 N N . TYR B 1 119 ? 7.078 5.023 -2.281 1 98.25 119 TYR B N 1
ATOM 2812 C CA . TYR B 1 119 ? 6.57 3.705 -1.927 1 98.25 119 TYR B CA 1
ATOM 2813 C C . TYR B 1 119 ? 6.133 3.66 -0.467 1 98.25 119 TYR B C 1
ATOM 2815 O O . TYR B 1 119 ? 5.082 3.105 -0.142 1 98.25 119 TYR B O 1
ATOM 2823 N N . GLY B 1 120 ? 6.949 4.227 0.398 1 97.31 120 GLY B N 1
ATOM 2824 C CA . GLY B 1 120 ? 6.617 4.219 1.813 1 97.31 120 GLY B CA 1
ATOM 2825 C C . GLY B 1 120 ? 5.309 4.918 2.121 1 97.31 120 GLY B C 1
ATOM 2826 O O . GLY B 1 120 ? 4.484 4.398 2.877 1 97.31 120 GLY B O 1
ATOM 2827 N N . THR B 1 121 ? 5.094 6.043 1.555 1 98.56 121 THR B N 1
ATOM 2828 C CA . THR B 1 121 ? 3.863 6.801 1.746 1 98.56 121 THR B CA 1
ATOM 2829 C C . THR B 1 121 ? 2.66 6.02 1.224 1 98.56 121 THR B C 1
ATOM 2831 O O . THR B 1 121 ? 1.635 5.922 1.901 1 98.56 121 THR B O 1
ATOM 2834 N N . LEU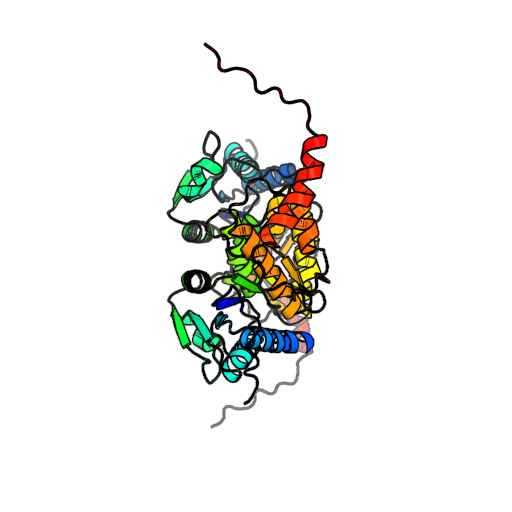 B 1 122 ? 2.818 5.484 0.069 1 98.5 122 LEU B N 1
ATOM 2835 C CA . LEU B 1 122 ? 1.741 4.707 -0.535 1 98.5 122 LEU B CA 1
ATOM 2836 C C . LEU B 1 122 ? 1.406 3.488 0.318 1 98.5 122 LEU B C 1
ATOM 2838 O O . LEU B 1 122 ? 0.233 3.154 0.498 1 98.5 122 LEU B O 1
ATOM 2842 N N . GLU B 1 123 ? 2.4 2.826 0.781 1 98.06 123 GLU B N 1
ATOM 2843 C CA . GLU B 1 123 ? 2.203 1.657 1.633 1 98.06 123 GLU B CA 1
ATOM 2844 C C . GLU B 1 123 ? 1.47 2.029 2.918 1 98.06 123 GLU B C 1
ATOM 2846 O O . GLU B 1 123 ? 0.532 1.34 3.326 1 98.06 123 GLU B O 1
ATOM 2851 N N . GLU B 1 124 ? 1.855 3.111 3.588 1 98.12 124 GLU B N 1
ATOM 2852 C CA . GLU B 1 124 ? 1.174 3.596 4.785 1 98.12 124 GLU B CA 1
ATOM 2853 C C . GLU B 1 124 ? -0.289 3.92 4.496 1 98.12 124 GLU B C 1
ATOM 2855 O O . GLU B 1 124 ? -1.179 3.533 5.258 1 98.12 124 GLU B O 1
ATOM 2860 N N . LEU B 1 125 ? -0.498 4.555 3.418 1 98.5 125 LEU B N 1
ATOM 2861 C CA . LEU B 1 125 ? -1.839 4.941 2.994 1 98.5 125 LEU B CA 1
ATOM 2862 C C . LEU B 1 125 ? -2.717 3.713 2.781 1 98.5 125 LEU B C 1
ATOM 2864 O O . LEU B 1 125 ? -3.824 3.635 3.318 1 98.5 125 LEU B O 1
ATOM 2868 N N . LEU B 1 126 ? -2.188 2.793 2.053 1 98.1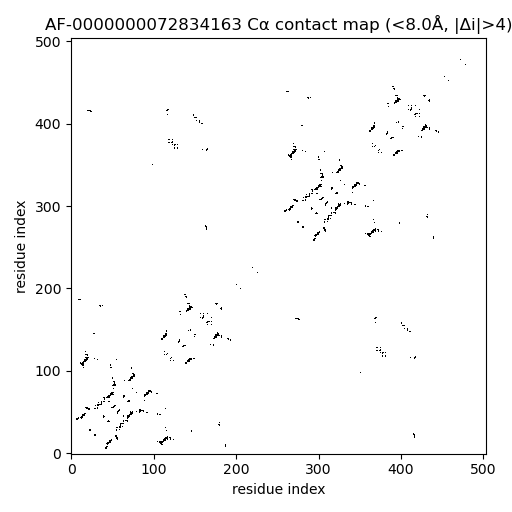9 126 LEU B N 1
ATOM 2869 C CA . LEU B 1 126 ? -2.99 1.63 1.689 1 98.19 126 LEU B CA 1
ATOM 2870 C C . LEU B 1 126 ? -3.26 0.752 2.908 1 98.19 126 LEU B C 1
ATOM 2872 O O . LEU B 1 126 ? -4.309 0.112 2.998 1 98.19 126 LEU B O 1
ATOM 2876 N N . GLU B 1 127 ? -2.359 0.757 3.822 1 97.19 127 GLU B N 1
ATOM 2877 C CA . GLU B 1 127 ? -2.611 -0.002 5.043 1 97.19 127 GLU B CA 1
ATOM 2878 C C . GLU B 1 127 ? -3.82 0.546 5.793 1 97.19 127 GLU B C 1
ATOM 2880 O O . GLU B 1 127 ? -4.707 -0.213 6.188 1 97.19 127 GLU B O 1
ATOM 2885 N N . VAL B 1 128 ? -3.941 1.816 5.941 1 97.81 128 VAL B N 1
ATOM 2886 C CA . VAL B 1 128 ? -5.055 2.367 6.703 1 97.81 128 VAL B CA 1
ATOM 2887 C C . VAL B 1 128 ? -6.348 2.23 5.902 1 97.81 128 VAL B C 1
ATOM 2889 O O . VAL B 1 128 ? -7.426 2.061 6.477 1 97.81 128 VAL B O 1
ATOM 2892 N N . ILE B 1 129 ? -6.266 2.281 4.602 1 97.56 129 ILE B N 1
ATOM 2893 C CA . ILE B 1 129 ? -7.445 2.057 3.773 1 97.56 129 ILE B CA 1
ATOM 2894 C C . ILE B 1 129 ? -7.93 0.621 3.949 1 97.56 129 ILE B C 1
ATOM 2896 O O . ILE B 1 129 ? -9.125 0.382 4.133 1 97.56 129 ILE B O 1
ATOM 2900 N N . THR B 1 130 ? -6.961 -0.306 3.916 1 96.44 130 THR B N 1
ATOM 2901 C CA . THR B 1 130 ? -7.316 -1.71 4.082 1 96.44 130 THR B CA 1
ATOM 2902 C C . THR B 1 130 ? -7.922 -1.954 5.461 1 96.44 130 THR B C 1
ATOM 2904 O O . THR B 1 130 ? -8.883 -2.713 5.598 1 96.44 130 THR B O 1
ATOM 2907 N N . TRP B 1 131 ? -7.398 -1.326 6.477 1 94.81 131 TRP B N 1
ATOM 2908 C CA . TRP B 1 131 ? -7.938 -1.457 7.824 1 94.81 131 TRP B CA 1
ATOM 2909 C C . TRP B 1 131 ? -9.367 -0.929 7.898 1 94.81 131 TRP B C 1
ATOM 2911 O O . TRP B 1 131 ? -10.219 -1.518 8.562 1 94.81 131 TRP B O 1
ATOM 2921 N N . ALA B 1 132 ? -9.617 0.161 7.242 1 94.69 132 ALA B N 1
ATOM 2922 C CA . ALA B 1 132 ? -10.977 0.686 7.176 1 94.69 132 ALA B CA 1
ATOM 2923 C C . ALA B 1 132 ? -11.898 -0.284 6.445 1 94.69 132 ALA B C 1
ATOM 2925 O O . ALA B 1 132 ? -13.016 -0.545 6.898 1 94.69 132 ALA B O 1
ATOM 2926 N N . GLN B 1 133 ? -11.422 -0.814 5.359 1 93.5 133 GLN B N 1
ATOM 2927 C CA . GLN B 1 133 ? -12.18 -1.779 4.574 1 93.5 133 GLN B CA 1
ATOM 2928 C C . GLN B 1 133 ? -12.562 -2.996 5.41 1 93.5 133 GLN B C 1
ATOM 2930 O O . GLN B 1 133 ? -13.656 -3.543 5.262 1 93.5 133 GLN B O 1
ATOM 2935 N N . LEU B 1 134 ? -11.672 -3.391 6.277 1 90.31 134 LEU B N 1
ATOM 2936 C CA . LEU B 1 134 ? -11.867 -4.59 7.086 1 90.31 134 LEU B CA 1
ATOM 2937 C C . LEU B 1 134 ? -12.617 -4.258 8.375 1 90.31 134 LEU B C 1
ATOM 2939 O O . LEU B 1 134 ? -12.844 -5.137 9.203 1 90.31 134 LEU B O 1
ATOM 2943 N N . GLY B 1 135 ? -12.875 -3.012 8.586 1 88.81 135 GLY B N 1
ATOM 2944 C CA . GLY B 1 135 ? -13.664 -2.604 9.742 1 88.81 135 GLY B CA 1
ATOM 2945 C C . GLY B 1 135 ? -12.836 -2.455 11 1 88.81 135 GLY B C 1
ATOM 2946 O O . GLY B 1 135 ? -13.375 -2.438 12.109 1 88.81 135 GLY B O 1
ATOM 2947 N N . ILE B 1 136 ? -11.562 -2.383 10.867 1 89.62 136 ILE B N 1
ATOM 2948 C CA . ILE B 1 136 ? -10.672 -2.234 12.016 1 89.62 136 ILE B CA 1
ATOM 2949 C C . ILE B 1 136 ? -10.766 -0.811 12.555 1 89.62 136 ILE B C 1
ATOM 2951 O O . ILE B 1 136 ? -10.648 -0.593 13.766 1 89.62 136 ILE B O 1
ATOM 2955 N N . HIS B 1 137 ? -10.977 0.167 11.711 1 92.69 137 HIS B N 1
ATOM 2956 C CA . HIS B 1 137 ? -11.281 1.533 12.117 1 92.69 137 HIS B CA 1
ATOM 2957 C C . HIS B 1 137 ? -12.25 2.193 11.148 1 92.69 137 HIS B C 1
ATOM 2959 O O . HIS B 1 137 ? -12.562 1.633 10.094 1 92.69 137 HIS B O 1
ATOM 2965 N N . SER B 1 138 ? -12.688 3.355 11.523 1 93.69 138 SER B N 1
ATOM 2966 C CA . SER B 1 138 ? -13.625 4.082 10.672 1 93.69 138 SER B CA 1
ATOM 2967 C C . SER B 1 138 ? -13.164 5.523 10.453 1 93.69 138 SER B C 1
ATOM 2969 O O . SER B 1 138 ? -13.992 6.41 10.219 1 93.69 138 SER B O 1
ATOM 2971 N N . LYS B 1 139 ? -11.945 5.746 10.586 1 96.06 139 LYS B N 1
ATOM 2972 C CA . LYS B 1 139 ? -11.383 7.09 10.453 1 96.06 139 LYS B CA 1
ATOM 2973 C C . LYS B 1 139 ? -11.297 7.504 8.984 1 96.06 139 LYS B C 1
ATOM 2975 O O . LYS B 1 139 ? -10.961 6.688 8.125 1 96.06 139 LYS B O 1
ATOM 2980 N N . PRO B 1 140 ? -11.578 8.75 8.703 1 96.94 140 PRO B N 1
ATOM 2981 C CA . PRO B 1 140 ? -11.531 9.195 7.309 1 96.94 140 PRO B CA 1
ATOM 2982 C C . PRO B 1 140 ? -10.102 9.289 6.773 1 96.94 140 PRO B C 1
ATOM 2984 O O . PRO B 1 140 ? -9.172 9.586 7.531 1 96.94 140 PRO B O 1
ATOM 2987 N N . VAL B 1 141 ? -9.961 9.047 5.441 1 98.5 141 VAL B N 1
ATOM 2988 C CA . VAL B 1 141 ? -8.672 9.055 4.75 1 98.5 141 VAL B CA 1
ATOM 2989 C C . VAL B 1 141 ? -8.727 10.016 3.566 1 98.5 141 VAL B C 1
ATOM 2991 O O . VAL B 1 141 ? -9.633 9.938 2.734 1 98.5 141 VAL B O 1
ATOM 2994 N N . GLY B 1 142 ? -7.73 10.961 3.521 1 98.75 142 GLY B N 1
ATOM 2995 C CA . GLY B 1 142 ? -7.73 11.961 2.469 1 98.75 142 GLY B CA 1
ATOM 2996 C C . GLY B 1 142 ? -6.41 12.055 1.732 1 98.75 142 GLY B C 1
ATOM 2997 O O . GLY B 1 142 ? -5.348 11.883 2.33 1 98.75 142 GLY B O 1
ATOM 2998 N N . LEU B 1 143 ? -6.488 12.352 0.44 1 98.88 143 LEU B N 1
ATOM 2999 C CA . LEU B 1 143 ? -5.336 12.641 -0.408 1 98.88 143 LEU B CA 1
ATOM 3000 C C . LEU B 1 143 ? -5.258 14.133 -0.72 1 98.88 143 LEU B C 1
ATOM 3002 O O . LEU B 1 143 ? -6.203 14.711 -1.266 1 98.88 143 LEU B O 1
ATOM 3006 N N . LEU B 1 144 ? -4.16 14.703 -0.26 1 98.94 144 LEU B N 1
ATOM 3007 C CA . LEU B 1 144 ? -3.898 16.047 -0.771 1 98.94 144 LEU B CA 1
ATOM 3008 C C . LEU B 1 144 ? -3.307 15.984 -2.174 1 98.94 144 LEU B C 1
ATOM 3010 O O . LEU B 1 144 ? -2.092 15.852 -2.336 1 98.94 144 LEU B O 1
ATOM 3014 N N . ASN B 1 145 ? -4.137 16.156 -3.174 1 98.88 145 ASN B N 1
ATOM 3015 C CA . ASN B 1 145 ? -3.797 15.945 -4.578 1 98.88 145 ASN B CA 1
ATOM 3016 C C . ASN B 1 145 ? -3.191 17.203 -5.203 1 98.88 145 ASN B C 1
ATOM 3018 O O . ASN B 1 145 ? -3.801 17.812 -6.078 1 98.88 145 ASN B O 1
ATOM 3022 N N . VAL B 1 146 ? -1.982 17.438 -4.816 1 98.56 146 VAL B N 1
ATOM 3023 C CA . VAL B 1 146 ? -1.241 18.625 -5.246 1 98.56 146 VAL B CA 1
ATOM 3024 C C . VAL B 1 146 ? -0.905 18.5 -6.73 1 98.56 146 VAL B C 1
ATOM 3026 O O . VAL B 1 146 ? -0.172 17.609 -7.141 1 98.56 146 VAL B O 1
ATOM 3029 N N . ASP B 1 147 ? -1.427 19.344 -7.504 1 97.81 147 ASP B N 1
ATOM 3030 C CA . ASP B 1 147 ? -1.149 19.422 -8.938 1 97.81 147 ASP B CA 1
ATOM 3031 C C . ASP B 1 147 ? -1.35 18.062 -9.602 1 97.81 147 ASP B C 1
ATOM 3033 O O . ASP B 1 147 ? -0.54 17.641 -10.438 1 97.81 147 ASP B O 1
ATOM 3037 N N . GLY B 1 148 ? -2.264 17.406 -9.195 1 98.44 148 GLY B N 1
ATOM 3038 C CA . GLY B 1 148 ? -2.662 16.156 -9.828 1 98.44 148 GLY B CA 1
ATOM 3039 C C . GLY B 1 148 ? -1.74 14.992 -9.5 1 98.44 148 GLY B C 1
ATOM 3040 O O . GLY B 1 148 ? -1.7 14 -10.227 1 98.44 148 GLY B O 1
ATOM 3041 N N . TYR B 1 149 ? -1 15.086 -8.422 1 98.75 149 TYR B N 1
ATOM 3042 C CA . TYR B 1 149 ? -0.014 14.062 -8.086 1 98.75 149 TYR B CA 1
ATOM 3043 C C . TYR B 1 149 ? -0.668 12.695 -7.969 1 98.75 149 TYR B C 1
ATOM 3045 O O . TYR B 1 149 ? -0.091 11.688 -8.383 1 98.75 149 TYR B O 1
ATOM 3053 N N . TYR B 1 150 ? -1.879 12.617 -7.457 1 98.81 150 TYR B N 1
ATOM 3054 C CA . TYR B 1 150 ? -2.525 11.344 -7.168 1 98.81 150 TYR B CA 1
ATOM 3055 C C . TYR B 1 150 ? -3.531 10.984 -8.25 1 98.81 150 TYR B C 1
ATOM 3057 O O . TYR B 1 150 ? -4.316 10.039 -8.094 1 98.81 150 TYR B O 1
ATOM 3065 N N . ASP B 1 151 ? -3.525 11.695 -9.406 1 98.75 151 ASP B N 1
ATOM 3066 C CA . ASP B 1 151 ? -4.52 11.445 -10.445 1 98.75 151 ASP B CA 1
ATOM 3067 C C . ASP B 1 151 ? -4.453 10.008 -10.938 1 98.75 151 ASP B C 1
ATOM 3069 O O . ASP B 1 151 ? -5.48 9.336 -11.078 1 98.75 151 ASP B O 1
ATOM 3073 N N . SER B 1 152 ? -3.277 9.531 -11.219 1 98.75 152 SER B N 1
ATOM 3074 C CA . SER B 1 152 ? -3.129 8.18 -11.75 1 98.75 152 SER B CA 1
ATOM 3075 C C . SER B 1 152 ? -3.49 7.133 -10.703 1 98.75 152 SER B C 1
ATOM 3077 O O . SER B 1 152 ? -4.031 6.078 -11.031 1 98.75 152 SER B O 1
ATOM 3079 N N . LEU B 1 153 ? -3.17 7.367 -9.43 1 98.69 153 LEU B N 1
ATOM 3080 C CA . LEU B 1 153 ? -3.58 6.453 -8.367 1 98.69 153 LEU B CA 1
ATOM 3081 C C . LEU B 1 153 ? -5.098 6.375 -8.273 1 98.69 153 LEU B C 1
ATOM 3083 O O . LEU B 1 153 ? -5.66 5.281 -8.164 1 98.69 153 LEU B O 1
ATOM 3087 N N . LEU B 1 154 ? -5.738 7.543 -8.32 1 98.62 154 LEU B N 1
ATOM 3088 C CA . LEU B 1 154 ? -7.195 7.59 -8.258 1 98.62 154 LEU B CA 1
ATOM 3089 C C . LEU B 1 154 ? -7.812 6.879 -9.461 1 98.62 154 LEU B C 1
ATOM 3091 O O . LEU B 1 154 ? -8.82 6.176 -9.32 1 98.62 154 LEU B O 1
ATOM 3095 N N . ALA B 1 155 ? -7.195 7.047 -10.562 1 98.69 155 ALA B N 1
ATOM 3096 C CA . ALA B 1 155 ? -7.652 6.332 -11.75 1 98.69 155 ALA B CA 1
ATOM 3097 C C . ALA B 1 155 ? -7.535 4.824 -11.562 1 98.69 155 ALA B C 1
ATOM 3099 O O . ALA B 1 155 ? -8.406 4.066 -12.008 1 98.69 155 ALA B O 1
ATOM 3100 N N . PHE B 1 156 ? -6.543 4.426 -10.945 1 98.69 156 PHE B N 1
ATOM 3101 C CA . PHE B 1 156 ? -6.367 3.002 -10.68 1 98.69 156 PHE B CA 1
ATOM 3102 C C . PHE B 1 156 ? -7.473 2.484 -9.766 1 98.69 156 PHE B C 1
ATOM 3104 O O . PHE B 1 156 ? -8.031 1.413 -10.008 1 98.69 156 PHE B O 1
ATOM 3111 N N . ILE B 1 157 ? -7.723 3.197 -8.727 1 98.38 157 ILE B N 1
ATOM 3112 C CA . ILE B 1 157 ? -8.773 2.799 -7.793 1 98.38 157 ILE B CA 1
ATOM 3113 C C . ILE B 1 157 ? -10.109 2.707 -8.531 1 98.38 157 ILE B C 1
ATOM 3115 O O . ILE B 1 157 ? -10.859 1.749 -8.344 1 98.38 157 ILE B O 1
ATOM 3119 N N . ASP B 1 158 ? -10.367 3.652 -9.398 1 98.56 158 ASP B N 1
ATOM 3120 C CA . ASP B 1 158 ? -11.594 3.627 -10.188 1 98.56 158 ASP B CA 1
ATOM 3121 C C . ASP B 1 158 ? -11.633 2.408 -11.109 1 98.56 158 ASP B C 1
ATOM 3123 O O . ASP B 1 158 ? -12.68 1.777 -11.266 1 98.56 158 ASP B O 1
ATOM 3127 N N . LYS B 1 159 ? -10.508 2.107 -11.719 1 98.44 159 LYS B N 1
ATOM 3128 C CA . LYS B 1 159 ? -10.406 0.917 -12.555 1 98.44 159 LYS B CA 1
ATOM 3129 C C . LYS B 1 159 ? -10.711 -0.346 -11.758 1 98.44 159 LYS B C 1
ATOM 3131 O O . LYS B 1 159 ? -11.414 -1.235 -12.234 1 98.44 159 LYS B O 1
ATOM 3136 N N . ALA B 1 160 ? -10.188 -0.452 -10.562 1 98.62 160 ALA B N 1
ATOM 3137 C CA . ALA B 1 160 ? -10.422 -1.6 -9.688 1 98.62 160 ALA B CA 1
ATOM 3138 C C . ALA B 1 160 ? -11.898 -1.722 -9.328 1 98.62 160 ALA B C 1
ATOM 3140 O O . ALA B 1 160 ? -12.43 -2.83 -9.211 1 98.62 160 ALA B O 1
ATOM 3141 N N . VAL B 1 161 ? -12.562 -0.586 -9.109 1 98.38 161 VAL B N 1
ATOM 3142 C CA . VAL B 1 161 ? -14 -0.582 -8.844 1 98.38 161 VAL B CA 1
ATOM 3143 C C . VAL B 1 161 ? -14.758 -1.072 -10.078 1 98.38 161 VAL B C 1
ATOM 3145 O O . VAL B 1 161 ? -15.586 -1.978 -9.984 1 98.38 161 VAL B O 1
ATOM 3148 N N . ASP B 1 162 ? -14.414 -0.513 -11.203 1 98.38 162 ASP B N 1
ATOM 3149 C CA . ASP B 1 162 ? -15.094 -0.838 -12.453 1 98.38 162 ASP B CA 1
ATOM 3150 C C . ASP B 1 162 ? -14.945 -2.318 -12.789 1 98.38 162 ASP B C 1
ATOM 3152 O O . ASP B 1 162 ? -15.859 -2.934 -13.336 1 98.38 162 ASP B O 1
ATOM 3156 N N . ASP B 1 163 ? -13.812 -2.857 -12.414 1 98.5 163 ASP B N 1
ATOM 3157 C CA . ASP B 1 163 ? -13.516 -4.234 -12.789 1 98.5 163 ASP B CA 1
ATOM 3158 C C . ASP B 1 163 ? -13.906 -5.207 -11.68 1 98.5 163 ASP B C 1
ATOM 3160 O O . ASP B 1 163 ? -13.711 -6.418 -11.805 1 98.5 163 ASP B O 1
ATOM 3164 N N . GLY B 1 164 ? -14.406 -4.699 -10.547 1 98.38 164 GLY B N 1
ATOM 3165 C CA . GLY B 1 164 ? -15.07 -5.543 -9.562 1 98.38 164 GLY B CA 1
ATOM 3166 C C . GLY B 1 164 ? -14.141 -6.008 -8.461 1 98.38 164 GLY B C 1
ATOM 3167 O O . GLY B 1 164 ? -14.469 -6.93 -7.711 1 98.38 164 GLY B O 1
ATOM 3168 N N . PHE B 1 165 ? -12.969 -5.359 -8.32 1 98.62 165 PHE B N 1
ATOM 3169 C CA . PHE B 1 165 ? -12.023 -5.781 -7.289 1 98.62 165 PHE B CA 1
ATOM 3170 C C . PHE B 1 165 ? -12.164 -4.922 -6.039 1 98.62 165 PHE B C 1
ATOM 3172 O O . PHE B 1 165 ? -11.695 -5.297 -4.965 1 98.62 165 PHE B O 1
ATOM 3179 N N . ILE B 1 166 ? -12.766 -3.756 -6.188 1 98.06 166 ILE B N 1
ATOM 3180 C CA . ILE B 1 166 ? -13.156 -2.891 -5.082 1 98.06 166 ILE B CA 1
ATOM 3181 C C . ILE B 1 166 ? -14.648 -2.596 -5.164 1 98.06 166 ILE B C 1
ATOM 3183 O O . ILE B 1 166 ? -15.172 -2.264 -6.234 1 98.06 166 ILE B O 1
ATOM 3187 N N . GLN B 1 167 ? -15.336 -2.795 -4.055 1 96.62 167 GLN B N 1
ATOM 3188 C CA . GLN B 1 167 ? -16.766 -2.457 -4.051 1 96.62 167 GLN B CA 1
ATOM 3189 C C . GLN B 1 167 ? -16.969 -0.954 -4.211 1 96.62 167 GLN B C 1
ATOM 3191 O O . GLN B 1 167 ? -16.219 -0.153 -3.656 1 96.62 167 GLN B O 1
ATOM 3196 N N . PRO B 1 168 ? -18 -0.637 -4.914 1 95.69 168 PRO B N 1
ATOM 3197 C CA . PRO B 1 168 ? -18.266 0.787 -5.141 1 95.69 168 PRO B CA 1
ATOM 3198 C C . PRO B 1 168 ? -18.328 1.589 -3.84 1 95.69 168 PRO B C 1
ATOM 3200 O O . PRO B 1 168 ? -17.781 2.691 -3.764 1 95.69 168 PRO B O 1
ATOM 3203 N N . ILE B 1 169 ? -18.875 1.094 -2.793 1 92.69 169 ILE B N 1
ATOM 3204 C CA . ILE B 1 169 ? -19.016 1.806 -1.528 1 92.69 169 ILE B CA 1
ATOM 3205 C C . ILE B 1 169 ? -17.641 2.059 -0.911 1 92.69 169 ILE B C 1
ATOM 3207 O O . ILE B 1 169 ? -17.453 3.053 -0.207 1 92.69 169 ILE B O 1
ATOM 3211 N N . GLN B 1 170 ? -16.719 1.17 -1.228 1 94.81 170 GLN B N 1
ATOM 3212 C CA . GLN B 1 170 ? -15.383 1.291 -0.651 1 94.81 170 GLN B CA 1
ATOM 3213 C C . GLN B 1 170 ? -14.555 2.336 -1.394 1 94.81 170 GLN B C 1
ATOM 3215 O O . GLN B 1 170 ? -13.484 2.736 -0.926 1 94.81 170 GLN B O 1
ATOM 3220 N N . ARG B 1 171 ? -15.023 2.785 -2.566 1 95.19 171 ARG B N 1
ATOM 3221 C CA . ARG B 1 171 ? -14.375 3.896 -3.256 1 95.19 171 ARG B CA 1
ATOM 3222 C C . ARG B 1 171 ? -14.43 5.168 -2.416 1 95.19 171 ARG B C 1
ATOM 3224 O O . ARG B 1 171 ? -13.531 6.004 -2.484 1 95.19 171 ARG B O 1
ATOM 3231 N N . ARG B 1 172 ? -15.375 5.242 -1.514 1 90.19 172 ARG B N 1
ATOM 3232 C CA . ARG B 1 172 ? -15.641 6.445 -0.729 1 90.19 172 ARG B CA 1
ATOM 3233 C C . ARG B 1 172 ? -14.703 6.539 0.466 1 90.19 172 ARG B C 1
ATOM 3235 O O . ARG B 1 172 ? -14.625 7.578 1.125 1 90.19 172 ARG B O 1
ATOM 3242 N N . LEU B 1 173 ? -14.008 5.477 0.716 1 91.44 173 LEU B N 1
ATOM 3243 C CA . LEU B 1 173 ? -13.07 5.461 1.832 1 91.44 173 LEU B CA 1
ATOM 3244 C C . LEU B 1 173 ? -11.977 6.504 1.632 1 91.44 173 LEU B C 1
ATOM 3246 O O . LEU B 1 173 ? -11.312 6.906 2.59 1 91.44 173 LEU B O 1
ATOM 3250 N N . VAL B 1 174 ? -11.812 6.918 0.378 1 95.75 174 VAL B N 1
ATOM 3251 C CA . VAL B 1 174 ? -10.734 7.84 0.047 1 95.75 174 VAL B CA 1
ATOM 3252 C C . VAL B 1 174 ? -11.312 9.109 -0.579 1 95.75 174 VAL B C 1
ATOM 3254 O O . VAL B 1 174 ? -11.977 9.047 -1.619 1 95.75 174 VAL B O 1
ATOM 3257 N N . VAL B 1 175 ? -11.047 10.242 0.04 1 96.81 175 VAL B N 1
ATOM 3258 C CA . VAL B 1 175 ? -11.438 11.523 -0.545 1 96.81 175 VAL B CA 1
ATOM 3259 C C . VAL B 1 175 ? -10.195 12.32 -0.931 1 96.81 175 VAL B C 1
ATOM 3261 O O . VAL B 1 175 ? -9.102 12.047 -0.432 1 96.81 175 VAL B O 1
ATOM 3264 N N . SER B 1 176 ? -10.359 13.219 -1.882 1 98.5 176 SER B N 1
ATOM 3265 C CA . SER B 1 176 ? -9.211 14.008 -2.326 1 98.5 176 SER B CA 1
ATOM 3266 C C . SER B 1 176 ? -9.586 15.477 -2.52 1 98.5 176 SER B C 1
ATOM 3268 O O . SER B 1 176 ? -10.758 15.797 -2.715 1 98.5 176 SER B O 1
ATOM 3270 N N . ALA B 1 177 ? -8.672 16.328 -2.326 1 98.69 177 ALA B N 1
ATOM 3271 C CA . ALA B 1 177 ? -8.766 17.75 -2.617 1 98.69 177 ALA B CA 1
ATOM 3272 C C . ALA B 1 177 ? -7.414 18.312 -3.051 1 98.69 177 ALA B C 1
ATOM 3274 O O . ALA B 1 177 ? -6.375 17.688 -2.824 1 98.69 177 ALA B O 1
ATOM 3275 N N . THR B 1 178 ? -7.418 19.531 -3.65 1 98.38 178 THR B N 1
ATOM 3276 C CA . THR B 1 178 ? -6.195 20.094 -4.219 1 98.38 178 THR B CA 1
ATOM 3277 C C . THR B 1 178 ? -5.523 21.031 -3.232 1 98.38 178 THR B C 1
ATOM 3279 O O . THR B 1 178 ? -4.383 21.453 -3.441 1 98.38 178 THR B O 1
ATOM 3282 N N . ASN B 1 179 ? -6.258 21.359 -2.146 1 98 179 ASN B N 1
ATOM 3283 C CA . ASN B 1 179 ? -5.672 22.219 -1.119 1 98 179 ASN B CA 1
ATOM 3284 C C . ASN B 1 179 ? -6.043 21.75 0.284 1 98 179 ASN B C 1
ATOM 3286 O O . ASN B 1 179 ? -7.031 21.031 0.461 1 98 179 ASN B O 1
ATOM 3290 N N . ALA B 1 180 ? -5.277 22.203 1.239 1 98.56 180 ALA B N 1
ATOM 3291 C CA . ALA B 1 180 ? -5.344 21.703 2.611 1 98.56 180 ALA B CA 1
ATOM 3292 C C . ALA B 1 180 ? -6.688 22.047 3.252 1 98.56 180 ALA B C 1
ATOM 3294 O O . ALA B 1 180 ? -7.312 21.188 3.885 1 98.56 180 ALA B O 1
ATOM 3295 N N . GLY B 1 181 ? -7.137 23.25 3.09 1 97.69 181 GLY B N 1
ATOM 3296 C CA . GLY B 1 181 ? -8.391 23.672 3.697 1 97.69 181 GLY B CA 1
ATOM 3297 C C . GLY B 1 181 ? -9.578 22.844 3.248 1 97.69 181 GLY B C 1
ATOM 3298 O O . GLY B 1 181 ? -10.344 22.344 4.074 1 97.69 181 GLY B O 1
ATOM 3299 N N . ASP B 1 182 ? -9.703 22.656 1.962 1 98.12 182 ASP B N 1
ATOM 3300 C CA . ASP B 1 182 ? -10.797 21.859 1.396 1 98.12 182 ASP B CA 1
ATOM 3301 C C . ASP B 1 182 ? -10.711 20.406 1.857 1 98.12 182 ASP B C 1
ATOM 3303 O O . ASP B 1 182 ? -11.734 19.781 2.152 1 98.12 182 ASP B O 1
ATOM 3307 N N . LEU B 1 183 ? -9.531 19.906 1.919 1 98.62 183 LEU B N 1
ATOM 3308 C CA . LEU B 1 183 ? -9.375 18.5 2.289 1 98.62 183 LEU B CA 1
ATOM 3309 C C . LEU B 1 183 ? -9.797 18.266 3.738 1 98.62 183 LEU B C 1
ATOM 3311 O O . LEU B 1 183 ? -10.539 17.328 4.031 1 98.62 183 LEU B O 1
ATOM 3315 N N . VAL B 1 184 ? -9.312 19.109 4.656 1 97.75 184 VAL B N 1
ATOM 3316 C CA . VAL B 1 184 ? -9.648 18.938 6.066 1 97.75 184 VAL B CA 1
ATOM 3317 C C . VAL B 1 184 ? -11.156 19.078 6.262 1 97.75 184 VAL B C 1
ATOM 3319 O O . VAL B 1 184 ? -11.758 18.312 7.027 1 97.75 184 VAL B O 1
ATOM 3322 N N . GLN B 1 185 ? -11.758 19.953 5.527 1 96.19 185 GLN B N 1
ATOM 3323 C CA . GLN B 1 185 ? -13.203 20.109 5.598 1 96.19 185 GLN B CA 1
ATOM 3324 C C . GLN B 1 185 ? -13.914 18.844 5.129 1 96.19 185 GLN B C 1
ATOM 3326 O O . GLN B 1 185 ? -14.867 18.375 5.77 1 96.19 185 GLN B O 1
ATOM 3331 N N . LYS B 1 186 ? -13.508 18.312 4.031 1 96.88 186 LYS B N 1
ATOM 3332 C CA . LYS B 1 186 ? -14.094 17.094 3.514 1 96.88 186 LYS B CA 1
ATOM 3333 C C . LYS B 1 186 ? -13.961 15.945 4.52 1 96.88 186 LYS B C 1
ATOM 3335 O O . LYS B 1 186 ? -14.891 15.164 4.703 1 96.88 186 LYS B O 1
ATOM 3340 N N . LEU B 1 187 ? -12.812 15.883 5.125 1 97.62 187 LEU B N 1
ATOM 3341 C CA . LEU B 1 187 ? -12.562 14.836 6.109 1 97.62 187 LEU B CA 1
ATOM 3342 C C . LEU B 1 187 ? -13.477 14.992 7.312 1 97.62 187 LEU B C 1
ATOM 3344 O O . LEU B 1 187 ? -13.969 14 7.859 1 97.62 187 LEU B O 1
ATOM 3348 N N . GLU B 1 188 ? -13.711 16.203 7.75 1 94.69 188 GLU B N 1
ATOM 3349 C CA . GLU B 1 188 ? -14.602 16.453 8.883 1 94.69 188 GLU B CA 1
ATOM 3350 C C . GLU B 1 188 ? -16.031 16.047 8.555 1 94.69 188 GLU B C 1
ATOM 3352 O O . GLU B 1 188 ? -16.734 15.477 9.398 1 94.69 188 GLU B O 1
ATOM 3357 N N . VAL B 1 189 ? -16.438 16.359 7.355 1 92.81 189 VAL B N 1
ATOM 3358 C CA . VAL B 1 189 ? -17.766 15.969 6.918 1 92.81 189 VAL B CA 1
ATOM 3359 C C . VAL B 1 189 ? -17.891 14.445 6.902 1 92.81 189 VAL B C 1
ATOM 3361 O O . VAL B 1 189 ? -18.875 13.891 7.375 1 92.81 189 VAL B O 1
ATOM 3364 N N . MET B 1 190 ? -16.875 13.828 6.406 1 92.62 190 MET B N 1
ATOM 3365 C CA . MET B 1 190 ? -16.875 12.375 6.355 1 92.62 190 MET B CA 1
ATOM 3366 C C . MET B 1 190 ? -16.906 11.773 7.758 1 92.62 190 MET B C 1
ATOM 3368 O O . MET B 1 190 ? -17.625 10.797 8 1 92.62 190 MET B O 1
ATOM 3372 N N . ALA B 1 191 ? -16.141 12.344 8.641 1 91 191 ALA B N 1
ATOM 3373 C CA . ALA B 1 191 ? -16.109 11.867 10.023 1 91 191 ALA B CA 1
ATOM 3374 C C . ALA B 1 191 ? -17.5 11.977 10.664 1 91 191 ALA B C 1
ATOM 3376 O O . ALA B 1 191 ? -17.891 11.102 11.438 1 91 191 ALA B O 1
ATOM 3377 N N . ALA B 1 192 ? -18.188 13 10.352 1 85.94 192 ALA B N 1
ATOM 3378 C CA . ALA B 1 192 ? -19.531 13.203 10.883 1 85.94 192 ALA B CA 1
ATOM 3379 C C . ALA B 1 192 ? -20.516 12.164 10.344 1 85.94 192 ALA B C 1
ATOM 3381 O O . ALA B 1 192 ? -21.391 11.695 11.07 1 85.94 192 ALA B O 1
ATOM 3382 N N . LEU B 1 193 ? -20.312 11.789 9.141 1 80.19 193 LEU B N 1
ATOM 3383 C CA . LEU B 1 193 ? -21.188 10.812 8.492 1 80.19 193 LEU B CA 1
ATOM 3384 C C . LEU B 1 193 ? -20.906 9.414 9.023 1 80.19 193 LEU B C 1
ATOM 3386 O O . LEU B 1 193 ? -21.828 8.602 9.133 1 80.19 193 LEU B O 1
ATOM 3390 N N . LEU B 1 194 ? -19.703 9.141 9.258 1 72.81 194 LEU B N 1
ATOM 3391 C CA . LEU B 1 194 ? -19.312 7.828 9.758 1 72.81 194 LEU B CA 1
ATOM 3392 C C . LEU B 1 194 ? -19.797 7.633 11.188 1 72.81 194 LEU B C 1
ATOM 3394 O O . LEU B 1 194 ? -20.062 6.508 11.617 1 72.81 194 LEU B O 1
ATOM 3398 N N . PHE B 1 195 ? -19.75 8.578 12.062 1 58.06 195 PHE B N 1
ATOM 3399 C CA . PHE B 1 195 ? -20.203 8.508 13.445 1 58.06 195 PHE B CA 1
ATOM 3400 C C . PHE B 1 195 ? -21.734 8.398 13.516 1 58.06 195 PHE B C 1
ATOM 3402 O O . PHE B 1 195 ? -22.281 7.852 14.477 1 58.06 195 PHE B O 1
ATOM 3409 N N . THR B 1 196 ? -22.328 9.203 12.664 1 50.25 196 THR B N 1
ATOM 3410 C CA . THR B 1 196 ? -23.781 9.125 12.766 1 50.25 196 THR B CA 1
ATOM 3411 C C . THR B 1 196 ? -24.297 7.777 12.266 1 50.25 196 THR B C 1
ATOM 3413 O O . THR B 1 196 ? -24.031 7.395 11.125 1 50.25 196 THR B O 1
ATOM 3416 N N . ASP B 1 197 ? -23.812 6.676 13.016 1 44.59 197 ASP B N 1
ATOM 3417 C CA . ASP B 1 197 ? -24.453 5.395 12.75 1 44.59 197 ASP B CA 1
ATOM 3418 C C . ASP B 1 197 ? -25.625 5.562 11.789 1 44.59 197 ASP B C 1
ATOM 3420 O O . ASP B 1 197 ? -26.672 4.934 11.961 1 44.59 197 ASP B O 1
ATOM 3424 N N . LEU B 1 198 ? -25.859 6.695 11.219 1 38.69 198 LEU B N 1
ATOM 3425 C CA . LEU B 1 198 ? -27.078 6.812 10.422 1 38.69 198 LEU B CA 1
ATOM 3426 C C . LEU B 1 198 ? -27.203 5.652 9.445 1 38.69 198 LEU B C 1
ATOM 3428 O O . LEU B 1 198 ? -26.234 5.309 8.758 1 38.69 198 LEU B O 1
ATOM 3432 N N . PRO B 1 199 ? -28.141 4.746 9.633 1 37.09 199 PRO B N 1
ATOM 3433 C CA . PRO B 1 199 ? -28.375 3.641 8.703 1 37.09 199 PRO B CA 1
ATOM 3434 C C . PRO B 1 199 ? -27.906 3.951 7.281 1 37.09 199 PRO B C 1
ATOM 3436 O O . PRO B 1 199 ? -27.578 5.102 6.973 1 37.09 199 PRO B O 1
ATOM 3439 N N . TYR B 1 200 ? -28.5 3.178 6.211 1 36.28 200 TYR B N 1
ATOM 3440 C CA . TYR B 1 200 ? -28.438 3.102 4.758 1 36.28 200 TYR B CA 1
ATOM 3441 C C . TYR B 1 200 ? -28.5 4.492 4.137 1 36.28 200 TYR B C 1
ATOM 3443 O O . TYR B 1 200 ? -29.578 5.031 3.912 1 36.28 200 TYR B O 1
ATOM 3451 N N . TRP B 1 201 ? -27.828 5.473 4.59 1 39.16 201 TRP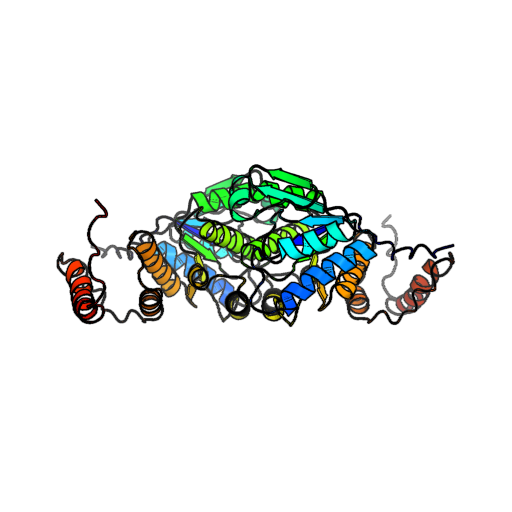 B N 1
ATOM 3452 C CA . TRP B 1 201 ? -28 6.594 3.67 1 39.16 201 TRP B CA 1
ATOM 3453 C C . TRP B 1 201 ? -27.688 6.172 2.238 1 39.16 201 TRP B C 1
ATOM 3455 O O . TRP B 1 201 ? -26.672 5.512 1.984 1 39.16 201 TRP B O 1
ATOM 3465 N N . PRO B 1 202 ? -28.594 6.234 1.358 1 38.12 202 PRO B N 1
ATOM 3466 C CA . PRO B 1 202 ? -28.266 5.84 -0.016 1 38.12 202 PRO B CA 1
ATOM 3467 C C . PRO B 1 202 ? -26.984 6.48 -0.529 1 38.12 202 PRO B C 1
ATOM 3469 O O . PRO B 1 202 ? -26.641 7.602 -0.133 1 38.12 202 PRO B O 1
ATOM 3472 N N . PRO B 1 203 ? -26.047 5.676 -0.883 1 39.88 203 PRO B N 1
ATOM 3473 C CA . PRO B 1 203 ? -24.797 6.133 -1.494 1 39.88 203 PRO B CA 1
ATOM 3474 C C . PRO B 1 203 ? -24.953 7.445 -2.254 1 39.88 203 PRO B C 1
ATOM 3476 O O . PRO B 1 203 ? -24 8.211 -2.381 1 39.88 203 PRO B O 1
ATOM 3479 N N . SER B 1 204 ? -26.156 7.742 -2.682 1 40.81 204 SER B N 1
ATOM 3480 C CA . SER B 1 204 ? -26.391 8.914 -3.523 1 40.81 204 SER B CA 1
ATOM 3481 C C . SER B 1 204 ? -26.281 10.203 -2.719 1 40.81 204 SER B C 1
ATOM 3483 O O . SER B 1 204 ? -25.844 11.234 -3.242 1 40.81 204 SER B O 1
ATOM 3485 N N . LEU B 1 205 ? -26.781 10.227 -1.568 1 42.22 205 LEU B N 1
ATOM 3486 C CA . LEU B 1 205 ? -26.797 11.484 -0.824 1 42.22 205 LEU B CA 1
ATOM 3487 C C . LEU B 1 205 ? -25.406 11.867 -0.351 1 42.22 205 LEU B C 1
ATOM 3489 O O . LEU B 1 205 ? -25.062 13.047 -0.304 1 42.22 205 LEU B O 1
ATOM 3493 N N . LEU B 1 206 ? -24.688 10.891 -0.012 1 43.56 206 LEU B N 1
ATOM 3494 C CA . LEU B 1 206 ? -23.312 11.133 0.427 1 43.56 206 LEU B CA 1
ATOM 3495 C C . LEU B 1 206 ? -22.484 11.742 -0.696 1 43.56 206 LEU B C 1
ATOM 3497 O O . LEU B 1 206 ? -21.703 12.664 -0.459 1 43.56 206 LEU B O 1
ATOM 3501 N N . LEU B 1 207 ? -22.641 11.297 -1.868 1 43.97 207 LEU B N 1
ATOM 3502 C CA . LEU B 1 207 ? -21.922 11.844 -3.014 1 43.97 207 LEU B CA 1
ATOM 3503 C C . LEU B 1 207 ? -22.297 13.305 -3.238 1 43.97 207 LEU B C 1
ATOM 3505 O O . LEU B 1 207 ? -21.438 14.117 -3.6 1 43.97 207 LEU B O 1
ATOM 3509 N N . TYR B 1 208 ? -23.578 13.633 -3.07 1 39.84 208 TYR B N 1
ATOM 3510 C CA . TYR B 1 208 ? -24.031 15.008 -3.262 1 39.84 208 TYR B CA 1
ATOM 3511 C C . TYR B 1 208 ? -23.406 15.945 -2.242 1 39.84 208 TYR B C 1
ATOM 3513 O O . TYR B 1 208 ? -23.016 17.062 -2.578 1 39.84 208 TYR B O 1
ATOM 3521 N N . ALA B 1 209 ? -23.344 15.453 -1.068 1 41.94 209 ALA B N 1
ATOM 3522 C CA . ALA B 1 209 ? -22.797 16.312 -0.025 1 41.94 209 ALA B CA 1
ATOM 3523 C C . ALA B 1 209 ? -21.297 16.562 -0.239 1 41.94 209 ALA B C 1
ATOM 3525 O O . ALA B 1 209 ? -20.797 17.656 0.004 1 41.94 209 ALA B O 1
ATOM 3526 N N . LEU B 1 210 ? -20.609 15.547 -0.694 1 45.16 210 LEU B N 1
ATOM 3527 C CA . LEU B 1 210 ? -19.156 15.648 -0.885 1 45.16 210 LEU B CA 1
ATOM 3528 C C . LEU B 1 210 ? -18.828 16.484 -2.109 1 45.16 210 LEU B C 1
ATOM 3530 O O . LEU B 1 210 ? -17.781 17.125 -2.166 1 45.16 210 LEU B O 1
ATOM 3534 N N . ASN B 1 211 ? -19.625 16.406 -3.174 1 40.91 211 ASN B N 1
ATOM 3535 C CA . ASN B 1 211 ? -19.406 17.188 -4.387 1 40.91 211 ASN B CA 1
ATOM 3536 C C . ASN B 1 211 ? -19.984 18.594 -4.258 1 40.91 211 ASN B C 1
ATOM 3538 O O . ASN B 1 211 ? -19.844 19.406 -5.168 1 40.91 211 ASN B O 1
ATOM 3542 N N . SER B 1 212 ? -20.906 18.875 -3.309 1 34.44 212 SER B N 1
ATOM 3543 C CA . SER B 1 212 ? -21.516 20.203 -3.215 1 34.44 212 SER B CA 1
ATOM 3544 C C . SER B 1 212 ? -20.547 21.203 -2.578 1 34.44 212 SER B C 1
ATOM 3546 O O . SER B 1 212 ? -19.906 20.891 -1.566 1 34.44 212 SER B O 1
ATOM 3548 N N . THR B 1 213 ? -19.984 22.062 -3.344 1 34.97 213 THR B N 1
ATOM 3549 C CA . THR B 1 213 ? -19.312 23.25 -2.844 1 34.97 213 THR B CA 1
ATOM 3550 C C . THR B 1 213 ? -20.094 23.875 -1.693 1 34.97 213 THR B C 1
ATOM 3552 O O . THR B 1 213 ? -21.297 24.141 -1.819 1 34.97 213 THR B O 1
ATOM 3555 N N . PRO B 1 214 ? -19.703 23.688 -0.46 1 33.5 214 PRO B N 1
ATOM 3556 C CA . PRO B 1 214 ? -20.453 24.312 0.622 1 33.5 214 PRO B CA 1
ATOM 3557 C C . PRO B 1 214 ? -20.703 25.797 0.38 1 33.5 214 PRO B C 1
ATOM 3559 O O . PRO B 1 214 ? -19.766 26.609 0.466 1 33.5 214 PRO B O 1
ATOM 3562 N N . ASN B 1 215 ? -21.203 26.281 -0.684 1 30.47 215 ASN B N 1
ATOM 3563 C CA . ASN B 1 215 ? -21.609 27.688 -0.511 1 30.47 215 ASN B CA 1
ATOM 3564 C C . ASN B 1 215 ? -22.531 27.859 0.685 1 30.47 215 ASN B C 1
ATOM 3566 O O . ASN B 1 215 ? -23.391 28.734 0.681 1 30.47 215 ASN B O 1
ATOM 3570 N N . THR B 1 216 ? -22.859 26.797 1.493 1 30.91 216 THR B N 1
ATOM 3571 C CA . THR B 1 216 ? -23.828 27.125 2.533 1 30.91 216 THR B CA 1
ATOM 3572 C C . THR B 1 216 ? -23.203 28.031 3.588 1 30.91 216 THR B C 1
ATOM 3574 O O . THR B 1 216 ? -22.047 27.859 3.955 1 30.91 216 THR B O 1
ATOM 3577 N N . ASP B 1 217 ? -23.672 29.25 3.658 1 28.23 217 ASP B N 1
ATOM 3578 C CA . ASP B 1 217 ? -23.453 30.219 4.73 1 28.23 217 ASP B CA 1
ATOM 3579 C C . ASP B 1 217 ? -23.484 29.531 6.098 1 28.23 217 ASP B C 1
ATOM 3581 O O . ASP B 1 217 ? -24.531 29.078 6.543 1 28.23 217 ASP B O 1
ATOM 3585 N N . TRP B 1 218 ? -22.438 28.922 6.48 1 30.69 218 TRP B N 1
ATOM 3586 C CA . TRP B 1 218 ? -22.234 28.297 7.781 1 30.69 218 TRP B CA 1
ATOM 3587 C C . TRP B 1 218 ? -22.5 29.281 8.914 1 30.69 218 TRP B C 1
ATOM 3589 O O . TRP B 1 218 ? -22.188 29.016 10.07 1 30.69 218 TRP B O 1
ATOM 3599 N N . SER B 1 219 ? -22.984 30.484 8.594 1 27.84 219 SER B N 1
ATOM 3600 C CA . SER B 1 219 ? -23.312 31.344 9.719 1 27.84 219 SER B CA 1
ATOM 3601 C C . SER B 1 219 ? -24.406 30.75 10.586 1 27.84 219 SER B C 1
ATOM 3603 O O . SER B 1 219 ? -24.875 31.375 11.539 1 27.84 219 SER B O 1
ATOM 3605 N N . CYS B 1 220 ? -25.234 29.75 9.992 1 28.14 220 CYS B N 1
ATOM 3606 C CA . CYS B 1 220 ? -26.328 29.297 10.844 1 28.14 220 CYS B CA 1
ATOM 3607 C C . CYS B 1 220 ? -25.797 28.438 11.992 1 28.14 220 CYS B C 1
ATOM 3609 O O . CYS B 1 220 ? -25.719 27.203 11.859 1 28.14 220 CYS B O 1
ATOM 3611 N N . ARG B 1 221 ? -24.781 28.812 12.766 1 31.22 221 ARG B N 1
ATOM 3612 C CA . ARG B 1 221 ? -24.047 28.188 13.867 1 31.22 221 ARG B CA 1
ATOM 3613 C C . ARG B 1 221 ? -25.016 27.672 14.922 1 31.22 221 ARG B C 1
ATOM 3615 O O . ARG B 1 221 ? -24.828 26.562 15.453 1 31.22 221 ARG B O 1
ATOM 3622 N N . ASN B 1 222 ? -25.672 28.531 15.852 1 26.78 222 ASN B N 1
ATOM 3623 C CA . ASN B 1 222 ? -26.156 28.344 17.219 1 26.78 222 ASN B CA 1
ATOM 3624 C C . ASN B 1 222 ? -27.516 27.641 17.25 1 26.78 222 ASN B C 1
ATOM 3626 O O . ASN B 1 222 ? -28.094 27.453 18.312 1 26.78 222 ASN B O 1
ATOM 3630 N N . THR B 1 223 ? -28.531 27.953 16.359 1 25.78 223 THR B N 1
ATOM 3631 C CA . THR B 1 223 ? -29.875 27.672 16.875 1 25.78 223 THR B CA 1
ATOM 3632 C C . THR B 1 223 ? -30.203 26.188 16.734 1 25.78 223 THR B C 1
ATOM 3634 O O . THR B 1 223 ? -29.781 25.531 15.773 1 25.78 223 THR B O 1
ATOM 3637 N N . SER B 1 224 ? -30.844 25.406 17.828 1 27.88 224 SER B N 1
ATOM 3638 C CA . SER B 1 224 ? -31.422 24.094 18.094 1 27.88 224 SER B CA 1
ATOM 3639 C C . SER B 1 224 ? -32.219 23.594 16.891 1 27.88 224 SER B C 1
ATOM 3641 O O . SER B 1 224 ? -32.469 22.391 16.75 1 27.88 224 SER B O 1
ATOM 3643 N N . LEU B 1 225 ? -32.906 24.5 16.109 1 27.23 225 LEU B N 1
ATOM 3644 C CA . LEU B 1 225 ? -33.938 24.203 15.125 1 27.23 225 LEU B CA 1
ATOM 3645 C C . LEU B 1 225 ? -33.312 23.703 13.82 1 27.23 225 LEU B C 1
ATOM 3647 O O . LEU B 1 225 ? -34.031 23.312 12.898 1 27.23 225 LEU B O 1
ATOM 3651 N N . CYS B 1 226 ? -32.094 24.125 13.516 1 28.45 226 CYS B N 1
ATOM 3652 C CA . CYS B 1 226 ? -31.656 23.828 12.156 1 28.45 226 CYS B CA 1
ATOM 3653 C C . CYS B 1 226 ? -31.328 22.344 12 1 28.45 226 CYS B C 1
ATOM 3655 O O . CYS B 1 226 ? -30.922 21.906 10.93 1 28.45 226 CYS B O 1
ATOM 3657 N N . ARG B 1 227 ? -31.047 21.672 13.086 1 30.25 227 ARG B N 1
ATOM 3658 C CA . ARG B 1 227 ? -30.766 20.25 13 1 30.25 227 ARG B CA 1
ATOM 3659 C C . ARG B 1 227 ? -31.938 19.484 12.406 1 30.25 227 ARG B C 1
ATOM 3661 O O . ARG B 1 227 ? -31.75 18.5 11.703 1 30.25 227 ARG B O 1
ATOM 3668 N N . THR B 1 228 ? -33.188 19.828 12.828 1 30.23 228 THR B N 1
ATOM 3669 C CA . THR B 1 228 ? -34.406 19.062 12.562 1 30.23 228 THR B CA 1
ATOM 3670 C C . THR B 1 228 ? -34.906 19.312 11.141 1 30.23 228 THR B C 1
ATOM 3672 O O . THR B 1 228 ? -35.625 18.484 10.578 1 30.23 228 THR B O 1
ATOM 3675 N N . THR B 1 229 ? -34.688 20.562 10.641 1 29.69 229 THR B N 1
ATOM 3676 C CA . THR B 1 229 ? -35.438 20.875 9.422 1 29.69 229 THR B CA 1
ATOM 3677 C C . THR B 1 229 ? -34.781 20.203 8.211 1 29.69 229 THR B C 1
ATOM 3679 O O . THR B 1 229 ? -35.438 19.906 7.223 1 29.69 229 THR B O 1
ATOM 3682 N N . TRP B 1 230 ? -33.438 20.172 8.227 1 31.03 230 TRP B N 1
ATOM 3683 C CA . TRP B 1 230 ? -32.938 19.547 7.012 1 31.03 230 TRP B CA 1
ATOM 3684 C C . TRP B 1 230 ? -33.312 18.078 6.941 1 31.03 230 TRP B C 1
ATOM 3686 O O . TRP B 1 230 ? -33.531 17.531 5.855 1 31.03 230 TRP B O 1
ATOM 3696 N N . LEU B 1 231 ? -33.531 17.438 8.125 1 31.03 231 LEU B N 1
ATOM 3697 C CA . LEU B 1 231 ? -34.062 16.078 8.156 1 31.03 231 LEU B CA 1
ATOM 3698 C C . LEU B 1 231 ? -35.5 16.031 7.676 1 31.03 231 LEU B C 1
ATOM 3700 O O . LEU B 1 231 ? -35.906 15.078 6.992 1 31.03 231 LEU B O 1
ATOM 3704 N N . LEU B 1 232 ? -36.281 17.047 8.062 1 31.16 232 LEU B N 1
ATOM 3705 C CA . LEU B 1 232 ? -37.719 16.984 7.809 1 31.16 232 LEU B CA 1
ATOM 3706 C C . LEU B 1 232 ? -38.031 17.219 6.332 1 31.16 232 LEU B C 1
ATOM 3708 O O . LEU B 1 232 ? -39 16.688 5.797 1 31.16 232 LEU B O 1
ATOM 3712 N N . GLY B 1 233 ? -37.375 18.203 5.781 1 30.38 233 GLY B N 1
ATOM 3713 C CA . GLY B 1 233 ? -37.75 18.422 4.395 1 30.38 233 GLY B CA 1
ATOM 3714 C C . GLY B 1 233 ? -37.5 17.203 3.516 1 30.38 233 GLY B C 1
ATOM 3715 O O . GLY B 1 233 ? -38.281 16.922 2.604 1 30.38 233 GLY B O 1
ATOM 3716 N N . PHE B 1 234 ? -36.375 16.516 3.771 1 30.94 234 PHE B N 1
ATOM 3717 C CA . PHE B 1 234 ? -36.125 15.359 2.92 1 30.94 234 PHE B CA 1
ATOM 3718 C C . PHE B 1 234 ? -36.969 14.164 3.336 1 30.94 234 PHE B C 1
ATOM 3720 O O . PHE B 1 234 ? -37.062 13.188 2.592 1 30.94 234 PHE B O 1
ATOM 3727 N N . ALA B 1 235 ? -37.375 14.062 4.594 1 29.41 235 ALA B N 1
ATOM 3728 C CA . ALA B 1 235 ? -38.281 12.992 4.992 1 29.41 235 ALA B CA 1
ATOM 3729 C C . ALA B 1 235 ? -39.625 13.133 4.285 1 29.41 235 ALA B C 1
ATOM 3731 O O . ALA B 1 235 ? -40.406 12.164 4.195 1 29.41 235 ALA B O 1
ATOM 3732 N N . GLY B 1 236 ? -40.031 14.328 3.98 1 28.92 236 GLY B N 1
ATOM 3733 C CA . GLY B 1 236 ? -41.375 14.453 3.418 1 28.92 236 GLY B CA 1
ATOM 3734 C C . GLY B 1 236 ? -41.5 13.805 2.053 1 28.92 236 GLY B C 1
ATOM 3735 O O . GLY B 1 236 ? -42.562 13.289 1.705 1 28.92 236 GLY B O 1
ATOM 3736 N N . ARG B 1 237 ? -40.469 13.945 1.234 1 30.3 237 ARG B N 1
ATOM 3737 C CA . ARG B 1 237 ? -40.75 13.445 -0.107 1 30.3 237 ARG B CA 1
ATOM 3738 C C . ARG B 1 237 ? -40.625 11.93 -0.16 1 30.3 237 ARG B C 1
ATOM 3740 O O . ARG B 1 237 ? -41.031 11.305 -1.139 1 30.3 237 ARG B O 1
ATOM 3747 N N . TRP B 1 238 ? -39.875 11.367 0.816 1 27.98 238 TRP B N 1
ATOM 3748 C CA . TRP B 1 238 ? -39.688 9.93 0.672 1 27.98 238 TRP B CA 1
ATOM 3749 C C . TRP B 1 238 ? -40.969 9.188 1.063 1 27.98 238 TRP B C 1
ATOM 3751 O O . TRP B 1 238 ? -41.125 8.008 0.734 1 27.98 238 TRP B O 1
ATOM 3761 N N . SER B 1 239 ? -41.781 9.758 1.937 1 28.88 239 SER B N 1
ATOM 3762 C CA . SER B 1 239 ? -42.969 8.992 2.26 1 28.88 239 SER B CA 1
ATOM 3763 C C . SER B 1 239 ? -43.781 8.672 1.008 1 28.88 239 SER B C 1
ATOM 3765 O O . SER B 1 239 ? -44.688 7.812 1.032 1 28.88 239 SER B O 1
ATOM 3767 N N . ARG B 1 240 ? -43.844 9.617 0.068 1 30.83 240 ARG B N 1
ATOM 3768 C CA . ARG B 1 240 ? -44.844 9.375 -0.966 1 30.83 240 ARG B CA 1
ATOM 3769 C C . ARG B 1 240 ? -44.406 8.234 -1.885 1 30.83 240 ARG B C 1
ATOM 3771 O O . ARG B 1 240 ? -45.219 7.73 -2.666 1 30.83 240 ARG B O 1
ATOM 3778 N N . LEU B 1 241 ? -43.094 7.977 -2.043 1 27.09 241 LEU B N 1
ATOM 3779 C CA . LEU B 1 241 ? -42.875 7.094 -3.18 1 27.09 241 LEU B CA 1
ATOM 3780 C C . LEU B 1 241 ? -43.062 5.633 -2.785 1 27.09 241 LEU B C 1
ATOM 3782 O O . LEU B 1 241 ? -43.188 4.762 -3.65 1 27.09 241 LEU B O 1
ATOM 3786 N N . HIS B 1 242 ? -42.594 5.113 -1.623 1 25.62 242 HIS B N 1
ATOM 3787 C CA . HIS B 1 242 ? -42.719 3.666 -1.511 1 25.62 242 HIS B CA 1
ATOM 3788 C C . HIS B 1 242 ? -44 3.295 -0.765 1 25.62 242 HIS B C 1
ATOM 3790 O O . HIS B 1 242 ? -44.031 3.316 0.468 1 25.62 242 HIS B O 1
ATOM 3796 N N . PRO B 1 243 ? -45.188 3.412 -1.396 1 27.47 243 PRO B N 1
ATOM 3797 C CA . PRO B 1 243 ? -46.438 2.998 -0.788 1 27.47 243 PRO B CA 1
ATOM 3798 C C . PRO B 1 243 ? -46.406 1.565 -0.26 1 27.47 243 PRO B C 1
ATOM 3800 O O . PRO B 1 243 ? -47.094 1.243 0.715 1 27.47 243 PRO B O 1
ATOM 3803 N N . GLY B 1 244 ? -45.938 0.56 -1.1 1 28.06 244 GLY B N 1
ATOM 3804 C CA . GLY B 1 244 ? -46.562 -0.743 -1.177 1 28.06 244 GLY B CA 1
ATOM 3805 C C . GLY B 1 244 ? -46.219 -1.659 -0.026 1 28.06 244 GLY B C 1
ATOM 3806 O O . GLY B 1 244 ? -46.656 -2.803 0.037 1 28.06 244 GLY B O 1
ATOM 3807 N N . ASN B 1 245 ? -45.031 -1.612 0.56 1 26.98 245 ASN B N 1
ATOM 3808 C CA . ASN B 1 245 ? -44.75 -2.895 1.191 1 26.98 245 ASN B CA 1
ATOM 3809 C C . ASN B 1 245 ? -45.594 -3.109 2.441 1 26.98 245 ASN B C 1
ATOM 3811 O O . ASN B 1 245 ? -45.562 -2.291 3.361 1 26.98 245 ASN B O 1
ATOM 3815 N N . GLY B 1 246 ? -46.781 -3.729 2.314 1 26.34 246 GLY B N 1
ATOM 3816 C CA . GLY B 1 246 ? -47.688 -4.328 3.283 1 26.34 246 GLY B CA 1
ATOM 3817 C C . GLY B 1 246 ? -46.969 -5.105 4.367 1 26.34 246 GLY B C 1
ATOM 3818 O O . GLY B 1 246 ? -45.969 -5.797 4.094 1 26.34 246 GLY B O 1
ATOM 3819 N N . LEU B 1 247 ? -47 -4.684 5.602 1 26.34 247 LEU B N 1
ATOM 3820 C CA . LEU B 1 247 ? -46.594 -5.246 6.883 1 26.34 247 LEU B CA 1
ATOM 3821 C C . LEU B 1 247 ? -47.094 -6.68 7.035 1 26.34 247 LEU B C 1
ATOM 3823 O O . LEU B 1 247 ? -48.281 -6.914 7.129 1 26.34 247 LEU B O 1
ATOM 3827 N N . HIS B 1 248 ? -46.594 -7.652 6.18 1 24.09 248 HIS B N 1
ATOM 3828 C CA . HIS B 1 248 ? -47.062 -9.023 6.355 1 24.09 248 HIS B CA 1
ATOM 3829 C C . HIS B 1 248 ? -47.031 -9.43 7.824 1 24.09 248 HIS B C 1
ATOM 3831 O O . HIS B 1 248 ? -46.125 -9.023 8.57 1 24.09 248 HIS B O 1
ATOM 3837 N N . GLU B 1 249 ? -48.156 -9.875 8.414 1 25.3 249 GLU B N 1
ATOM 3838 C CA . GLU B 1 249 ? -48.625 -10.352 9.711 1 25.3 249 GLU B CA 1
ATOM 3839 C C . GLU B 1 249 ? -47.688 -11.438 10.273 1 25.3 249 GLU B C 1
ATOM 3841 O O . GLU B 1 249 ? -47.062 -12.18 9.508 1 25.3 249 GLU B O 1
ATOM 3846 N N . PRO B 1 250 ? -47.344 -11.336 11.625 1 23.41 250 PRO B N 1
ATOM 3847 C CA . PRO B 1 250 ? -46.531 -12.219 12.461 1 23.41 250 PRO B CA 1
ATOM 3848 C C . PRO B 1 250 ? -46.938 -13.688 12.336 1 23.41 250 PRO B C 1
ATOM 3850 O O . PRO B 1 250 ? -48.125 -13.992 12.062 1 23.41 250 PRO B O 1
ATOM 3853 N N . CYS B 1 251 ? -46.219 -14.562 11.531 1 24.28 251 CYS B N 1
ATOM 3854 C CA . CYS B 1 251 ? -46.531 -15.984 11.555 1 24.28 251 CYS B CA 1
ATOM 3855 C C . CYS B 1 251 ? -46.875 -16.453 12.969 1 24.28 251 CYS B C 1
ATOM 3857 O O . CYS B 1 251 ? -46.094 -16.203 13.898 1 24.28 251 CYS B O 1
ATOM 3859 N N . SER B 1 252 ? -48.094 -16.812 13.336 1 23.23 252 SER B N 1
ATOM 3860 C CA . SER B 1 252 ? -48.594 -17.547 14.492 1 23.23 252 SER B CA 1
ATOM 3861 C C . SER B 1 252 ? -47.875 -18.875 14.664 1 23.23 252 SER B C 1
ATOM 3863 O O . SER B 1 252 ? -47.656 -19.594 13.688 1 23.23 252 SER B O 1
#

Nearest PDB structures (foldseek):
  1ydh-assembly1_B  TM=9.956E-01  e=5.086E-26  Arabidopsis thaliana
  5zbk-assembly1_A-2  TM=9.783E-01  e=1.005E-22  Pseudomonas aeruginosa PAO1
  5zbj-assembly1_A-2  TM=9.520E-01  e=6.702E-22  Pseudomonas aeruginosa PAO1
  5its-assembly2_C  TM=9.690E-01  e=5.369E-21  Corynebacterium glutamicum ATCC 13032
  1t35-assembly1_C  TM=9.170E-01  e=4.301E-20  Bacillus subtilis

pLDDT: mean 79.9, std 27.97, range [22.94, 98.94]

Organism: Musa balbisiana (NCBI:txid52838)

Solvent-accessible surface area (backbone atoms only — not comparable to full-atom values): 27043 Å² total; per-residue (Å²): 131,78,75,70,78,73,45,61,81,51,95,41,63,20,35,21,45,38,39,9,68,40,47,45,73,48,66,68,55,44,51,48,27,34,48,34,15,46,49,30,31,46,27,64,24,24,42,25,35,63,48,34,41,32,30,32,34,20,40,22,50,46,33,18,44,76,62,69,28,53,38,40,12,35,27,26,60,88,44,43,76,79,31,42,64,82,70,81,64,70,45,72,44,74,36,91,32,72,67,54,26,53,52,52,43,53,70,66,29,54,32,38,35,34,46,71,36,24,55,63,28,51,27,56,51,31,46,56,50,36,34,37,75,72,61,75,43,76,59,34,34,34,36,47,29,51,91,55,66,46,50,34,48,52,48,29,55,51,50,25,32,74,38,45,35,29,58,69,76,62,56,66,56,55,43,73,25,70,44,50,67,61,34,55,50,52,41,50,53,46,41,53,56,59,66,43,72,63,68,86,62,56,74,65,59,57,52,50,61,72,70,45,74,76,76,66,75,70,78,81,71,81,69,86,64,65,70,56,46,66,54,47,62,61,51,56,63,55,61,70,70,69,74,70,83,71,82,77,74,81,86,128,130,78,76,69,77,73,45,60,81,51,94,41,63,20,35,21,46,38,39,8,67,41,46,44,73,47,67,66,55,44,51,48,28,33,48,36,15,46,48,31,31,47,27,65,24,25,42,27,35,62,48,32,41,33,32,32,34,20,41,22,51,46,33,19,42,74,63,70,29,55,37,40,14,34,27,27,60,88,44,42,75,78,31,42,66,82,71,81,61,70,44,72,43,74,36,91,34,72,66,53,26,54,52,51,44,54,70,65,30,54,32,39,35,33,46,71,35,24,56,62,28,52,27,57,52,31,44,56,52,36,35,39,74,72,63,76,45,77,59,34,35,36,34,48,29,51,90,54,66,46,50,34,46,52,49,29,54,50,49,26,32,75,38,45,36,28,59,70,78,61,58,66,58,56,44,72,24,68,44,50,68,61,34,55,50,53,41,52,53,46,42,54,56,59,67,44,74,63,68,85,64,58,73,63,58,57,51,50,59,70,68,45,73,78,75,67,74,70,79,80,70,81,68,86,64,64,70,55,47,66,54,46,64,59,51,58,64,56,64,69,69,71,75,70,85,72,81,78,75,82,85,128

Foldseek 3Di:
DPPPLQQQAFPWQEEEEFEALAQDDDVLLLVQLLQLLQNCLSNQHAYEYQFFCHHSVVSNLCSNQVSVHAYEHEYEPVCCVVRHDPDTGHHYHYDNDPVVSLVVSVVRTQAYEYRYYDPSSVVSLVVVLVCCVVVVDPAAYEYQCAPNRCVVVLVVVVVCCVVPNDPPVSNRSYYYDNHNVLGSVLRRVSSVVSVVVPDCPDPVVNVCVSPDPCPPPCPVPDDPPVVVVVVVVVVVVVVPPPPDDPPPDDDD/DPPPLQQQAFPWQEEEEFEALAQDDDCLLLVQLLQLLQNCLSNLHAYEYQFFCHHSVVSNLCSNQVSVHAYEHEYEPVCCVVRHDPDTGHHYHYDNDPVVSLVVSVVRTQAYEYRYYDPSSVVSLVVVLVCCVVVVDPAAYEYQCAPNRCVVVLVVVVVCCVVPNDPPVSNRSYYYDNHNNLGSVLRRVSSVVSVVVPPCPDPVVNVCVSPDPCPPPCPVPDDPPVVVVVVVVVVVVVVPPPPDDPPPDDDD